Protein 2Z02 (pdb70)

Solvent-accessible surface area: 22318 Å² total; per-residue (Å²): 242,104,36,157,34,113,91,16,38,152,90,161,37,92,148,69,23,119,22,23,4,41,19,62,43,58,122,39,78,8,0,5,29,2,50,18,25,0,15,6,52,128,34,98,64,101,58,92,51,146,14,4,0,58,5,0,0,17,0,0,3,70,0,0,75,15,0,62,151,73,48,10,127,1,4,25,61,79,41,27,112,62,43,27,0,4,0,88,81,26,137,72,13,50,2,34,1,22,0,6,15,10,0,2,9,27,0,22,173,80,2,57,27,132,108,14,114,121,11,99,50,44,0,7,7,22,22,20,63,35,127,150,60,59,55,12,10,2,19,66,4,0,0,34,19,34,61,28,12,77,85,150,33,2,68,96,1,61,109,19,0,64,71,0,4,106,13,0,92,133,29,0,63,104,82,25,0,32,2,0,5,2,41,0,18,2,0,72,24,174,148,41,71,27,5,0,1,25,8,1,0,0,16,19,5,44,0,25,17,102,170,89,111,72,33,3,1,25,14,2,14,90,124,107,91,52,89,4,36,42,56,0,113,50,0,0,103,81,10,60,41,100,241,85,42,160,26,117,91,17,40,152,85,163,39,89,145,64,23,124,21,22,5,41,18,65,39,55,126,35,77,8,0,5,31,2,53,16,27,0,13,7,50,125,36,95,65,98,57,94,49,142,11,4,0,59,3,0,0,17,0,0,4,71,0,0,76,16,0,61,153,73,45,10,126,1,4,24,66,77,41,16,113,61,38,28,0,6,0,87,79,29,138,70,13,48,2,35,0,23,0,7,15,10,0,2,8,28,0,20,172,76,1,58,28,130,107,15,115,128,10,96,50,43,0,8,6,22,21,20,64,36,135,146,60,58,56,10,9,2,20,65,4,0,0,35,19,36,61,28,12,76,84,151,32,2,66,94,1,62,110,21,0,64,72,0,3,100,12,0,87,130,26,0,64,102,78,24,0,34,2,0,5,2,42,1,17,2,0,71,23,174,143,40,74,24,5,0,1,27,9,1,0,0,17,20,4,43,0,25,14,99,165,90,112,72,31,3,1,26,13,3,14,88,124,109,91,53,88,5,36,44,55,0,109,49,0,0,90,88,11,60,43,98

Sequence (484 aa):
MEIKLEEILKKQPLYSGKAKSIYEIDDDKVLIEFRDDITAGNGAKHDVKQGKGYLNALISSKLFEALEENGVKTHYIKYIEPRYMIAKKVEIIPIEVIVRNIAAGSLCRRYPFEEGKELPFPIVQFDYKNDEYGDPMLNEDIAVALGLATREELNKIKEIALKVNEVLKKLFDEKGIILVDFKIEIGKDREGNLLVADEISPDTMRLWDKETRDVLDKDVFRKDLGDVIAKYRIVAERLGLLMEIKLEEILKKQPLYSGKAKSIYEIDDDKVLIEFRDDITAGNGAKHDVKQGKGYLNALISSKLFEALEENGVKTHYIKYIEPRYMIAKKVEIIPIEVIVRNIAAGSLCRRYPFEEGKELPFPIVQFDYKNDEYGDPMLNEDIAVALGLATREELNKIKEIALKVNEVLKKLFDEKGIILVDFKIEIGKDREGNLLVADEISPDTMRLWDKETRDVLDKDVFRKDLGDVIAKYRIVAERLGLL

Secondary structure (DSSP, 8-state):
--S-HHHHTTSPPSEE-SSEEEEE-SSSEEEEEE-SEEEETTTTEEEE-TTHHHHHHHHHHHHHHHHHHTT--BSEEEEETTTEEEEE-EEE-SEEEEEEEE--THHHHHSS--TTPEEEEEEEEEEE--GGGT--B--HHHHHHTTSS-HHHHHHHHHHHHHHHHHHHHHHHHTTEEEEEEEE-EEEETT--EEE-S--STTTEEEEETTT--B-STHHHHTT-S-HHHHHHHHHHHTT--/--S-HHHHTTSPPSEE-SSEEEEEEETTEEEEEE-SEEEETTTTEEEE-TTHHHHHHHHHHHHHHHHHHTT--BSEEEEETTTEEEEE--EE-SEEEEEEEE--THHHHHSS--TTPEEEEEEEEEEE--GGGT--B--HHHHHHHTSS-HHHHHHHHHHHHHHHHHHHHHHHHTTEEEEEEEE-EEE-TT--EEE-S--STTTEEEEETTT--B-STHHHHTT-S-HHHHHHHHHHHTT--

Foldseek 3Di:
DPFDVVVQVVDAFPDDDQFWTWTDGDDWKIKIFGAQWADDPRNPDIDGDPCPLQLFQLVFLLLVVLCVVVVAFAQFDDGDPRRMTMGTDFAWQQKKKKWFQFDDDVNVVPDVHDGRHGDPDIDIWIWGNDVVVPRHTDDLVRCVVVVSDHSVVVVVVVVSQVSSCVRVQVLVVVLQKGFGMFIWIWGQGPVGDTHTYDGTALSTTFIAGNPPRHTLHCVCVVVVVDDNSVSSVVSCVSSVND/DPQPVVVQVVDDFPDDDQAWTWTDRDDWKIKIFGAQWADDPRNPDIDGDPCPLQLFQLVQLLLQVLCVVVVAFAQFDDGDPRRMTMGTDFAWQQKKKKKFQFDDDVNVVPDVHDHRHGDPDIDIWIWGNDVVVPRHTDDLVRCVVVVSDHSVVVVVVVVSLVSSCVRVQVLVVVLQKGFGMFIWIWGQGPVGDTHTYDGTALSTTFIAGNPPRHTLGCVCVVVVVDDNSVSSVVSCVSNVND

CATH classification: 3.30.200.20 (+1 more: 3.30.470.20)

Organism: Methanocaldococcus jannaschii (strain ATCC 43067 / DSM 2661 / JAL-1 / JCM 10045 / NBRC 100440) (NCBI:txid243232)

Radius of gyration: 27.1 Å; Cα contacts (8 Å, |Δi|>4): 986; chains: 2; bounding box: 44×44×94 Å

B-factor: mean 26.93, std 9.39, range [10.11, 66.98]

InterPro domains:
  IPR001636 Phosphoribosylaminoimidazole-succinocarboxamide synthase [TIGR00081] (1-240)
  IPR018236 SAICAR synthetase, conserved site [PS01057] (92-106)
  IPR018236 SAICAR synthetase, conserved site [PS01058] (179-187)
  IPR028923 SAICAR synthetase/ADE2, N-terminal [MF_00137] (11-241)
  IPR028923 SAICAR synthetase/ADE2, N-terminal [PF01259] (14-238)
  IPR033934 Bacterial and archaeal 5-aminoimidazole-4-(N-succinylcarboxamide) ribonucleotide synthase [cd01415] (14-241)

Nearest PDB structures (foldseek):
  2z02-assembly1_B  TM=1.003E+00  e=3.958E-50  Methanocaldococcus jannaschii
  2yzl-assembly1_A  TM=1.000E+00  e=3.163E-48  Methanocaldococcus jannaschii
  2ywv-assembly1_A  TM=9.825E-01  e=2.600E-32  Geobacillus kaustophilus
  3kre-assembly1_A  TM=9.754E-01  e=1.545E-30  Ehrlichia chaffeensis str. Arkansas
  1kut-assembly1_B  TM=9.431E-01  e=9.866E-27  Thermotoga maritima

Structure (mmCIF, N/CA/C/O backbone):
data_2Z02
#
_entry.id   2Z02
#
_cell.length_a   82.099
_cell.length_b   82.099
_cell.length_c   85.152
_cell.angle_alpha   90.00
_cell.angle_beta   90.00
_cell.angle_gamma   90.00
#
_symmetry.space_group_name_H-M   'P 21 21 21'
#
loop_
_entity.id
_entity.type
_entity.pdbx_description
1 polymer 'Phosphoribosylaminoimidazole-succinocarboxamide synthase'
2 non-polymer 'SULFATE ION'
3 non-polymer "ADENOSINE-5'-TRIPHOSPHATE"
4 non-polymer 'CITRIC ACID'
5 water water
#
loop_
_atom_site.group_PDB
_atom_site.id
_atom_site.type_symbol
_atom_site.label_atom_id
_atom_site.label_alt_id
_atom_site.label_comp_id
_atom_site.label_asym_id
_atom_site.label_entity_id
_atom_site.label_seq_id
_atom_site.pdbx_PDB_ins_code
_atom_site.Cartn_x
_atom_site.Cartn_y
_atom_site.Cartn_z
_atom_site.occupancy
_atom_site.B_iso_or_equiv
_atom_site.auth_seq_id
_atom_site.auth_comp_id
_atom_site.auth_asym_id
_atom_site.auth_atom_id
_atom_site.pdbx_PDB_model_num
ATOM 1 N N . MET A 1 1 ? -4.515 18.491 -57.728 1.00 64.63 1 MET A N 1
ATOM 2 C CA . MET A 1 1 ? -5.799 17.749 -57.574 1.00 64.34 1 MET A CA 1
ATOM 3 C C . MET A 1 1 ? -5.687 16.681 -56.485 1.00 63.67 1 MET A C 1
ATOM 4 O O . MET A 1 1 ? -4.970 15.692 -56.647 1.00 63.94 1 MET A O 1
ATOM 9 N N . GLU A 1 2 ? -6.289 16.882 -55.441 1.00 62.46 2 GLU A N 1
ATOM 10 C CA . GLU A 1 2 ? -6.355 15.970 -54.299 1.00 60.27 2 GLU A CA 1
ATOM 11 C C . GLU A 1 2 ? -7.717 16.011 -53.597 1.00 57.89 2 GLU A C 1
ATOM 12 O O . GLU A 1 2 ? -8.250 14.972 -53.203 1.00 58.03 2 GLU A O 1
ATOM 18 N N . ILE A 1 3 ? -8.262 17.182 -53.252 1.00 53.86 3 ILE A N 1
ATOM 19 C CA . ILE A 1 3 ? -9.531 17.320 -52.546 1.00 49.77 3 ILE A CA 1
ATOM 20 C C . ILE A 1 3 ? -10.431 18.254 -53.351 1.00 47.00 3 ILE A C 1
ATOM 21 O O . ILE A 1 3 ? -9.948 19.175 -54.010 1.00 45.93 3 ILE A O 1
ATOM 26 N N . LYS A 1 4 ? -11.737 18.018 -53.292 1.00 43.17 4 LYS A N 1
ATOM 27 C CA . LYS A 1 4 ? -12.694 18.827 -54.038 1.00 39.72 4 LYS A CA 1
ATOM 28 C C . LYS A 1 4 ? -13.229 19.979 -53.195 1.00 37.61 4 LYS A C 1
ATOM 29 O O . LYS A 1 4 ? -14.414 20.026 -52.862 1.00 35.23 4 LYS A O 1
ATOM 35 N N . LEU A 1 5 ? -12.332 20.909 -52.875 1.00 36.02 5 LEU A N 1
ATOM 36 C CA . LEU A 1 5 ? -12.628 22.079 -52.053 1.00 35.21 5 LEU A CA 1
ATOM 37 C C . LEU A 1 5 ? -14.015 22.681 -52.242 1.00 35.38 5 LEU A C 1
ATOM 38 O O . LEU A 1 5 ? -14.851 22.639 -51.338 1.00 34.13 5 LEU A O 1
ATOM 43 N N . GLU A 1 6 ? -14.242 23.246 -53.423 1.00 34.17 6 GLU A N 1
ATOM 44 C CA . GLU A 1 6 ? -15.504 23.890 -53.757 1.00 34.53 6 GLU A CA 1
ATOM 45 C C . GLU A 1 6 ? -16.739 23.029 -53.490 1.00 33.83 6 GLU A C 1
ATOM 46 O O . GLU A 1 6 ? -17.803 23.546 -53.151 1.00 33.62 6 GLU A O 1
ATOM 52 N N . GLU A 1 7 ? -16.602 21.718 -53.639 1.00 32.44 7 GLU A N 1
ATOM 53 C CA . GLU A 1 7 ? -17.731 20.828 -53.409 1.00 32.79 7 GLU A CA 1
ATOM 54 C C . GLU A 1 7 ? -17.921 20.553 -51.922 1.00 33.49 7 GLU A C 1
ATOM 55 O O . GLU A 1 7 ? -19.048 20.414 -51.449 1.00 33.63 7 GLU A O 1
ATOM 61 N N . ILE A 1 8 ? -16.817 20.485 -51.187 1.00 33.25 8 ILE A N 1
ATOM 62 C CA . ILE A 1 8 ? -16.874 20.226 -49.756 1.00 33.27 8 ILE A CA 1
ATOM 63 C C . ILE A 1 8 ? -17.479 21.402 -48.990 1.00 33.81 8 ILE A C 1
ATOM 64 O O . ILE A 1 8 ? -18.193 21.209 -48.003 1.00 33.32 8 ILE A O 1
ATOM 69 N N . LEU A 1 9 ? -17.192 22.616 -49.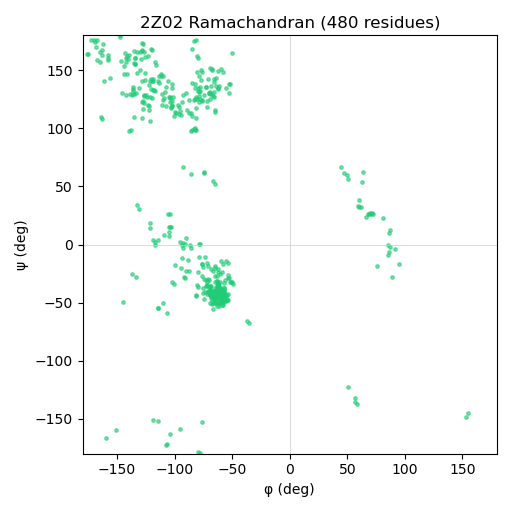449 1.00 33.87 9 LEU A N 1
ATOM 70 C CA . LEU A 1 9 ? -17.701 23.821 -48.804 1.00 34.46 9 LEU A CA 1
ATOM 71 C C . LEU A 1 9 ? -19.220 23.944 -48.922 1.00 36.50 9 LEU A C 1
ATOM 72 O O . LEU A 1 9 ? -19.858 24.621 -48.116 1.00 36.40 9 LEU A O 1
ATOM 77 N N . LYS A 1 10 ? -19.797 23.282 -49.922 1.00 38.14 10 LYS A N 1
ATOM 78 C CA . LYS A 1 10 ? -21.239 23.316 -50.132 1.00 40.00 10 LYS A CA 1
ATOM 79 C C . LYS A 1 10 ? -21.970 22.481 -49.081 1.00 40.82 10 LYS A C 1
ATOM 80 O O . LYS A 1 10 ? -23.192 22.543 -48.966 1.00 41.49 10 LYS A O 1
ATOM 86 N N . LYS A 1 11 ? -21.213 21.702 -48.317 1.00 42.27 11 LYS A N 1
ATOM 87 C CA . LYS A 1 11 ? -21.784 20.848 -47.283 1.00 43.95 11 LYS A CA 1
ATOM 88 C C . LYS A 1 11 ? -21.993 21.604 -45.975 1.00 44.79 11 LYS A C 1
ATOM 89 O O . LYS A 1 11 ? -21.513 22.727 -45.809 1.00 44.87 11 LYS A O 1
ATOM 95 N N . GLN A 1 12 ? -22.722 20.984 -45.052 1.00 45.49 12 GLN A N 1
ATOM 96 C CA . GLN A 1 12 ? -22.969 21.587 -43.750 1.00 45.91 12 GLN A CA 1
ATOM 97 C C . GLN A 1 12 ? -21.834 21.211 -42.814 1.00 44.86 12 GLN A C 1
ATOM 98 O O . GLN A 1 12 ? -21.534 20.033 -42.622 1.00 44.68 12 GLN A O 1
ATOM 104 N N . PRO A 1 13 ? -21.182 22.217 -42.219 1.00 44.46 13 PRO A N 1
ATOM 105 C CA . PRO A 1 13 ? -20.067 21.994 -41.297 1.00 44.31 13 PRO A CA 1
ATOM 106 C C . PRO A 1 13 ? -20.411 21.003 -40.196 1.00 44.19 13 PRO A C 1
ATOM 107 O O . PRO A 1 13 ? -21.508 21.044 -39.644 1.00 45.68 13 PRO A O 1
ATOM 111 N N . LEU A 1 14 ? -19.479 20.107 -39.888 1.00 43.02 14 LEU A N 1
ATOM 112 C CA . LEU A 1 14 ? -19.690 19.142 -38.818 1.00 42.14 14 LEU A CA 1
ATOM 113 C C . LEU A 1 14 ? -19.815 19.971 -37.550 1.00 42.86 14 LEU A C 1
ATOM 114 O O . LEU A 1 14 ? -20.524 19.611 -36.613 1.00 42.39 14 LEU A O 1
ATOM 119 N N . TYR A 1 15 ? -19.105 21.093 -37.537 1.00 42.30 15 TYR A N 1
ATOM 120 C CA . TYR A 1 15 ? -19.113 22.004 -36.405 1.00 41.43 15 TYR A CA 1
ATOM 121 C C . TYR A 1 15 ? -18.738 23.395 -36.885 1.00 40.24 15 TYR A C 1
ATOM 122 O O . TYR A 1 15 ? -17.893 23.552 -37.767 1.00 40.51 15 TYR A O 1
ATOM 131 N N . SER A 1 16 ? -19.369 24.403 -36.298 1.00 38.51 16 SER A N 1
ATOM 132 C CA . SER A 1 16 ? -19.102 25.783 -36.664 1.00 37.07 16 SER A CA 1
ATOM 133 C C . SER A 1 16 ? -18.973 26.599 -35.386 1.00 35.93 16 SER A C 1
ATOM 134 O O . SER A 1 16 ? -19.960 26.816 -34.683 1.00 35.64 16 SER A O 1
ATOM 137 N N . GLY A 1 17 ? -17.754 27.042 -35.087 1.00 33.61 17 GLY A N 1
ATOM 138 C CA . GLY A 1 17 ? -17.523 27.817 -33.880 1.00 31.51 17 GLY A CA 1
ATOM 139 C C . GLY A 1 17 ? -17.541 29.317 -34.095 1.00 29.69 17 GLY A C 1
ATOM 140 O O . GLY A 1 17 ? -18.097 29.808 -35.075 1.00 28.35 17 GLY A O 1
ATOM 141 N N . LYS A 1 18 ? -16.916 30.048 -33.178 1.00 27.45 18 LYS A N 1
ATOM 142 C CA . LYS A 1 18 ? -16.867 31.502 -33.260 1.00 27.36 18 LYS A CA 1
ATOM 143 C C . LYS A 1 18 ? -15.883 32.035 -34.301 1.00 27.05 18 LYS A C 1
ATOM 144 O O . LYS A 1 18 ? -15.963 33.197 -34.690 1.00 26.03 18 LYS A O 1
ATOM 150 N N . ALA A 1 19 ? -14.965 31.193 -34.762 1.00 26.52 19 ALA A N 1
ATOM 151 C CA . ALA A 1 19 ? -13.965 31.650 -35.721 1.00 25.55 19 ALA A CA 1
ATOM 152 C C . ALA A 1 19 ? -13.734 30.742 -36.920 1.00 25.30 19 ALA A C 1
ATOM 153 O O . ALA A 1 19 ? -13.340 31.207 -37.994 1.00 25.63 19 ALA A O 1
ATOM 155 N N . LYS A 1 20 ? -13.966 29.449 -36.740 1.00 24.45 20 LYS A N 1
ATOM 156 C CA . LYS A 1 20 ? -13.733 28.507 -37.818 1.00 24.20 20 LYS A CA 1
ATOM 157 C C . LYS A 1 20 ? -14.849 27.482 -37.999 1.00 25.71 20 LYS A C 1
ATOM 158 O O . LYS A 1 20 ? -15.602 27.188 -37.069 1.00 25.82 20 LYS A O 1
ATOM 164 N N . SER A 1 21 ? -14.939 26.946 -39.214 1.00 25.38 21 SER A N 1
ATOM 165 C CA . SER A 1 21 ? -15.933 25.936 -39.551 1.00 25.69 21 SER A CA 1
ATOM 166 C C . SER A 1 21 ? -15.216 24.647 -39.926 1.00 26.08 21 SER A C 1
ATOM 167 O O . SER A 1 21 ? -14.271 24.657 -40.716 1.00 24.88 21 SER A O 1
ATOM 170 N N . ILE A 1 22 ? -15.669 23.539 -39.352 1.00 26.45 22 ILE A N 1
ATOM 171 C CA . ILE A 1 22 ? -15.069 22.240 -39.615 1.00 27.22 22 ILE A CA 1
ATOM 172 C C . ILE A 1 22 ? -15.954 21.449 -40.577 1.00 28.80 22 ILE A C 1
ATOM 173 O O . ILE A 1 22 ? -17.108 21.151 -40.263 1.00 28.82 22 ILE A O 1
ATOM 178 N N . TYR A 1 23 ? -15.411 21.122 -41.748 1.00 28.77 23 TYR A N 1
ATOM 179 C CA . TYR A 1 23 ? -16.137 20.358 -42.762 1.00 29.58 23 TYR A CA 1
ATOM 180 C C . TYR A 1 23 ? -15.519 18.975 -42.863 1.00 31.16 23 TYR A C 1
ATOM 181 O O . TYR A 1 23 ? -14.303 18.819 -42.714 1.00 31.22 23 TYR A O 1
ATOM 190 N N . GLU A 1 24 ? -16.349 17.969 -43.122 1.00 32.56 24 GLU A N 1
ATOM 191 C CA . GLU A 1 24 ? -15.837 16.614 -43.248 1.00 35.11 24 GLU A CA 1
ATOM 192 C C . GLU A 1 24 ? -15.328 16.323 -44.656 1.00 35.25 24 GLU A C 1
ATOM 193 O O . GLU A 1 24 ? -15.928 16.737 -45.649 1.00 34.25 24 GLU A O 1
ATOM 199 N N . ILE A 1 25 ? -14.198 15.630 -44.728 1.00 35.76 25 ILE A N 1
ATOM 200 C CA . ILE A 1 25 ? -13.617 15.240 -46.004 1.00 37.38 25 ILE A CA 1
ATOM 201 C C . ILE A 1 25 ? -13.875 13.744 -46.106 1.00 38.85 25 ILE A C 1
ATOM 202 O O . ILE A 1 25 ? -14.535 13.279 -47.032 1.00 39.87 25 ILE A O 1
ATOM 207 N N . ASP A 1 26 ? -13.362 12.996 -45.135 1.00 39.60 26 ASP A N 1
ATOM 208 C CA . ASP A 1 26 ? -13.566 11.555 -45.088 1.00 41.47 26 ASP A CA 1
ATOM 209 C C . ASP A 1 26 ? -13.540 11.093 -43.633 1.00 42.56 26 ASP A C 1
ATOM 210 O O . ASP A 1 26 ? -13.735 11.897 -42.720 1.00 42.99 26 ASP A O 1
ATOM 215 N N . ASP A 1 27 ? -13.297 9.805 -43.421 1.00 43.26 27 ASP A N 1
ATOM 216 C CA . ASP A 1 27 ? -13.264 9.234 -42.078 1.00 43.88 27 ASP A CA 1
ATOM 217 C C . ASP A 1 27 ? -12.192 9.782 -41.139 1.00 43.39 27 ASP A C 1
ATOM 218 O O . ASP A 1 27 ? -12.429 9.915 -39.936 1.00 43.57 27 ASP A O 1
ATOM 223 N N . ASP A 1 28 ? -11.020 10.102 -41.675 1.00 41.58 28 ASP A N 1
ATOM 224 C CA . ASP A 1 28 ? -9.936 10.594 -40.837 1.00 40.20 28 ASP A CA 1
ATOM 225 C C . ASP A 1 28 ? -9.380 11.978 -41.164 1.00 37.18 28 ASP A C 1
ATOM 226 O O . ASP A 1 28 ? -8.311 12.339 -40.673 1.00 35.08 28 ASP A O 1
ATOM 231 N N . LYS A 1 29 ? -10.086 12.754 -41.980 1.00 34.64 29 LYS A N 1
ATOM 232 C CA . LYS A 1 29 ? -9.601 14.085 -42.326 1.00 32.48 29 LYS A CA 1
ATOM 233 C C . LYS A 1 29 ? -10.714 15.114 -42.414 1.00 30.15 29 LYS A C 1
ATOM 234 O O . LYS A 1 29 ? -11.846 14.804 -42.797 1.00 27.89 29 LYS A O 1
ATOM 240 N N . VAL A 1 30 ? -10.384 16.346 -42.041 1.00 27.25 30 VAL A N 1
ATOM 241 C CA . VAL A 1 30 ? -11.358 17.422 -42.086 1.00 24.20 30 VAL A CA 1
ATOM 242 C C . VAL A 1 30 ? -10.822 18.642 -42.819 1.00 23.77 30 VAL A C 1
ATOM 243 O O . VAL A 1 30 ? -9.609 18.817 -42.989 1.00 23.29 30 VAL A O 1
ATOM 247 N N . LEU A 1 31 ? -11.746 19.475 -43.270 1.00 22.88 31 LEU A N 1
ATOM 248 C CA . LEU A 1 31 ? -11.392 20.709 -43.933 1.00 23.65 31 LEU A CA 1
ATOM 249 C C . LEU A 1 31 ? -11.669 21.766 -42.880 1.00 23.97 31 LEU A C 1
ATOM 250 O O . LEU A 1 31 ? -12.759 21.803 -42.312 1.00 23.71 31 LEU A O 1
ATOM 255 N N . ILE A 1 32 ? -10.681 22.605 -42.595 1.00 23.58 32 ILE A N 1
ATOM 256 C CA . ILE A 1 32 ? -10.864 23.650 -41.602 1.00 22.83 32 ILE A CA 1
ATOM 257 C C . ILE A 1 32 ? -10.887 25.002 -42.288 1.00 22.63 32 ILE A C 1
ATOM 258 O O . ILE A 1 32 ? -9.931 25.387 -42.960 1.00 21.54 32 ILE A O 1
ATOM 263 N N . GLU A 1 33 ? -11.995 25.713 -42.123 1.00 22.70 33 GLU A N 1
ATOM 264 C CA . GLU A 1 33 ? -12.162 27.023 -42.726 1.00 21.94 33 GLU A CA 1
ATOM 265 C C . GLU A 1 33 ? -11.975 28.136 -41.702 1.00 21.92 33 GLU A C 1
ATOM 266 O O . GLU A 1 33 ? -12.727 28.232 -40.738 1.00 21.94 33 GLU A O 1
ATOM 272 N N . PHE A 1 34 ? -10.962 28.965 -41.914 1.00 19.33 34 PHE A N 1
ATOM 273 C CA . PHE A 1 34 ? -10.713 30.094 -41.029 1.00 20.21 34 PHE A CA 1
ATOM 274 C C . PHE A 1 34 ? -11.602 31.222 -41.545 1.00 20.82 34 PHE A C 1
ATOM 275 O O . PHE A 1 34 ? -11.361 31.750 -42.629 1.00 21.64 34 PHE A O 1
ATOM 283 N N . ARG A 1 35 ? -12.638 31.581 -40.794 1.00 21.39 35 ARG A N 1
ATOM 284 C CA . ARG A 1 35 ? -13.528 32.652 -41.232 1.00 22.53 35 ARG A CA 1
ATOM 285 C C . ARG A 1 35 ? -12.944 34.014 -40.864 1.00 22.50 35 ARG A C 1
ATOM 286 O O . ARG A 1 35 ? -11.901 34.094 -40.211 1.00 19.65 35 ARG A O 1
ATOM 294 N N . ASP A 1 36 ? -13.616 35.081 -41.292 1.00 23.24 36 ASP A N 1
ATOM 295 C CA . ASP A 1 36 ? -13.162 36.435 -41.001 1.00 23.94 36 ASP A CA 1
ATOM 296 C C . ASP A 1 36 ? -13.741 36.976 -39.699 1.00 24.00 36 ASP A C 1
ATOM 297 O O . ASP A 1 36 ? -13.547 38.147 -39.353 1.00 22.46 36 ASP A O 1
ATOM 302 N N . ASP A 1 37 ? -14.451 36.115 -38.979 1.00 23.31 37 ASP A N 1
ATOM 303 C CA . ASP A 1 37 ? -15.022 36.493 -37.694 1.00 24.14 37 ASP A CA 1
ATOM 304 C C . ASP A 1 37 ? -13.896 36.637 -36.679 1.00 23.93 37 ASP A C 1
ATOM 305 O O . ASP A 1 37 ? -12.926 35.873 -36.700 1.00 22.80 37 ASP A O 1
ATOM 310 N N . ILE A 1 38 ? -14.022 37.618 -35.797 1.00 22.07 38 ILE A N 1
ATOM 311 C CA . ILE A 1 38 ? -13.030 37.825 -34.755 1.00 22.33 38 ILE A CA 1
ATOM 312 C C . ILE A 1 38 ? -13.817 38.155 -33.492 1.00 23.93 38 ILE A C 1
ATOM 313 O O . ILE A 1 38 ? -14.713 39.009 -33.503 1.00 23.70 38 ILE A O 1
ATOM 318 N N . THR A 1 39 ? -13.497 37.457 -32.410 1.00 24.59 39 THR A N 1
ATOM 319 C CA . THR A 1 39 ? -14.206 37.649 -31.157 1.00 26.09 39 THR A CA 1
ATOM 320 C C . THR A 1 39 ? -13.284 37.937 -29.980 1.00 27.00 39 THR A C 1
ATOM 321 O O . THR A 1 39 ? -12.070 37.737 -30.058 1.00 25.46 39 THR A O 1
ATOM 325 N N . ALA A 1 40 ? -13.878 38.412 -28.891 1.00 27.45 40 ALA A N 1
ATOM 326 C CA . ALA A 1 40 ? -13.149 38.725 -27.668 1.00 29.07 40 ALA A CA 1
ATOM 327 C C . ALA A 1 40 ? -14.129 38.695 -26.498 1.00 30.87 40 ALA A C 1
ATOM 328 O O . ALA A 1 40 ? -15.343 38.815 -26.692 1.00 30.15 40 ALA A O 1
ATOM 330 N N . GLY A 1 41 ? -13.601 38.530 -25.289 1.00 33.78 41 GLY A N 1
ATOM 331 C CA . GLY A 1 41 ? -14.451 38.486 -24.111 1.00 36.90 41 GLY A CA 1
ATOM 332 C C . GLY A 1 41 ? -15.477 37.369 -24.165 1.00 40.44 41 GLY A C 1
ATOM 333 O O . GLY A 1 41 ? -16.589 37.517 -23.666 1.00 41.23 41 GLY A O 1
ATOM 334 N N . ASN A 1 42 ? -15.125 36.252 -24.792 1.00 42.90 42 ASN A N 1
ATOM 335 C CA . ASN A 1 42 ? -15.990 35.084 -24.899 1.00 45.31 42 ASN A CA 1
ATOM 336 C C . ASN A 1 42 ? -17.256 35.412 -25.681 1.00 45.61 42 ASN A C 1
ATOM 337 O O . ASN A 1 42 ? -18.380 35.137 -25.206 1.00 46.74 42 ASN A O 1
ATOM 342 N N . GLY A 1 43 ? -17.118 35.945 -26.887 1.00 43.79 43 GLY A N 1
ATOM 343 C CA . GLY A 1 43 ? -18.274 36.255 -27.711 1.00 41.75 43 GLY A CA 1
ATOM 344 C C . GLY A 1 43 ? -18.851 37.644 -27.507 1.00 40.16 43 GLY A C 1
ATOM 345 O O . GLY A 1 43 ? -19.442 38.214 -28.426 1.00 40.13 43 GLY A O 1
ATOM 346 N N . ALA A 1 44 ? -18.677 38.193 -26.307 1.00 38.28 44 ALA A N 1
ATOM 347 C CA . ALA A 1 44 ? -19.186 39.521 -25.975 1.00 35.57 44 ALA A CA 1
ATOM 348 C C . ALA A 1 44 ? -18.824 40.599 -27.003 1.00 34.59 44 ALA A C 1
ATOM 349 O O . ALA A 1 44 ? -19.597 41.534 -27.221 1.00 34.49 44 ALA A O 1
ATOM 351 N N . LYS A 1 45 ? -17.649 40.479 -27.619 1.00 32.03 45 LYS A N 1
ATOM 352 C CA . LYS A 1 45 ? -17.200 41.449 -28.618 1.00 30.60 45 LYS A CA 1
ATOM 353 C C . LYS A 1 45 ? -16.948 40.734 -29.939 1.00 29.37 45 LYS A C 1
ATOM 354 O O . LYS A 1 45 ? -16.208 39.754 -29.987 1.00 29.66 45 LYS A O 1
ATOM 360 N N . HIS A 1 46 ? -17.557 41.224 -31.014 1.00 28.37 46 HIS A N 1
ATOM 361 C CA . HIS A 1 46 ? -17.402 40.582 -3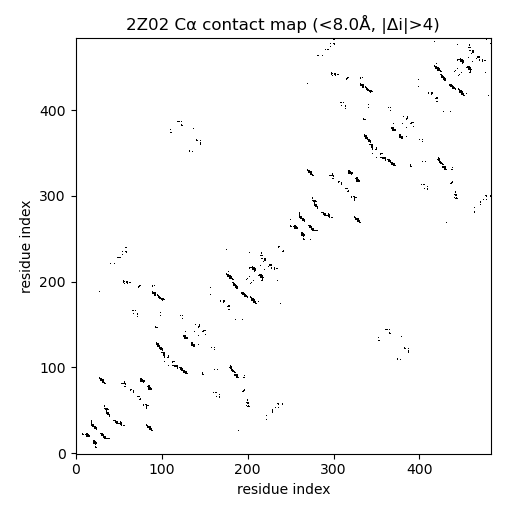2.317 1.00 27.05 46 HIS A CA 1
ATOM 362 C C . HIS A 1 46 ? -17.411 41.538 -33.500 1.00 26.93 46 HIS A C 1
ATOM 363 O O . HIS A 1 46 ? -17.929 42.651 -33.419 1.00 26.69 46 HIS A O 1
ATOM 370 N N . ASP A 1 47 ? -16.827 41.080 -34.601 1.00 26.08 47 ASP A N 1
ATOM 371 C CA . ASP A 1 47 ? -16.757 41.844 -35.838 1.00 25.84 47 ASP A CA 1
ATOM 372 C C . ASP A 1 47 ? -16.288 40.895 -36.939 1.00 25.23 47 ASP A C 1
ATOM 373 O O . ASP A 1 47 ? -15.900 39.760 -36.665 1.00 24.59 47 ASP A O 1
ATOM 378 N N . VAL A 1 48 ? -16.363 41.348 -38.185 1.00 24.81 48 VAL A N 1
ATOM 379 C CA . VAL A 1 48 ? -15.913 40.560 -39.322 1.00 24.62 48 VAL A CA 1
ATOM 380 C C . VAL A 1 48 ? -14.879 41.449 -39.996 1.00 25.59 48 VAL A C 1
ATOM 381 O O . VAL A 1 48 ? -15.196 42.562 -40.404 1.00 26.30 48 VAL A O 1
ATOM 385 N N . LYS A 1 49 ? -13.645 40.966 -40.101 1.00 25.63 49 LYS A N 1
ATOM 386 C CA . LYS A 1 49 ? -12.572 41.754 -40.696 1.00 26.13 49 LYS A CA 1
ATOM 387 C C . LYS A 1 49 ? -11.915 41.074 -41.894 1.00 26.98 49 LYS A C 1
ATOM 388 O O . LYS A 1 49 ? -11.337 39.992 -41.778 1.00 27.25 49 LYS A O 1
ATOM 394 N N . GLN A 1 50 ? -11.996 41.731 -43.045 1.00 27.71 50 GLN A N 1
ATOM 395 C CA . GLN A 1 50 ? -11.426 41.200 -44.272 1.00 28.89 50 GLN A CA 1
ATOM 396 C C . GLN A 1 50 ? -9.959 40.813 -44.149 1.00 27.22 50 GLN A C 1
ATOM 397 O O . GLN A 1 50 ? -9.137 41.595 -43.675 1.00 27.87 50 GLN A O 1
ATOM 403 N N . GLY A 1 51 ? -9.643 39.599 -44.586 1.00 26.39 51 GLY A N 1
ATOM 404 C CA . GLY A 1 51 ? -8.273 39.124 -44.535 1.00 24.16 51 GLY A CA 1
ATOM 405 C C . GLY A 1 51 ? -7.853 38.465 -43.231 1.00 23.76 51 GLY A C 1
ATOM 406 O O . GLY A 1 51 ? -6.723 37.998 -43.126 1.00 23.02 51 GLY A O 1
ATOM 407 N N . LYS A 1 52 ? -8.739 38.411 -42.237 1.00 23.64 52 LYS A N 1
ATOM 408 C CA . LYS A 1 52 ? -8.359 37.793 -40.967 1.00 23.74 52 LYS A CA 1
ATOM 409 C C . LYS A 1 52 ? -8.137 36.290 -41.094 1.00 22.58 52 LYS A C 1
ATOM 410 O O . LYS A 1 52 ? -7.126 35.767 -40.619 1.00 24.03 52 LYS A O 1
ATOM 416 N N . GLY A 1 53 ? -9.083 35.603 -41.730 1.00 21.77 53 GLY A N 1
ATOM 417 C CA . GLY A 1 53 ? -8.967 34.163 -41.904 1.00 21.51 53 GLY A CA 1
ATOM 418 C C . GLY A 1 53 ? -7.791 33.798 -42.792 1.00 20.20 53 GLY A C 1
ATOM 419 O O . GLY A 1 53 ? -7.097 32.800 -42.567 1.00 18.29 53 GLY A O 1
ATOM 420 N N . TYR A 1 54 ? -7.570 34.612 -43.816 1.00 18.52 54 TYR A N 1
ATOM 421 C CA . TYR A 1 54 ? -6.467 34.388 -44.729 1.00 19.11 54 TYR A CA 1
ATOM 422 C C . TYR A 1 54 ? -5.157 34.457 -43.957 1.00 19.66 54 TYR A C 1
ATOM 423 O O . TYR A 1 54 ? -4.345 33.537 -44.016 1.00 19.36 54 TYR A O 1
ATOM 432 N N . LEU A 1 55 ? -4.956 35.541 -43.218 1.00 19.42 55 LEU A N 1
ATOM 433 C CA . LEU A 1 55 ? -3.723 35.691 -42.455 1.00 21.01 55 LEU A CA 1
ATOM 434 C C . LEU A 1 55 ? -3.536 34.613 -41.382 1.00 19.89 55 LEU A C 1
ATOM 435 O O . LEU A 1 55 ? -2.437 34.085 -41.234 1.00 19.74 55 LEU A O 1
ATOM 440 N N . ASN A 1 56 ? -4.597 34.277 -40.651 1.00 19.52 56 ASN A N 1
ATOM 441 C CA . ASN A 1 56 ? -4.488 33.266 -39.597 1.00 20.66 56 ASN A CA 1
ATOM 442 C C . ASN A 1 56 ? -4.255 31.847 -40.115 1.00 21.36 56 ASN A C 1
ATOM 443 O O . ASN A 1 56 ? -3.532 31.069 -39.497 1.00 21.94 56 ASN A O 1
ATOM 448 N N . ALA A 1 57 ? -4.867 31.506 -41.244 1.00 20.40 57 ALA A N 1
ATOM 449 C CA . ALA A 1 57 ? -4.675 30.183 -41.824 1.00 20.33 57 ALA A CA 1
ATOM 450 C C . ALA A 1 57 ? -3.241 30.100 -42.347 1.00 20.53 57 ALA A C 1
ATOM 451 O O . ALA A 1 57 ? -2.577 29.078 -42.221 1.00 19.60 57 ALA A O 1
ATOM 453 N N . LEU A 1 58 ? -2.775 31.197 -42.934 1.00 20.93 58 LEU A N 1
ATOM 454 C CA . LEU A 1 58 ? -1.432 31.268 -43.495 1.00 21.39 58 LEU A CA 1
ATOM 455 C C . LEU A 1 58 ? -0.379 31.103 -42.406 1.00 20.94 58 LEU A C 1
ATOM 456 O O . LEU A 1 58 ? 0.508 30.253 -42.503 1.00 21.05 58 LEU A O 1
ATOM 461 N N . ILE A 1 59 ? -0.485 31.914 -41.363 1.00 19.81 59 ILE A N 1
ATOM 462 C CA . ILE A 1 59 ? 0.463 31.843 -40.266 1.00 18.64 59 ILE A CA 1
ATOM 463 C C . ILE A 1 59 ? 0.400 30.483 -39.565 1.00 18.42 59 ILE A C 1
ATOM 464 O O . ILE A 1 59 ? 1.436 29.881 -39.262 1.00 16.88 59 ILE A O 1
ATOM 469 N N . SER A 1 60 ? -0.813 29.993 -39.332 1.00 17.30 60 SER A N 1
ATOM 470 C CA . SER A 1 60 ? -0.989 28.718 -38.646 1.00 20.85 60 SER A CA 1
ATOM 471 C C . SER A 1 60 ? -0.373 27.539 -39.401 1.00 21.49 60 SER A C 1
ATOM 472 O O . SER A 1 60 ? 0.195 26.633 -38.789 1.00 21.00 60 SER A O 1
ATOM 475 N N . SER A 1 61 ? -0.479 27.552 -40.727 1.00 21.55 61 SER A N 1
ATOM 476 C CA . SER A 1 61 ? 0.088 26.477 -41.538 1.00 20.96 61 SER A CA 1
ATOM 477 C C . SER A 1 61 ? 1.607 26.491 -41.403 1.00 21.72 61 SER A C 1
ATOM 478 O O . SER A 1 61 ? 2.246 25.442 -41.300 1.00 23.07 61 SER A O 1
ATOM 481 N N . LYS A 1 62 ? 2.176 27.691 -41.399 1.00 20.49 62 LYS A N 1
ATOM 482 C CA . LYS A 1 62 ? 3.611 27.855 -41.269 1.00 20.48 62 LYS A CA 1
ATOM 483 C C . LYS A 1 62 ? 4.145 27.375 -39.914 1.00 19.71 62 LYS A C 1
ATOM 484 O O . LYS A 1 62 ? 5.187 26.718 -39.846 1.00 18.47 62 LYS A O 1
ATOM 490 N N . LEU A 1 63 ? 3.442 27.714 -38.836 1.00 18.95 63 LEU A N 1
ATOM 491 C CA . LEU A 1 63 ? 3.891 27.313 -37.506 1.00 19.10 63 LEU A CA 1
ATOM 492 C C . LEU A 1 63 ? 3.757 25.809 -37.335 1.00 18.90 63 LEU A C 1
ATOM 493 O O . LEU A 1 63 ? 4.616 25.177 -36.725 1.00 17.72 63 LEU A O 1
ATOM 498 N N . PHE A 1 64 ? 2.690 25.228 -37.883 1.00 20.67 64 PHE A N 1
ATOM 499 C CA . PHE A 1 64 ? 2.519 23.783 -37.785 1.00 22.32 64 PHE A CA 1
ATOM 500 C C . PHE A 1 64 ? 3.666 23.100 -38.529 1.00 22.70 64 PHE A C 1
ATOM 501 O O . PHE A 1 64 ? 4.262 22.148 -38.019 1.00 22.95 64 PHE A O 1
ATOM 509 N N . GLU A 1 65 ? 3.978 23.595 -39.726 1.00 24.34 65 GLU A N 1
ATOM 510 C CA . GLU A 1 65 ? 5.066 23.034 -40.519 1.00 26.30 65 GLU A CA 1
ATOM 511 C C . GLU A 1 65 ? 6.372 23.146 -39.738 1.00 25.52 65 GLU A C 1
ATOM 512 O O . GLU A 1 65 ? 7.207 22.245 -39.781 1.00 28.04 65 GLU A O 1
ATOM 518 N N . ALA A 1 66 ? 6.542 24.249 -39.017 1.00 25.21 66 ALA A N 1
ATOM 519 C CA . ALA A 1 66 ? 7.746 24.446 -38.214 1.00 24.72 66 ALA A CA 1
ATOM 520 C C . ALA A 1 66 ? 7.781 23.413 -37.092 1.00 24.66 66 ALA A C 1
ATOM 521 O O . ALA A 1 66 ? 8.833 22.850 -36.786 1.00 23.32 66 ALA A O 1
ATOM 523 N N . LEU A 1 67 ? 6.628 23.170 -36.475 1.00 22.51 67 LEU A N 1
ATOM 524 C CA . LEU A 1 67 ? 6.541 22.191 -35.398 1.00 23.96 67 LEU A CA 1
ATOM 525 C C . LEU A 1 67 ? 6.835 20.786 -35.919 1.00 24.47 67 LEU A C 1
ATOM 526 O O . LEU A 1 67 ? 7.618 20.051 -35.320 1.00 25.63 67 LEU A O 1
ATOM 531 N N . GLU A 1 68 ? 6.204 20.412 -37.027 1.00 24.57 68 GLU A N 1
ATOM 532 C CA . GLU A 1 68 ? 6.425 19.091 -37.606 1.00 26.33 68 GLU A CA 1
ATOM 533 C C . GLU A 1 68 ? 7.916 18.885 -37.904 1.00 27.72 68 GLU A C 1
ATOM 534 O O . GLU A 1 68 ? 8.453 17.797 -37.702 1.00 27.28 68 GLU A O 1
ATOM 540 N N . GLU A 1 69 ? 8.580 19.933 -38.382 1.00 28.80 69 GLU A N 1
ATOM 541 C CA . GLU A 1 69 ? 10.001 19.842 -38.688 1.00 30.89 69 GLU A CA 1
ATOM 542 C C . GLU A 1 69 ? 10.829 19.598 -37.426 1.00 30.51 69 GLU A C 1
ATOM 543 O O . GLU A 1 69 ? 11.963 19.123 -37.504 1.00 29.70 69 GLU A O 1
ATOM 549 N N . ASN A 1 70 ? 10.256 19.922 -36.268 1.00 28.58 70 ASN A N 1
ATOM 550 C CA . ASN A 1 70 ? 10.944 19.719 -35.003 1.00 27.08 70 ASN A CA 1
ATOM 551 C C . ASN A 1 70 ? 10.445 18.490 -34.244 1.00 26.05 70 ASN A C 1
ATOM 552 O O . ASN A 1 70 ? 10.719 18.331 -33.057 1.00 25.87 70 ASN A O 1
ATOM 557 N N . GLY A 1 71 ? 9.710 17.623 -34.928 1.00 25.03 71 GLY A N 1
ATOM 558 C CA . GLY A 1 71 ? 9.229 16.413 -34.285 1.00 24.72 71 GLY A CA 1
ATOM 559 C C . GLY A 1 71 ? 7.935 16.529 -33.505 1.00 25.22 71 GLY A C 1
ATOM 560 O O . GLY A 1 71 ? 7.477 15.541 -32.932 1.00 24.42 71 GLY A O 1
ATOM 561 N N . VAL A 1 72 ? 7.344 17.720 -33.460 1.00 23.90 72 VAL A N 1
ATOM 562 C CA . VAL A 1 72 ? 6.085 17.887 -32.745 1.00 22.87 72 VAL A CA 1
ATOM 563 C C . VAL A 1 72 ? 4.962 17.413 -33.666 1.00 22.49 72 VAL A C 1
ATOM 564 O O . VAL A 1 72 ? 4.756 17.976 -34.745 1.00 23.42 72 VAL A O 1
ATOM 568 N N . LYS A 1 73 ? 4.243 16.374 -33.242 1.00 21.94 73 LYS A N 1
ATOM 569 C CA . LYS A 1 73 ? 3.148 15.816 -34.037 1.00 22.74 73 LYS A CA 1
ATOM 570 C C . LYS A 1 73 ? 1.897 16.689 -33.975 1.00 23.53 73 LYS A C 1
ATOM 571 O O . LYS A 1 73 ? 1.389 16.983 -32.887 1.00 23.80 73 LYS A O 1
ATOM 577 N N . THR A 1 74 ? 1.402 17.093 -35.146 1.00 22.75 74 THR A N 1
ATOM 578 C CA . THR A 1 74 ? 0.218 17.946 -35.244 1.00 21.78 74 THR A CA 1
ATOM 579 C C . THR A 1 74 ? -0.826 17.362 -36.194 1.00 22.11 74 THR A C 1
ATOM 580 O O . THR A 1 74 ? -0.576 16.366 -36.879 1.00 21.93 74 THR A O 1
ATOM 584 N N . HIS A 1 75 ? -1.990 18.005 -36.244 1.00 21.12 75 HIS A N 1
ATOM 585 C CA . HIS A 1 75 ? -3.072 17.558 -37.112 1.00 21.64 75 HIS A CA 1
ATOM 586 C C . HIS A 1 75 ? -2.955 18.140 -38.521 1.00 22.51 75 HIS A C 1
ATOM 587 O O . HIS A 1 75 ? -3.778 17.851 -39.385 1.00 23.76 75 HIS A O 1
ATOM 594 N N . TYR A 1 76 ? -1.922 18.944 -38.751 1.00 22.69 76 TYR A N 1
ATOM 595 C CA . TYR A 1 76 ? -1.717 19.591 -40.048 1.00 22.96 76 TYR A CA 1
ATOM 596 C C . TYR A 1 76 ? -1.336 18.686 -41.220 1.00 23.70 76 TYR A C 1
ATOM 597 O O . TYR A 1 76 ? -0.395 17.897 -41.136 1.00 22.41 76 TYR A O 1
ATOM 606 N N . ILE A 1 77 ? -2.064 18.830 -42.321 1.00 24.56 77 ILE A N 1
ATOM 607 C CA . ILE A 1 77 ? -1.795 18.062 -43.529 1.00 26.73 77 ILE A CA 1
ATOM 608 C C . ILE A 1 77 ? -1.335 19.013 -44.639 1.00 26.96 77 ILE A C 1
ATOM 609 O O . ILE A 1 77 ? -0.270 18.824 -45.217 1.00 29.24 77 ILE A O 1
ATOM 614 N N . LYS A 1 78 ? -2.128 20.037 -44.937 1.00 27.42 78 LYS A N 1
ATOM 615 C CA . LYS A 1 78 ? -1.731 21.008 -45.954 1.00 28.48 78 LYS A CA 1
ATOM 616 C C . LYS A 1 78 ? -2.592 22.266 -45.953 1.00 26.79 78 LYS A C 1
ATOM 617 O O . LYS A 1 78 ? -3.725 22.272 -45.456 1.00 24.41 78 LYS A O 1
ATOM 623 N N . TYR A 1 79 ? -2.029 23.331 -46.515 1.00 26.25 79 TYR A N 1
ATOM 624 C CA . TYR A 1 79 ? -2.702 24.615 -46.601 1.00 25.60 79 TYR A CA 1
ATOM 625 C C . TYR A 1 79 ? -3.244 24.852 -48.006 1.00 26.19 79 TYR A C 1
ATOM 626 O O . TYR A 1 79 ? -2.587 24.539 -49.003 1.00 25.69 79 TYR A O 1
ATOM 635 N N . ILE A 1 80 ? -4.455 25.390 -48.074 1.00 26.26 80 ILE A N 1
ATOM 636 C CA . ILE A 1 80 ? -5.096 25.700 -49.347 1.00 28.65 80 ILE A CA 1
ATOM 637 C C . ILE A 1 80 ? -5.560 27.146 -49.276 1.00 29.91 80 ILE A C 1
ATOM 638 O O . ILE A 1 80 ? -6.502 27.468 -48.546 1.00 28.92 80 ILE A O 1
ATOM 643 N N . GLU A 1 81 ? -4.887 28.019 -50.021 1.00 30.05 81 GLU A N 1
ATOM 644 C CA . GLU A 1 81 ? -5.231 29.434 -50.002 1.00 31.67 81 GLU A CA 1
ATOM 645 C C . GLU A 1 81 ? -6.661 29.708 -50.442 1.00 30.23 81 GLU A C 1
ATOM 646 O O . GLU A 1 81 ? -7.232 28.972 -51.239 1.00 31.32 81 GLU A O 1
ATOM 652 N N . PRO A 1 82 ? -7.255 30.788 -49.917 1.00 29.31 82 PRO A N 1
ATOM 653 C CA . PRO A 1 82 ? -6.588 31.683 -48.968 1.00 27.47 82 PRO A CA 1
ATOM 654 C C . PRO A 1 82 ? -6.744 31.362 -47.479 1.00 27.40 82 PRO A C 1
ATOM 655 O O . PRO A 1 82 ? -5.860 31.688 -46.679 1.00 25.91 82 PRO A O 1
ATOM 659 N N . ARG A 1 83 ? -7.852 30.730 -47.098 1.00 26.67 83 ARG A N 1
ATOM 660 C CA . ARG A 1 83 ? -8.085 30.480 -45.676 1.00 26.50 83 ARG A CA 1
ATOM 661 C C . ARG A 1 83 ? -8.513 29.072 -45.256 1.00 25.54 83 ARG A C 1
ATOM 662 O O . ARG A 1 83 ? -9.247 28.903 -44.283 1.00 23.67 83 ARG A O 1
ATOM 670 N N . TYR A 1 84 ? -8.023 28.058 -45.953 1.00 25.29 84 TYR A N 1
ATOM 671 C CA . TYR A 1 84 ? -8.407 26.692 -45.633 1.00 25.68 84 TYR A CA 1
ATOM 672 C C . TYR A 1 84 ? -7.220 25.857 -45.183 1.00 25.48 84 TYR A C 1
ATOM 673 O O . TYR A 1 84 ? -6.072 26.172 -45.486 1.00 26.61 84 TYR A O 1
ATOM 682 N N . MET A 1 85 ? -7.510 24.794 -44.444 1.00 25.92 85 MET A N 1
ATOM 683 C CA . MET A 1 85 ? -6.478 23.892 -43.952 1.00 25.04 85 MET A CA 1
ATOM 684 C C . MET A 1 85 ? -7.009 22.464 -43.918 1.00 24.43 85 MET A C 1
ATOM 685 O O . MET A 1 85 ? -8.101 22.213 -43.408 1.00 23.91 85 MET A O 1
ATOM 690 N N . ILE A 1 86 ? -6.241 21.535 -44.478 1.00 24.68 86 ILE A N 1
ATOM 691 C CA . ILE A 1 86 ? -6.625 20.131 -44.464 1.00 24.19 86 ILE A CA 1
ATOM 692 C C . ILE A 1 86 ? -5.949 19.585 -43.217 1.00 23.55 86 ILE A C 1
ATOM 693 O O . ILE A 1 86 ? -4.750 19.787 -43.019 1.00 21.86 86 ILE A O 1
ATOM 698 N N . ALA A 1 87 ? -6.707 18.906 -42.367 1.00 22.92 87 ALA A N 1
ATOM 699 C CA . ALA A 1 87 ? -6.129 18.373 -41.144 1.00 23.66 87 ALA A CA 1
ATOM 700 C C . ALA A 1 87 ? -6.646 16.993 -40.783 1.00 24.03 87 ALA A C 1
ATOM 701 O O . ALA A 1 87 ? -7.705 16.566 -41.246 1.00 23.75 87 ALA A O 1
ATOM 703 N N . LYS A 1 88 ? -5.877 16.295 -39.957 1.00 24.22 88 LYS A N 1
ATOM 704 C CA . LYS A 1 88 ? -6.273 14.981 -39.495 1.00 25.73 88 LYS A CA 1
ATOM 705 C C . LYS A 1 88 ? -7.396 15.244 -38.505 1.00 25.94 88 LYS A C 1
ATOM 706 O O . LYS A 1 88 ? -7.299 16.156 -37.680 1.00 25.45 88 LYS A O 1
ATOM 712 N N . LYS A 1 89 ? -8.462 14.461 -38.598 1.00 24.98 89 LYS A N 1
ATOM 713 C CA . LYS A 1 89 ? -9.592 14.610 -37.691 1.00 25.26 89 LYS A CA 1
ATOM 714 C C . LYS A 1 89 ? -9.211 14.059 -36.319 1.00 25.26 89 LYS A C 1
ATOM 715 O O . LYS A 1 89 ? -8.716 12.940 -36.212 1.00 26.17 89 LYS A O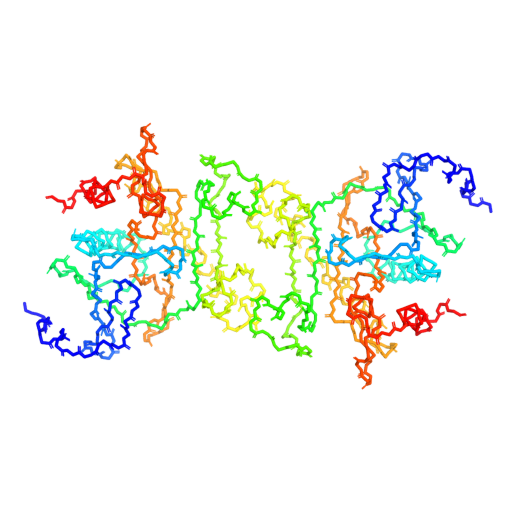 1
ATOM 721 N N . VAL A 1 90 ? -9.422 14.846 -35.272 1.00 24.32 90 VAL A N 1
ATOM 722 C CA . VAL A 1 90 ? -9.112 14.382 -33.922 1.00 22.98 90 VAL A CA 1
ATOM 723 C C . VAL A 1 90 ? -10.292 14.624 -33.005 1.00 23.88 90 VAL A C 1
ATOM 724 O O . VAL A 1 90 ? -11.224 15.356 -33.342 1.00 24.09 90 VAL A O 1
ATOM 728 N N . GLU A 1 91 ? -10.243 13.987 -31.846 1.00 23.45 91 GLU A N 1
ATOM 729 C CA . GLU A 1 91 ? -11.265 14.157 -30.830 1.00 24.47 91 GLU A CA 1
ATOM 730 C C . GLU A 1 91 ? -10.580 15.129 -29.870 1.00 22.55 91 GLU A C 1
ATOM 731 O O . GLU A 1 91 ? -9.590 14.781 -29.219 1.00 19.50 91 GLU A O 1
ATOM 737 N N . ILE A 1 92 ? -11.082 16.361 -29.821 1.00 22.16 92 ILE A N 1
ATOM 738 C CA . ILE A 1 92 ? -10.502 17.394 -28.971 1.00 22.81 92 ILE A CA 1
ATOM 739 C C . ILE A 1 92 ? -10.693 17.171 -27.470 1.00 21.74 92 ILE A C 1
ATOM 740 O O . ILE A 1 92 ? -11.795 16.899 -27.005 1.00 21.43 92 ILE A O 1
ATOM 745 N N . ILE A 1 93 ? -9.602 17.297 -26.724 1.00 21.81 93 ILE A N 1
ATOM 746 C CA . ILE A 1 93 ? -9.624 17.175 -25.272 1.00 20.88 93 ILE A CA 1
ATOM 747 C C . ILE A 1 93 ? -10.070 18.560 -24.791 1.00 20.97 93 ILE A C 1
ATOM 748 O O . ILE A 1 93 ? -9.466 19.563 -25.152 1.00 20.93 93 ILE A O 1
ATOM 753 N N . PRO A 1 94 ? -11.144 18.632 -23.985 1.00 21.99 94 PRO A N 1
ATOM 754 C CA . PRO A 1 94 ? -11.657 19.915 -23.484 1.00 22.03 94 PRO A CA 1
ATOM 755 C C . PRO A 1 94 ? -10.755 20.686 -22.516 1.00 21.84 94 PRO A C 1
ATOM 756 O O . PRO A 1 94 ? -11.179 21.063 -21.422 1.00 22.69 94 PRO A O 1
ATOM 760 N N . ILE A 1 95 ? -9.521 20.942 -22.937 1.00 19.94 95 ILE A N 1
ATOM 761 C CA . ILE A 1 95 ? -8.568 21.663 -22.109 1.00 21.04 95 ILE A CA 1
ATOM 762 C C . ILE A 1 95 ? -7.798 22.697 -22.922 1.00 21.43 95 ILE A C 1
ATOM 763 O O . ILE A 1 95 ? -7.241 22.395 -23.977 1.00 21.63 95 ILE A O 1
ATOM 768 N N . GLU A 1 96 ? -7.785 23.924 -22.421 1.00 19.63 96 GLU A N 1
ATOM 769 C CA . GLU A 1 96 ? -7.072 25.009 -23.070 1.00 20.92 96 GLU A CA 1
ATOM 770 C C . GLU A 1 96 ? -5.659 24.945 -22.474 1.00 20.48 96 GLU A C 1
ATOM 771 O O . GLU A 1 96 ? -5.486 25.134 -21.272 1.00 18.41 96 GLU A O 1
ATOM 777 N N . VAL A 1 97 ? -4.653 24.663 -23.296 1.00 19.13 97 VAL A N 1
ATOM 778 C CA . VAL A 1 97 ? -3.288 24.577 -22.780 1.00 19.13 97 VAL A CA 1
ATOM 779 C C . VAL A 1 97 ? -2.568 25.899 -22.996 1.00 18.37 97 VAL A C 1
ATOM 780 O O . VAL A 1 97 ? -2.284 26.283 -24.126 1.00 17.89 97 VAL A O 1
ATOM 784 N N . ILE A 1 98 ? -2.268 26.588 -21.901 1.00 17.94 98 ILE A N 1
ATOM 785 C CA . ILE A 1 98 ? -1.621 27.890 -21.979 1.00 18.36 98 ILE A CA 1
ATOM 786 C C . ILE A 1 98 ? -0.179 27.898 -21.479 1.00 19.12 98 ILE A C 1
ATOM 787 O O . ILE A 1 98 ? 0.113 27.417 -20.388 1.00 20.75 98 ILE A O 1
ATOM 792 N N . VAL A 1 99 ? 0.721 28.449 -22.283 1.00 18.28 99 VAL A N 1
ATOM 793 C CA . VAL A 1 99 ? 2.126 28.546 -21.889 1.00 15.78 99 VAL A CA 1
ATOM 794 C C . VAL A 1 99 ? 2.483 30.030 -21.840 1.00 15.73 99 VAL A C 1
ATOM 795 O O . VAL A 1 99 ? 2.176 30.773 -22.762 1.00 14.77 99 VAL A O 1
ATOM 799 N N . ARG A 1 100 ? 3.133 30.453 -20.763 1.00 16.36 100 ARG A N 1
ATOM 800 C CA . ARG A 1 100 ? 3.482 31.858 -20.606 1.00 16.51 100 ARG A CA 1
ATOM 801 C C . ARG A 1 100 ? 4.969 32.109 -20.379 1.00 16.85 100 ARG A C 1
ATOM 802 O O . ARG A 1 100 ? 5.582 31.538 -19.475 1.00 16.83 100 ARG A O 1
ATOM 810 N N . ASN A 1 101 ? 5.537 32.981 -21.206 1.00 16.79 101 ASN A N 1
ATOM 811 C CA . ASN A 1 101 ? 6.944 33.352 -21.099 1.00 16.75 101 ASN A CA 1
ATOM 812 C C . ASN A 1 101 ? 7.036 34.703 -20.398 1.00 16.86 101 ASN A C 1
ATOM 813 O O . ASN A 1 101 ? 7.970 34.955 -19.638 1.00 14.87 101 ASN A O 1
ATOM 818 N N . ILE A 1 102 ? 6.047 35.562 -20.651 1.00 18.26 102 ILE A N 1
ATOM 819 C CA . ILE A 1 102 ? 5.972 36.882 -20.025 1.00 17.34 102 ILE A CA 1
ATOM 820 C C . ILE A 1 102 ? 4.605 37.032 -19.355 1.00 16.16 102 ILE A C 1
ATOM 821 O O . ILE A 1 102 ? 3.594 36.578 -19.895 1.00 17.15 102 ILE A O 1
ATOM 826 N N . ALA A 1 103 ? 4.572 37.660 -18.180 1.00 15.46 103 ALA A N 1
ATOM 827 C CA . ALA A 1 103 ? 3.317 37.854 -17.459 1.00 15.63 103 ALA A CA 1
ATOM 828 C C . ALA A 1 103 ? 2.387 38.785 -18.234 1.00 16.45 103 ALA A C 1
ATOM 829 O O . ALA A 1 103 ? 2.772 39.890 -18.602 1.00 16.18 103 ALA A O 1
ATOM 831 N N . ALA A 1 104 ? 1.162 38.330 -18.478 1.00 16.14 104 ALA A N 1
ATOM 832 C CA . ALA A 1 104 ? 0.187 39.126 -19.207 1.00 17.25 104 ALA A CA 1
ATOM 833 C C . ALA A 1 104 ? -1.198 38.507 -19.084 1.00 19.14 104 ALA A C 1
ATOM 834 O O . ALA A 1 104 ? -1.357 37.430 -18.507 1.00 19.89 104 ALA A O 1
ATOM 836 N N . GLY A 1 105 ? -2.193 39.193 -19.639 1.00 19.55 105 GLY A N 1
ATOM 837 C CA . GLY A 1 105 ? -3.553 38.699 -19.599 1.00 19.41 105 GLY A CA 1
ATOM 838 C C . GLY A 1 105 ? -4.079 38.435 -18.202 1.00 20.20 105 GLY A C 1
ATOM 839 O O . GLY A 1 105 ? -3.894 39.238 -17.290 1.00 20.62 105 GLY A O 1
ATOM 840 N N . SER A 1 106 ? -4.737 37.294 -18.041 1.00 20.25 106 SER A N 1
ATOM 841 C CA . SER A 1 106 ? -5.320 36.907 -16.766 1.00 21.25 106 SER A CA 1
ATOM 842 C C . SER A 1 106 ? -4.293 36.656 -15.658 1.00 21.16 106 SER A C 1
ATOM 843 O O . SER A 1 106 ? -4.612 36.802 -14.484 1.00 19.84 106 SER A O 1
ATOM 846 N N . LEU A 1 107 ? -3.072 36.269 -16.019 1.00 21.04 107 LEU A N 1
ATOM 847 C CA . LEU A 1 107 ? -2.058 36.010 -14.995 1.00 21.73 107 LEU A CA 1
ATOM 848 C C . LEU A 1 107 ? -1.862 37.257 -14.133 1.00 22.27 107 LEU A C 1
ATOM 849 O O . LEU A 1 107 ? -1.855 37.177 -12.904 1.00 24.50 107 LEU A O 1
ATOM 854 N N . CYS A 1 108 ? -1.716 38.409 -14.783 1.00 23.55 108 CYS A N 1
ATOM 855 C CA . CYS A 1 108 ? -1.528 39.675 -14.075 1.00 23.96 108 CYS A CA 1
ATOM 856 C C . CYS A 1 108 ? -2.796 40.142 -13.363 1.00 23.92 108 CYS A C 1
ATOM 857 O O . CYS A 1 108 ? -2.719 40.828 -12.348 1.00 25.83 108 CYS A O 1
ATOM 860 N N . ARG A 1 109 ? -3.959 39.782 -13.895 1.00 24.29 109 ARG A N 1
ATOM 861 C CA . ARG A 1 109 ? -5.222 40.163 -13.268 1.00 25.38 109 ARG A CA 1
ATOM 862 C C . ARG A 1 109 ? -5.511 39.313 -12.030 1.00 25.48 109 ARG A C 1
ATOM 863 O O . ARG A 1 109 ? -6.037 39.804 -11.036 1.00 25.06 109 ARG A O 1
ATOM 871 N N . ARG A 1 110 ? -5.158 38.037 -12.093 1.00 24.37 110 ARG A N 1
ATOM 872 C CA . ARG A 1 110 ? -5.422 37.122 -10.992 1.00 24.17 110 ARG A CA 1
ATOM 873 C C . ARG A 1 110 ? -4.330 37.002 -9.924 1.00 22.59 110 ARG A C 1
ATOM 874 O O . ARG A 1 110 ? -4.610 36.619 -8.789 1.00 23.58 110 ARG A O 1
ATOM 882 N N . TYR A 1 111 ? -3.093 37.329 -10.276 1.00 20.92 111 TYR A N 1
ATOM 883 C CA . TYR A 1 111 ? -1.987 37.224 -9.324 1.00 20.76 111 TYR A CA 1
ATOM 884 C C . TYR A 1 111 ? -1.104 38.465 -9.367 1.00 21.18 111 TYR A C 1
ATOM 885 O O . TYR A 1 111 ? -1.118 39.221 -10.338 1.00 19.25 111 TYR A O 1
ATOM 894 N N . PRO A 1 112 ? -0.316 38.687 -8.307 1.00 21.62 112 PRO A N 1
ATOM 895 C CA . PRO A 1 112 ? 0.569 39.854 -8.268 1.00 20.98 112 PRO A CA 1
ATOM 896 C C . PRO A 1 112 ? 1.806 39.737 -9.172 1.00 22.50 112 PRO A C 1
ATOM 897 O O . PRO A 1 112 ? 2.941 39.734 -8.694 1.00 22.14 112 PRO A O 1
ATOM 901 N N . PHE A 1 113 ? 1.571 39.625 -10.477 1.00 21.44 113 PHE A N 1
ATOM 902 C CA . PHE A 1 113 ? 2.647 39.554 -11.462 1.00 21.87 113 PHE A CA 1
ATOM 903 C C . PHE A 1 113 ? 2.656 40.897 -12.184 1.00 22.73 113 PHE A C 1
ATOM 904 O O . PHE A 1 113 ? 1.598 41.415 -12.551 1.00 22.06 113 PHE A O 1
ATOM 912 N N . GLU A 1 114 ? 3.840 41.458 -12.389 1.00 23.49 114 GLU A N 1
ATOM 913 C CA . GLU A 1 114 ? 3.962 42.731 -13.087 1.00 25.67 114 GLU A CA 1
ATOM 914 C C . GLU A 1 114 ? 3.826 42.444 -14.578 1.00 25.69 114 GLU A C 1
ATOM 915 O O . GLU A 1 114 ? 4.531 41.585 -15.114 1.00 24.22 114 GLU A O 1
ATOM 921 N N . GLU A 1 115 ? 2.930 43.162 -15.248 1.00 25.77 115 GLU A N 1
ATOM 922 C CA . GLU A 1 115 ? 2.718 42.946 -16.674 1.00 27.49 115 GLU A CA 1
ATOM 923 C C . GLU A 1 115 ? 3.971 43.251 -17.484 1.00 26.11 115 GLU A C 1
ATOM 924 O O . GLU A 1 115 ? 4.636 44.259 -17.258 1.00 24.65 115 GLU A O 1
ATOM 930 N N . GLY A 1 116 ? 4.293 42.366 -18.422 1.00 24.19 116 GLY A N 1
ATOM 931 C CA . GLY A 1 116 ? 5.465 42.562 -19.256 1.00 23.37 116 GLY A CA 1
ATOM 932 C C . GLY A 1 116 ? 6.744 42.022 -18.646 1.00 24.35 116 GLY A C 1
ATOM 933 O O . GLY A 1 116 ? 7.789 42.008 -19.293 1.00 23.36 116 GLY A O 1
ATOM 934 N N . LYS A 1 117 ? 6.664 41.571 -17.400 1.00 24.11 117 LYS A N 1
ATOM 935 C CA . LYS A 1 117 ? 7.829 41.029 -16.710 1.00 25.68 117 LYS A CA 1
ATOM 936 C C . LYS A 1 117 ? 8.118 39.603 -17.175 1.00 25.52 117 LYS A C 1
ATOM 937 O O . LYS A 1 117 ? 7.211 38.787 -17.313 1.00 23.88 117 LYS A O 1
ATOM 943 N N . GLU A 1 118 ? 9.392 39.316 -17.420 1.00 25.81 118 GLU A N 1
ATOM 944 C CA . GLU A 1 118 ? 9.815 37.994 -17.861 1.00 25.37 118 GLU A CA 1
ATOM 945 C C . GLU A 1 118 ? 9.653 37.007 -16.707 1.00 24.34 118 GLU A C 1
ATOM 946 O O . GLU A 1 118 ? 10.099 37.268 -15.593 1.00 24.54 118 GLU A O 1
ATOM 952 N N . LEU A 1 119 ? 9.009 35.878 -16.976 1.00 21.25 119 LEU A N 1
ATOM 953 C CA . LEU A 1 119 ? 8.804 34.858 -15.958 1.00 19.98 119 LEU A CA 1
ATOM 954 C C . LEU A 1 119 ? 10.073 34.024 -15.798 1.00 20.65 119 LEU A C 1
ATOM 955 O O . LEU A 1 119 ? 10.823 33.836 -16.754 1.00 19.91 119 LEU A O 1
ATOM 960 N N . PRO A 1 120 ? 10.329 33.519 -14.578 1.00 20.34 120 PRO A N 1
ATOM 961 C CA . PRO A 1 120 ? 11.520 32.705 -14.303 1.00 21.11 120 PRO A CA 1
ATOM 962 C C . PRO A 1 120 ? 11.629 31.476 -15.201 1.00 21.53 120 PRO A C 1
ATOM 963 O O . PRO A 1 120 ? 12.728 31.019 -15.524 1.00 21.21 120 PRO A O 1
ATOM 967 N N . PHE A 1 121 ? 10.477 30.953 -15.606 1.00 20.51 121 PHE A N 1
ATOM 968 C CA . PHE A 1 121 ? 10.414 29.785 -16.476 1.00 20.46 121 PHE A CA 1
ATOM 969 C C . PHE A 1 121 ? 9.051 29.809 -17.168 1.00 19.14 121 PHE A C 1
ATOM 970 O O . PHE A 1 121 ? 8.149 30.517 -16.736 1.00 19.57 121 PHE A O 1
ATOM 978 N N . PRO A 1 122 ? 8.889 29.043 -18.252 1.00 17.90 122 PRO A N 1
ATOM 979 C CA . PRO A 1 122 ? 7.592 29.043 -18.941 1.00 18.20 122 PRO A CA 1
ATOM 980 C C . PRO A 1 122 ? 6.494 28.466 -18.046 1.00 18.28 122 PRO A C 1
ATOM 981 O O . PRO A 1 122 ? 6.553 27.297 -17.674 1.00 15.99 122 PRO A O 1
ATOM 985 N N . ILE A 1 123 ? 5.503 29.280 -17.685 1.00 16.87 123 ILE A N 1
ATOM 986 C CA . ILE A 1 123 ? 4.421 28.763 -16.855 1.00 15.14 123 ILE A CA 1
ATOM 987 C C . ILE A 1 123 ? 3.423 28.048 -17.755 1.00 16.81 123 ILE A C 1
ATOM 988 O O . ILE A 1 123 ? 3.073 28.554 -18.825 1.00 17.06 123 ILE A O 1
ATOM 993 N N . VAL A 1 124 ? 2.998 26.861 -17.331 1.00 16.80 124 VAL A N 1
ATOM 994 C CA . VAL A 1 124 ? 2.014 26.079 -18.078 1.00 15.42 124 VAL A CA 1
ATOM 995 C C . VAL A 1 124 ? 0.706 26.100 -17.293 1.00 15.50 124 VAL A C 1
ATOM 996 O O . VAL A 1 124 ? 0.677 25.752 -16.112 1.00 14.67 124 VAL A O 1
ATOM 1000 N N . GLN A 1 125 ? -0.370 26.507 -17.957 1.00 15.15 125 GLN A N 1
ATOM 1001 C CA . GLN A 1 125 ? -1.676 26.598 -17.319 1.00 16.80 125 GLN A CA 1
ATOM 1002 C C . GLN A 1 125 ? -2.749 25.833 -18.094 1.00 18.02 125 GLN A C 1
ATOM 1003 O O . GLN A 1 125 ? -2.904 26.031 -19.300 1.00 18.73 125 GLN A O 1
ATOM 1009 N N . PHE A 1 126 ? -3.481 24.960 -17.403 1.00 16.79 126 PHE A N 1
ATOM 1010 C CA . PHE A 1 126 ? -4.557 24.200 -18.044 1.00 17.57 126 PHE A CA 1
ATOM 1011 C C . PHE A 1 126 ? -5.905 24.798 -17.636 1.00 17.59 126 PHE A C 1
ATOM 1012 O O . PHE A 1 126 ? -6.190 24.947 -16.444 1.00 16.18 126 PHE A O 1
ATOM 1020 N N . ASP A 1 127 ? -6.725 25.142 -18.624 1.00 17.33 127 ASP A N 1
ATOM 1021 C CA . ASP A 1 127 ? -8.053 25.692 -18.360 1.00 18.09 127 ASP A CA 1
ATOM 1022 C C . ASP A 1 127 ? -9.091 24.702 -18.875 1.00 18.51 127 ASP A C 1
ATOM 1023 O O . ASP A 1 127 ? -8.902 24.085 -19.921 1.00 18.56 127 ASP A O 1
ATOM 1028 N N . TYR A 1 128 ? -10.179 24.540 -18.133 1.00 20.04 128 TYR A N 1
ATOM 1029 C CA . TYR A 1 128 ? -11.246 23.633 -18.538 1.00 21.07 128 TYR A CA 1
ATOM 1030 C C . TYR A 1 128 ? -12.059 24.337 -19.624 1.00 22.02 128 TYR A C 1
ATOM 1031 O O . TYR A 1 128 ? -12.513 25.462 -19.437 1.00 20.98 128 TYR A O 1
ATOM 1040 N N . LYS A 1 129 ? -12.208 23.691 -20.773 1.00 22.51 129 LYS A N 1
ATOM 1041 C CA . LYS A 1 129 ? -12.977 24.288 -21.862 1.00 25.08 129 LYS A CA 1
ATOM 1042 C C . LYS A 1 129 ? -14.437 23.946 -21.628 1.00 25.24 129 LYS A C 1
ATOM 1043 O O . LYS A 1 129 ? -14.882 22.846 -21.951 1.00 24.90 129 LYS A O 1
ATOM 1049 N N . ASN A 1 130 ? -15.173 24.893 -21.055 1.00 24.42 130 ASN A N 1
ATOM 1050 C CA . ASN A 1 130 ? -16.578 24.687 -20.743 1.00 26.08 130 ASN A CA 1
ATOM 1051 C C . ASN A 1 130 ? -17.252 26.036 -20.499 1.00 27.67 130 ASN A C 1
ATOM 1052 O O . ASN A 1 130 ? -17.025 26.677 -19.473 1.00 26.31 130 ASN A O 1
ATOM 1057 N N . ASP A 1 131 ? -18.082 26.463 -21.445 1.00 29.74 131 ASP A N 1
ATOM 1058 C CA . ASP A 1 131 ? -18.772 27.745 -21.332 1.00 32.55 131 ASP A CA 1
ATOM 1059 C C . ASP A 1 131 ? -19.651 27.886 -20.101 1.00 31.81 131 ASP A C 1
ATOM 1060 O O . ASP A 1 131 ? -19.617 28.908 -19.423 1.00 31.79 131 ASP A O 1
ATOM 1065 N N . GLU A 1 132 ? -20.445 26.862 -19.818 1.00 31.88 132 GLU A N 1
ATOM 1066 C CA . GLU A 1 132 ? -21.334 26.905 -18.670 1.00 31.93 132 GLU A CA 1
ATOM 1067 C C . GLU A 1 132 ? -20.595 27.276 -17.389 1.00 30.70 132 GLU A C 1
ATOM 1068 O O . GLU A 1 132 ? -21.160 27.921 -16.509 1.00 30.68 132 GLU A O 1
ATOM 1074 N N . TYR A 1 133 ? -19.330 26.880 -17.287 1.00 28.36 133 TYR A N 1
ATOM 1075 C CA . TYR A 1 133 ? -18.547 27.161 -16.089 1.00 26.36 133 TYR A CA 1
ATOM 1076 C C . TYR A 1 133 ? -17.514 28.273 -16.227 1.00 25.50 133 TYR A C 1
ATOM 1077 O O . TYR A 1 133 ? -16.712 28.495 -15.319 1.00 25.99 133 TYR A O 1
ATOM 1086 N N . GLY A 1 134 ? -17.528 28.967 -17.360 1.00 26.33 134 GLY A N 1
ATOM 1087 C CA . GLY A 1 134 ? -16.590 30.059 -17.560 1.00 26.25 134 GLY A CA 1
ATOM 1088 C C . GLY A 1 134 ? -15.132 29.668 -17.750 1.00 26.83 134 GLY A C 1
ATOM 1089 O O . GLY A 1 134 ? -14.234 30.462 -17.457 1.00 26.29 134 GLY A O 1
ATOM 1090 N N . ASP A 1 135 ? -14.890 28.458 -18.246 1.00 25.06 135 ASP A N 1
ATOM 1091 C CA . ASP A 1 135 ? -13.528 27.985 -18.486 1.00 24.80 135 ASP A CA 1
ATOM 1092 C C . ASP A 1 135 ? -12.608 28.196 -17.277 1.00 22.32 135 ASP A C 1
ATOM 1093 O O . ASP A 1 135 ? -11.596 28.894 -17.370 1.00 22.26 135 ASP A O 1
ATOM 1098 N N . PRO A 1 136 ? -12.946 27.597 -16.129 1.00 21.07 136 PRO A N 1
ATOM 1099 C CA . PRO A 1 136 ? -12.119 27.751 -14.926 1.00 21.04 136 PRO A CA 1
ATOM 1100 C C . PRO A 1 136 ? -10.746 27.089 -15.052 1.00 21.61 136 PRO A C 1
ATOM 1101 O O . PRO A 1 136 ? -10.590 26.088 -15.765 1.00 20.23 136 PRO A O 1
ATOM 1105 N N . MET A 1 137 ? -9.757 27.644 -14.356 1.00 20.62 137 MET A N 1
ATOM 1106 C CA . MET A 1 137 ? -8.420 27.064 -14.379 1.00 20.59 137 MET A CA 1
ATOM 1107 C C . MET A 1 137 ? -8.498 25.718 -13.672 1.00 19.52 137 MET A C 1
ATOM 1108 O O . MET A 1 137 ? -9.327 25.515 -12.784 1.00 20.05 137 MET A O 1
ATOM 1113 N N . LEU A 1 138 ? -7.629 24.804 -14.072 1.00 18.36 138 LEU A N 1
ATOM 1114 C CA . LEU A 1 138 ? -7.592 23.469 -13.490 1.00 16.53 138 LEU A CA 1
ATOM 1115 C C . LEU A 1 138 ? -6.236 23.210 -12.850 1.00 16.92 138 LEU A C 1
ATOM 1116 O O . LEU A 1 138 ? -5.291 23.979 -13.029 1.00 18.14 138 LEU A O 1
ATOM 1121 N N . ASN A 1 139 ? -6.164 22.147 -12.060 1.00 15.92 139 ASN A N 1
ATOM 1122 C CA . ASN A 1 139 ? -4.885 21.704 -11.533 1.00 15.26 139 ASN A CA 1
ATOM 1123 C C . ASN A 1 139 ? -4.943 20.239 -11.940 1.00 15.54 139 ASN A C 1
ATOM 1124 O O . ASN A 1 139 ? -6.003 19.763 -12.363 1.00 14.90 139 ASN A O 1
ATOM 1129 N N . GLU A 1 140 ? -3.831 19.528 -11.881 1.00 14.80 140 GLU A N 1
ATOM 1130 C CA . GLU A 1 140 ? -3.838 18.147 -12.325 1.00 16.34 140 GLU A CA 1
ATOM 1131 C C . GLU A 1 140 ? -4.895 17.262 -11.671 1.00 14.71 140 GLU A C 1
ATOM 1132 O O . GLU A 1 140 ? -5.607 16.542 -12.371 1.00 12.53 140 GLU A O 1
ATOM 1138 N N . ASP A 1 141 ? -5.004 17.312 -10.343 1.00 13.20 141 ASP A N 1
ATOM 1139 C CA . ASP A 1 141 ? -5.987 16.480 -9.639 1.00 14.53 141 ASP A CA 1
ATOM 1140 C C . ASP A 1 141 ? -7.416 16.653 -10.136 1.00 14.61 141 ASP A C 1
ATOM 1141 O O . ASP A 1 141 ? -8.154 15.673 -10.298 1.00 12.86 141 ASP A O 1
ATOM 1146 N N . ILE A 1 142 ? -7.809 17.902 -10.365 1.00 13.69 142 ILE A N 1
ATOM 1147 C CA . ILE A 1 142 ? -9.166 18.192 -10.814 1.00 14.57 142 ILE A CA 1
ATOM 1148 C C . ILE A 1 142 ? -9.441 17.675 -12.218 1.00 13.81 142 ILE A C 1
ATOM 1149 O O . ILE A 1 142 ? -10.489 17.079 -12.459 1.00 13.38 142 ILE A O 1
ATOM 1154 N N . ALA A 1 143 ? -8.500 17.885 -13.139 1.00 14.05 143 ALA A N 1
ATOM 1155 C CA . ALA A 1 143 ? -8.680 17.415 -14.507 1.00 14.59 143 ALA A CA 1
ATOM 1156 C C . ALA A 1 143 ? -8.890 15.902 -14.519 1.00 15.03 143 ALA A C 1
ATOM 1157 O O 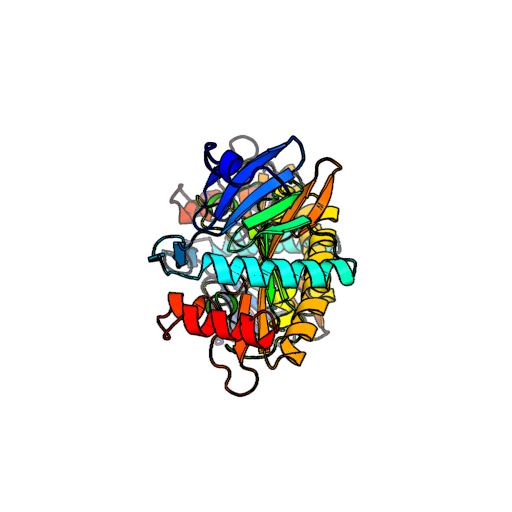. ALA A 1 143 ? -9.768 15.396 -15.230 1.00 14.83 143 ALA A O 1
ATOM 1159 N N . VAL A 1 144 ? -8.095 15.185 -13.724 1.00 14.11 144 VAL A N 1
ATOM 1160 C CA . VAL A 1 144 ? -8.211 13.731 -13.661 1.00 16.01 144 VAL A CA 1
ATOM 1161 C C . VAL A 1 144 ? -9.519 13.290 -12.996 1.00 14.67 144 VAL A C 1
ATOM 1162 O O . VAL A 1 144 ? -10.170 12.375 -13.469 1.00 16.02 144 VAL A O 1
ATOM 1166 N N . ALA A 1 145 ? -9.898 13.937 -11.898 1.00 15.93 145 ALA A N 1
ATOM 1167 C CA . ALA A 1 145 ? -11.139 13.591 -11.207 1.00 15.79 145 ALA A CA 1
ATOM 1168 C C . ALA A 1 145 ? -12.343 13.860 -12.120 1.00 17.16 145 ALA A C 1
ATOM 1169 O O . ALA A 1 145 ? -13.351 13.167 -12.040 1.00 16.36 145 ALA A O 1
ATOM 1171 N N . LEU A 1 146 ? -12.222 14.865 -12.988 1.00 16.02 146 LEU A N 1
ATOM 1172 C CA . LEU A 1 146 ? -13.277 15.226 -13.933 1.00 18.31 146 LEU A CA 1
ATOM 1173 C C . LEU A 1 146 ? -13.283 14.265 -15.120 1.00 20.03 146 LEU A C 1
ATOM 1174 O O . LEU A 1 146 ? -14.204 14.278 -15.937 1.00 19.44 146 LEU A O 1
ATOM 1179 N N . GLY A 1 147 ? -12.243 13.442 -15.212 1.00 19.10 147 GLY A N 1
ATOM 1180 C CA . GLY A 1 147 ? -12.141 12.488 -16.299 1.00 20.48 147 GLY A CA 1
ATOM 1181 C C . GLY A 1 147 ? -11.831 13.122 -17.644 1.00 21.39 147 GLY A C 1
ATOM 1182 O O . GLY A 1 147 ? -12.179 12.564 -18.681 1.00 22.08 147 GLY A O 1
ATOM 1183 N N . LEU A 1 148 ? -11.172 14.279 -17.640 1.00 19.85 148 LEU A N 1
ATOM 1184 C CA . LEU A 1 148 ? -10.848 14.955 -18.890 1.00 19.59 148 LEU A CA 1
ATOM 1185 C C . LEU A 1 148 ? -9.703 14.257 -19.625 1.00 20.42 148 LEU A C 1
ATOM 1186 O O . LEU A 1 148 ? -9.625 14.296 -20.855 1.00 19.94 148 LEU A O 1
ATOM 1191 N N . ALA A 1 149 ? -8.819 13.623 -18.861 1.00 19.91 149 ALA A N 1
ATOM 1192 C CA . ALA A 1 149 ? -7.669 12.905 -19.410 1.00 20.08 149 ALA A CA 1
ATOM 1193 C C . ALA A 1 149 ? -6.940 12.239 -18.249 1.00 20.79 149 ALA A C 1
ATOM 1194 O O . ALA A 1 149 ? -7.176 12.586 -17.092 1.00 19.45 149 ALA A O 1
ATOM 1196 N N . THR A 1 150 ? -6.064 11.284 -18.546 1.00 20.31 150 THR A N 1
ATOM 1197 C CA . THR A 1 150 ? -5.319 10.598 -17.489 1.00 20.06 150 THR A CA 1
ATOM 1198 C C . THR A 1 150 ? -4.135 11.447 -17.047 1.00 18.95 150 THR A C 1
ATOM 1199 O O . THR A 1 150 ? -3.725 12.363 -17.758 1.00 18.38 150 THR A O 1
ATOM 1203 N N . ARG A 1 151 ? -3.589 11.147 -15.874 1.00 18.38 151 ARG A N 1
ATOM 1204 C CA . ARG A 1 151 ? -2.452 11.907 -15.373 1.00 20.24 151 ARG A CA 1
ATOM 1205 C C . ARG A 1 151 ? -1.294 11.856 -16.348 1.00 20.16 151 ARG A C 1
ATOM 1206 O O . ARG A 1 151 ? -0.656 12.875 -16.608 1.00 18.80 151 ARG A O 1
ATOM 1214 N N . GLU A 1 152 ? -1.017 10.668 -16.879 1.00 19.68 152 GLU A N 1
ATOM 1215 C CA . GLU A 1 152 ? 0.076 10.512 -17.829 1.00 21.51 152 GLU A CA 1
ATOM 1216 C C . GLU A 1 152 ? -0.149 11.383 -19.056 1.00 19.65 152 GLU A C 1
ATOM 1217 O O . GLU A 1 152 ? 0.784 11.997 -19.562 1.00 19.76 152 GLU A O 1
ATOM 1223 N N . GLU A 1 153 ? -1.387 11.434 -19.536 1.00 18.99 153 GLU A N 1
ATOM 1224 C CA . GLU A 1 153 ? -1.705 12.253 -20.702 1.00 19.89 153 GLU A CA 1
ATOM 1225 C C . GLU A 1 153 ? -1.507 13.733 -20.391 1.00 19.87 153 GLU A C 1
ATOM 1226 O O . GLU A 1 153 ? -0.894 14.459 -21.175 1.00 18.73 153 GLU A O 1
ATOM 1232 N N . LEU A 1 154 ? -2.012 14.173 -19.241 1.00 20.75 154 LEU A N 1
ATOM 1233 C CA . LEU A 1 154 ? -1.878 15.570 -18.844 1.00 22.60 154 LEU A CA 1
ATOM 1234 C C . LEU A 1 154 ? -0.406 15.960 -18.814 1.00 23.69 154 LEU A C 1
ATOM 1235 O O . LEU A 1 154 ? -0.032 17.054 -19.236 1.00 22.62 154 LEU A O 1
ATOM 1240 N N . ASN A 1 155 ? 0.436 15.063 -18.320 1.00 24.65 155 ASN A N 1
ATOM 1241 C CA . ASN A 1 155 ? 1.853 15.367 -18.264 1.00 26.20 155 ASN A CA 1
ATOM 1242 C C . ASN A 1 155 ? 2.481 15.330 -19.654 1.00 25.17 155 ASN A C 1
ATOM 1243 O O . ASN A 1 155 ? 3.368 16.126 -19.956 1.00 25.45 155 ASN A O 1
ATOM 1248 N N . LYS A 1 156 ? 2.013 14.425 -20.508 1.00 23.63 156 LYS A N 1
ATOM 1249 C CA . LYS A 1 156 ? 2.540 14.360 -21.869 1.00 24.34 156 LYS A CA 1
ATOM 1250 C C . LYS A 1 156 ? 2.158 15.656 -22.586 1.00 22.79 156 LYS A C 1
ATOM 1251 O O . LYS A 1 156 ? 2.952 16.221 -23.341 1.00 23.14 156 LYS A O 1
ATOM 1257 N N . ILE A 1 157 ? 0.932 16.118 -22.341 1.00 21.80 157 ILE A N 1
ATOM 1258 C CA . ILE A 1 157 ? 0.445 17.347 -22.948 1.00 21.17 157 ILE A CA 1
ATOM 1259 C C . ILE A 1 157 ? 1.298 18.518 -22.484 1.00 19.63 157 ILE A C 1
ATOM 1260 O O . ILE A 1 157 ? 1.613 19.403 -23.264 1.00 19.86 157 ILE A O 1
ATOM 1265 N N . LYS A 1 158 ? 1.688 18.526 -21.217 1.00 18.89 158 LYS A N 1
ATOM 1266 C CA . LYS A 1 158 ? 2.525 19.617 -20.746 1.00 20.77 158 LYS A CA 1
ATOM 1267 C C . LYS A 1 158 ? 3.871 19.597 -21.490 1.00 20.94 158 LYS A C 1
ATOM 1268 O O . LYS A 1 158 ? 4.370 20.639 -21.911 1.00 19.90 158 LYS A O 1
ATOM 1274 N N . GLU A 1 159 ? 4.446 18.411 -21.666 1.00 21.51 159 GLU A N 1
ATOM 1275 C CA . GLU A 1 159 ? 5.725 18.283 -22.370 1.00 22.97 159 GLU A CA 1
ATOM 1276 C C . GLU A 1 159 ? 5.600 18.756 -23.810 1.00 21.95 159 GLU A C 1
ATOM 1277 O O . GLU A 1 159 ? 6.515 19.385 -24.341 1.00 21.40 159 GLU A O 1
ATOM 1283 N N . ILE A 1 160 ? 4.474 18.442 -24.448 1.00 20.64 160 ILE A N 1
ATOM 1284 C CA . ILE A 1 160 ? 4.259 18.881 -25.823 1.00 20.48 160 ILE A CA 1
ATOM 1285 C C . ILE A 1 160 ? 4.173 20.414 -25.828 1.00 20.16 160 ILE A C 1
ATOM 1286 O O . ILE A 1 160 ? 4.754 21.073 -26.689 1.00 21.17 160 ILE A O 1
ATOM 1291 N N . ALA A 1 161 ? 3.461 20.970 -24.849 1.00 19.28 161 ALA A N 1
ATOM 1292 C CA . ALA A 1 161 ? 3.304 22.419 -24.736 1.00 18.80 161 ALA A CA 1
ATOM 1293 C C . ALA A 1 161 ? 4.666 23.103 -24.641 1.00 18.45 161 ALA A C 1
ATOM 1294 O O . ALA A 1 161 ? 4.942 24.059 -25.364 1.00 18.56 161 ALA A O 1
ATOM 1296 N N . LEU A 1 162 ? 5.518 22.614 -23.747 1.00 19.05 162 LEU A N 1
ATOM 1297 C CA . LEU A 1 162 ? 6.837 23.205 -23.580 1.00 19.45 162 LEU A CA 1
ATOM 1298 C C . LEU A 1 162 ? 7.717 23.043 -24.820 1.00 19.85 162 LEU A C 1
ATOM 1299 O O . LEU A 1 162 ? 8.551 23.901 -25.102 1.00 19.57 162 LEU A O 1
ATOM 1304 N N . LYS A 1 163 ? 7.540 21.951 -25.558 1.00 19.87 163 LYS A N 1
ATOM 1305 C CA . LYS A 1 163 ? 8.324 21.733 -26.771 1.00 21.00 163 LYS A CA 1
ATOM 1306 C C . LYS A 1 163 ? 7.847 22.721 -27.833 1.00 20.76 163 LYS A C 1
ATOM 1307 O O . LYS A 1 163 ? 8.643 23.287 -28.581 1.00 20.82 163 LYS A O 1
ATOM 1313 N N . VAL A 1 164 ? 6.537 22.915 -27.894 1.00 18.12 164 VAL A N 1
ATOM 1314 C CA . VAL A 1 164 ? 5.954 23.859 -28.831 1.00 18.02 164 VAL A CA 1
ATOM 1315 C C . VAL A 1 164 ? 6.517 25.253 -28.525 1.00 18.75 164 VAL A C 1
ATOM 1316 O O . VAL A 1 164 ? 6.889 26.002 -29.436 1.00 18.32 164 VAL A O 1
ATOM 1320 N N . ASN A 1 165 ? 6.590 25.581 -27.237 1.00 17.54 165 ASN A N 1
ATOM 1321 C CA . ASN A 1 165 ? 7.092 26.878 -26.791 1.00 18.31 165 ASN A CA 1
ATOM 1322 C C . ASN A 1 165 ? 8.543 27.089 -27.214 1.00 19.76 165 ASN A C 1
ATOM 1323 O O . ASN A 1 165 ? 8.928 28.173 -27.664 1.00 16.77 165 ASN A O 1
ATOM 1328 N N . GLU A 1 166 ? 9.340 26.039 -27.062 1.00 20.05 166 GLU A N 1
ATOM 1329 C CA . GLU A 1 166 ? 10.747 26.083 -27.421 1.00 22.92 166 GLU A CA 1
ATOM 1330 C C . GLU A 1 166 ? 10.899 26.411 -28.905 1.00 20.66 166 GLU A C 1
ATOM 1331 O O . GLU A 1 166 ? 11.651 27.306 -29.284 1.00 20.84 166 GLU A O 1
ATOM 1337 N N . VAL A 1 167 ? 10.167 25.692 -29.743 1.00 19.71 167 VAL A N 1
ATOM 1338 C CA . VAL A 1 167 ? 10.236 25.902 -31.179 1.00 18.91 167 VAL A CA 1
ATOM 1339 C C . VAL A 1 167 ? 9.752 27.286 -31.590 1.00 19.73 167 VAL A C 1
ATOM 1340 O O . VAL A 1 167 ? 10.437 27.999 -32.323 1.00 18.39 167 VAL A O 1
ATOM 1344 N N . LEU A 1 168 ? 8.574 27.666 -31.109 1.00 18.93 168 LEU A N 1
ATOM 1345 C CA . LEU A 1 168 ? 7.984 28.947 -31.471 1.00 19.49 168 LEU A CA 1
ATOM 1346 C C . LEU A 1 168 ? 8.688 30.175 -30.930 1.00 20.49 168 LEU A C 1
ATOM 1347 O O . LEU A 1 168 ? 8.886 31.151 -31.662 1.00 20.49 168 LEU A O 1
ATOM 1352 N N . LYS A 1 169 ? 9.062 30.143 -29.656 1.00 22.92 169 LYS A N 1
ATOM 1353 C CA . LYS A 1 169 ? 9.725 31.293 -29.065 1.00 24.17 169 LYS A CA 1
ATOM 1354 C C . LYS A 1 169 ? 10.988 31.644 -29.850 1.00 24.52 169 LYS A C 1
ATOM 1355 O O . LYS A 1 169 ? 11.254 32.821 -30.108 1.00 24.29 169 LYS A O 1
ATOM 1361 N N . LYS A 1 170 ? 11.748 30.621 -30.237 1.00 24.70 170 LYS A N 1
ATOM 1362 C CA . LYS A 1 170 ? 12.984 30.818 -30.997 1.00 25.10 170 LYS A CA 1
ATOM 1363 C C . LYS A 1 170 ? 12.670 31.330 -32.398 1.00 24.57 170 LYS A C 1
ATOM 1364 O O . LYS A 1 170 ? 13.298 32.272 -32.881 1.00 24.82 170 LYS A O 1
ATOM 1370 N N . LEU A 1 171 ? 11.696 30.708 -33.050 1.00 23.67 171 LEU A N 1
ATOM 1371 C CA . LEU A 1 171 ? 11.314 31.118 -34.392 1.00 23.52 171 LEU A CA 1
ATOM 1372 C C . LEU A 1 171 ? 10.899 32.587 -34.446 1.00 22.87 171 LEU A C 1
ATOM 1373 O O . LEU A 1 171 ? 11.345 33.329 -35.320 1.00 22.77 171 LEU A O 1
ATOM 1378 N N . PHE A 1 172 ? 10.053 33.016 -33.513 1.00 21.20 172 PHE A N 1
ATOM 1379 C CA . PHE A 1 172 ? 9.602 34.403 -33.508 1.00 19.83 172 PHE A CA 1
ATOM 1380 C C . PHE A 1 172 ? 10.688 35.390 -33.081 1.00 21.30 172 PHE A C 1
ATOM 1381 O O . PHE A 1 172 ? 10.747 36.511 -33.596 1.00 18.52 172 PHE A O 1
ATOM 1389 N N . ASP A 1 173 ? 11.541 34.982 -32.142 1.00 21.63 173 ASP A N 1
ATOM 1390 C CA . ASP A 1 173 ? 12.609 35.860 -31.682 1.00 24.52 173 ASP A CA 1
ATOM 1391 C C . ASP A 1 173 ? 13.556 36.192 -32.828 1.00 26.34 173 ASP A C 1
ATOM 1392 O O . ASP A 1 173 ? 14.067 37.309 -32.909 1.00 27.91 173 ASP A O 1
ATOM 1397 N N . GLU A 1 174 ? 13.792 35.220 -33.707 1.00 26.62 174 GLU A N 1
ATOM 1398 C CA . GLU A 1 174 ? 14.672 35.429 -34.855 1.00 27.40 174 GLU A CA 1
ATOM 1399 C C . GLU A 1 174 ? 14.026 36.416 -35.833 1.00 26.89 174 GLU A C 1
ATOM 1400 O O . GLU A 1 174 ? 14.706 37.029 -36.656 1.00 25.53 174 GLU A O 1
ATOM 1406 N N . LYS A 1 175 ? 12.708 36.558 -35.736 1.00 26.25 175 LYS A N 1
ATOM 1407 C CA . LYS A 1 175 ? 11.970 37.465 -36.603 1.00 26.21 175 LYS A CA 1
ATOM 1408 C C . LYS A 1 175 ? 11.567 38.744 -35.865 1.00 24.83 175 LYS A C 1
ATOM 1409 O O . LYS A 1 175 ? 10.580 39.387 -36.215 1.00 25.80 175 LYS A O 1
ATOM 1415 N N . GLY A 1 176 ? 12.330 39.097 -34.837 1.00 24.45 176 GLY A N 1
ATOM 1416 C CA . GLY A 1 176 ? 12.049 40.303 -34.078 1.00 23.91 176 GLY A CA 1
ATOM 1417 C C . GLY A 1 176 ? 10.706 40.332 -33.373 1.00 24.02 176 GLY A C 1
ATOM 1418 O O . GLY A 1 176 ? 10.099 41.395 -33.225 1.00 22.97 176 GLY A O 1
ATOM 1419 N N . ILE A 1 177 ? 10.234 39.171 -32.936 1.00 22.23 177 ILE A N 1
ATOM 1420 C CA . ILE A 1 177 ? 8.960 39.101 -32.238 1.00 20.21 177 ILE A CA 1
ATOM 1421 C C . ILE A 1 177 ? 9.076 38.309 -30.944 1.00 19.99 177 ILE A C 1
ATOM 1422 O O . ILE A 1 177 ? 9.678 37.232 -30.90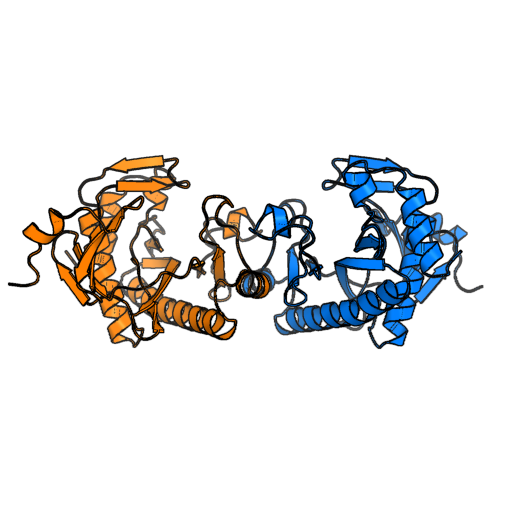5 1.00 19.82 177 ILE A O 1
ATOM 1427 N N . ILE A 1 178 ? 8.495 38.859 -29.884 1.00 18.86 178 ILE A N 1
ATOM 1428 C CA . ILE A 1 178 ? 8.506 38.230 -28.574 1.00 17.48 178 ILE A CA 1
ATOM 1429 C C . ILE A 1 178 ? 7.239 37.403 -28.387 1.00 17.49 178 ILE A C 1
ATOM 1430 O O . ILE A 1 178 ? 6.131 37.920 -28.492 1.00 16.03 178 ILE A O 1
ATOM 1435 N N . LEU A 1 179 ? 7.404 36.116 -28.113 1.00 15.99 179 LEU A N 1
ATOM 1436 C CA . LEU A 1 179 ? 6.260 35.247 -27.883 1.00 16.02 179 LEU A CA 1
ATOM 1437 C C . LEU A 1 179 ? 5.914 35.378 -26.400 1.00 15.40 179 LEU A C 1
ATOM 1438 O O . LEU A 1 179 ? 6.545 34.751 -25.554 1.00 15.92 179 LEU A O 1
ATOM 1443 N N . VAL A 1 180 ? 4.925 36.214 -26.097 1.00 16.67 180 VAL A N 1
ATOM 1444 C CA . VAL A 1 180 ? 4.499 36.455 -24.718 1.00 15.81 180 VAL A CA 1
ATOM 1445 C C . VAL A 1 180 ? 3.873 35.222 -24.093 1.00 16.12 180 VAL A C 1
ATOM 1446 O O . VAL A 1 180 ? 4.249 34.828 -22.993 1.00 16.46 180 VAL A O 1
ATOM 1450 N N . ASP A 1 181 ? 2.912 34.630 -24.797 1.00 16.25 181 ASP A N 1
ATOM 1451 C CA . ASP A 1 181 ? 2.232 33.416 -24.353 1.00 16.52 181 ASP A CA 1
ATOM 1452 C C . ASP A 1 181 ? 1.389 32.895 -25.509 1.00 17.61 181 ASP A C 1
ATOM 1453 O O . ASP A 1 181 ? 1.314 33.526 -26.566 1.00 16.92 181 ASP A O 1
ATOM 1458 N N . PHE A 1 182 ? 0.760 31.741 -25.310 1.00 17.85 182 PHE A N 1
ATOM 1459 C CA . PHE A 1 182 ? -0.078 31.164 -26.346 1.00 18.77 182 PHE A CA 1
ATOM 1460 C C . PHE A 1 182 ? -0.952 30.075 -25.760 1.00 18.41 182 PHE A C 1
ATOM 1461 O O . PHE A 1 182 ? -0.727 29.607 -24.646 1.00 18.50 182 PHE A O 1
ATOM 1469 N N . LYS A 1 183 ? -1.951 29.677 -26.528 1.00 19.13 183 LYS A N 1
ATOM 1470 C CA . LYS A 1 183 ? -2.876 28.649 -26.102 1.00 20.40 183 LYS A CA 1
ATOM 1471 C C . LYS A 1 183 ? -3.071 27.641 -27.226 1.00 20.03 183 LYS A C 1
ATOM 1472 O O . LYS A 1 183 ? -3.319 28.016 -28.373 1.00 20.26 183 LYS A O 1
ATOM 1478 N N . ILE A 1 184 ? -2.940 26.363 -26.895 1.00 17.85 184 ILE A N 1
ATOM 1479 C CA . ILE A 1 184 ? -3.126 25.311 -27.880 1.00 17.77 184 ILE A CA 1
ATOM 1480 C C . ILE A 1 184 ? -4.152 24.297 -27.407 1.00 19.08 184 ILE A C 1
ATOM 1481 O O . ILE A 1 184 ? -4.475 24.215 -26.217 1.00 17.34 184 ILE A O 1
ATOM 1486 N N . GLU A 1 185 ? -4.663 23.532 -28.362 1.00 19.51 185 GLU A N 1
ATOM 1487 C CA . GLU A 1 185 ? -5.627 22.491 -28.078 1.00 19.96 185 GLU A CA 1
ATOM 1488 C C . GLU A 1 185 ? -5.035 21.189 -28.583 1.00 20.35 185 GLU A C 1
ATOM 1489 O O . GLU A 1 185 ? -4.435 21.144 -29.663 1.00 19.22 185 GLU A O 1
ATOM 1495 N N . ILE A 1 186 ? -5.175 20.140 -27.780 1.00 20.01 186 ILE A N 1
ATOM 1496 C CA . ILE A 1 186 ? -4.682 18.824 -28.148 1.00 20.99 186 ILE A CA 1
ATOM 1497 C C . ILE A 1 186 ? -5.881 17.909 -28.384 1.00 22.45 186 ILE A C 1
ATOM 1498 O O . ILE A 1 186 ? -6.919 18.035 -27.721 1.00 20.64 186 ILE A O 1
ATOM 1503 N N . GLY A 1 187 ? -5.738 17.004 -29.347 1.00 22.56 187 GLY A N 1
ATOM 1504 C CA . GLY A 1 187 ? -6.797 16.064 -29.647 1.00 23.42 187 GLY A CA 1
ATOM 1505 C C . GLY A 1 187 ? -6.203 14.710 -29.987 1.00 23.80 187 GLY A C 1
ATOM 1506 O O . GLY A 1 187 ? -5.019 14.612 -30.310 1.00 22.14 187 GLY A O 1
ATOM 1507 N N . LYS A 1 188 ? -7.018 13.663 -29.901 1.00 24.89 188 LYS A N 1
ATOM 1508 C CA . LYS A 1 188 ? -6.569 12.308 -30.219 1.00 26.93 188 LYS A CA 1
ATOM 1509 C C . LYS A 1 188 ? -7.054 11.921 -31.604 1.00 25.53 188 LYS A C 1
ATOM 1510 O O . LYS A 1 188 ? -8.244 12.020 -31.886 1.00 25.43 188 LYS A O 1
ATOM 1516 N N . ASP A 1 189 ? -6.147 11.482 -32.469 1.00 28.41 189 ASP A N 1
ATOM 1517 C CA . ASP A 1 189 ? -6.559 11.066 -33.803 1.00 30.64 189 ASP A CA 1
ATOM 1518 C C . ASP A 1 189 ? -7.179 9.676 -33.700 1.00 32.26 189 ASP A C 1
ATOM 1519 O O . ASP A 1 189 ? -7.274 9.112 -32.612 1.00 31.81 189 ASP A O 1
ATOM 1524 N N . ARG A 1 190 ? -7.594 9.133 -34.837 1.00 34.94 190 ARG A N 1
ATOM 1525 C CA . ARG A 1 190 ? -8.220 7.816 -34.896 1.00 38.70 190 ARG A CA 1
ATOM 1526 C C . ARG A 1 190 ? -7.379 6.722 -34.231 1.00 37.85 190 ARG A C 1
ATOM 1527 O O . ARG A 1 190 ? -7.915 5.721 -33.763 1.00 38.03 190 ARG A O 1
ATOM 1535 N N . GLU A 1 191 ? -6.066 6.923 -34.185 1.00 36.81 191 GLU A N 1
ATOM 1536 C CA . GLU A 1 191 ? -5.152 5.954 -33.585 1.00 37.92 191 GLU A CA 1
ATOM 1537 C C . GLU A 1 191 ? -4.858 6.224 -32.114 1.00 37.21 191 GLU A C 1
ATOM 1538 O O . GLU A 1 191 ? -4.125 5.467 -31.472 1.00 37.00 191 GLU A O 1
ATOM 1544 N N . GLY A 1 192 ? -5.407 7.313 -31.587 1.00 34.82 192 GLY A N 1
ATOM 1545 C CA . GLY A 1 192 ? -5.181 7.636 -30.192 1.00 32.14 192 GLY A CA 1
ATOM 1546 C C . GLY A 1 192 ? -3.926 8.441 -29.923 1.00 30.88 192 GLY A C 1
ATOM 1547 O O . GLY A 1 192 ? -3.522 8.569 -28.770 1.00 29.15 192 GLY A O 1
ATOM 1548 N N . ASN A 1 193 ? -3.300 8.979 -30.968 1.00 30.14 193 ASN A N 1
ATOM 1549 C CA . ASN A 1 193 ? -2.101 9.789 -30.783 1.00 29.94 193 ASN A CA 1
ATOM 1550 C C . ASN A 1 193 ? -2.509 11.186 -30.319 1.00 27.58 193 ASN A C 1
ATOM 1551 O O . ASN A 1 193 ? -3.553 11.700 -30.725 1.00 26.74 193 ASN A O 1
ATOM 1556 N N . LEU A 1 194 ? -1.686 11.789 -29.468 1.00 25.75 194 LEU A N 1
ATOM 1557 C CA . LEU A 1 194 ? -1.955 13.134 -28.968 1.00 25.38 194 LEU A CA 1
ATOM 1558 C C . LEU A 1 194 ? -1.358 14.137 -29.942 1.00 23.82 194 LEU A C 1
ATOM 1559 O O . LEU A 1 194 ? -0.136 14.221 -30.086 1.00 21.86 194 LEU A O 1
ATOM 1564 N N . LEU A 1 195 ? -2.226 14.894 -30.607 1.00 22.17 195 LEU A N 1
ATOM 1565 C CA . LEU A 1 195 ? -1.787 15.876 -31.590 1.00 21.02 195 LEU A CA 1
ATOM 1566 C C . LEU A 1 195 ? -2.185 17.311 -31.271 1.00 20.81 195 LEU A C 1
ATOM 1567 O O . LEU A 1 195 ? -3.290 17.573 -30.782 1.00 20.07 195 LEU A O 1
ATOM 1572 N N . VAL A 1 196 ? -1.269 18.234 -31.549 1.00 19.82 196 VAL A N 1
ATOM 1573 C CA . VAL A 1 196 ? -1.540 19.648 -31.378 1.00 19.25 196 VAL A CA 1
ATOM 1574 C C . VAL A 1 196 ? -2.504 19.918 -32.531 1.00 19.19 196 VAL A C 1
ATOM 1575 O O . VAL A 1 196 ? -2.150 19.720 -33.690 1.00 19.00 196 VAL A O 1
ATOM 1579 N N . ALA A 1 197 ? -3.724 20.336 -32.217 1.00 18.69 197 ALA A N 1
ATOM 1580 C CA . ALA A 1 197 ? -4.712 20.602 -33.249 1.00 18.85 197 ALA A CA 1
ATOM 1581 C C . ALA A 1 197 ? -5.103 22.074 -33.326 1.00 18.84 197 ALA A C 1
ATOM 1582 O O . ALA A 1 197 ? -4.310 22.964 -33.007 1.00 18.84 197 ALA A O 1
ATOM 1584 N N . ASP A 1 198 ? -6.334 22.314 -33.768 1.00 19.29 198 ASP A N 1
ATOM 1585 C CA . ASP A 1 198 ? -6.840 23.678 -33.841 1.00 19.16 198 ASP A CA 1
ATOM 1586 C C . ASP A 1 198 ? -5.953 24.577 -34.694 1.00 20.50 198 ASP A C 1
ATOM 1587 O O . ASP A 1 198 ? -5.619 24.235 -35.825 1.00 21.99 198 ASP A O 1
ATOM 1592 N N . GLU A 1 199 ? -5.651 25.745 -34.139 1.00 19.68 199 GLU A N 1
ATOM 1593 C CA . GLU A 1 199 ? -4.794 26.712 -34.818 1.00 19.87 199 GLU A CA 1
ATOM 1594 C C . GLU A 1 199 ? -3.745 27.326 -33.895 1.00 20.06 199 GLU A C 1
ATOM 1595 O O . GLU A 1 199 ? -3.814 27.197 -32.676 1.00 22.36 199 GLU A O 1
ATOM 1601 N N . ILE A 1 200 ? -2.772 27.991 -34.505 1.00 18.70 200 ILE A N 1
ATOM 1602 C CA . ILE A 1 200 ? -1.721 28.690 -33.780 1.00 18.55 200 ILE A CA 1
ATOM 1603 C C . ILE A 1 200 ? -1.575 29.963 -34.596 1.00 18.39 200 ILE A C 1
ATOM 1604 O O . ILE A 1 200 ? -0.899 29.976 -35.622 1.00 17.40 200 ILE A O 1
ATOM 1609 N N . SER A 1 201 ? -2.222 31.031 -34.134 1.00 17.88 201 SER A N 1
ATOM 1610 C CA . SER A 1 201 ? -2.219 32.301 -34.858 1.00 17.40 201 SER A CA 1
ATOM 1611 C C . SER A 1 201 ? -2.274 33.503 -33.926 1.00 17.17 201 SER A C 1
ATOM 1612 O O . SER A 1 201 ? -2.320 33.353 -32.707 1.00 18.40 201 SER A O 1
ATOM 1615 N N . PRO A 1 202 ? -2.275 34.721 -34.501 1.00 18.37 202 PRO A N 1
ATOM 1616 C CA . PRO A 1 202 ? -2.338 35.933 -33.678 1.00 17.15 202 PRO A CA 1
ATOM 1617 C C . PRO A 1 202 ? -3.615 35.943 -32.828 1.00 17.27 202 PRO A C 1
ATOM 1618 O O . PRO A 1 202 ? -3.742 36.733 -31.897 1.00 17.60 202 PRO A O 1
ATOM 1622 N N . ASP A 1 203 ? -4.560 35.063 -33.159 1.00 18.50 203 ASP A N 1
ATOM 1623 C CA . ASP A 1 203 ? -5.811 34.955 -32.400 1.00 18.74 203 ASP A CA 1
ATOM 1624 C C . ASP A 1 203 ? -5.579 34.153 -31.124 1.00 19.28 203 ASP A C 1
ATOM 1625 O O . ASP A 1 203 ? -6.329 34.282 -30.155 1.00 19.98 203 ASP A O 1
ATOM 1630 N N . THR A 1 204 ? -4.541 33.320 -31.140 1.00 18.56 204 THR A N 1
ATOM 1631 C CA . THR A 1 204 ? -4.227 32.439 -30.020 1.00 19.70 204 THR A CA 1
ATOM 1632 C C . THR A 1 204 ? -2.860 32.665 -29.369 1.00 19.85 204 THR A C 1
ATOM 1633 O O . THR A 1 204 ? -2.465 31.922 -28.472 1.00 20.35 204 THR A O 1
ATOM 1637 N N . MET A 1 205 ? -2.134 33.674 -29.828 1.00 19.98 205 MET A N 1
ATOM 1638 C CA . MET A 1 205 ? -0.824 33.968 -29.265 1.00 19.43 205 MET A CA 1
ATOM 1639 C C . MET A 1 205 ? -0.738 35.445 -28.918 1.00 18.89 205 MET A C 1
ATOM 1640 O O . MET A 1 205 ? -1.387 36.270 -29.546 1.00 20.90 205 MET A O 1
ATOM 1645 N N . ARG A 1 206 ? 0.048 35.771 -27.903 1.00 17.12 206 ARG A N 1
ATOM 1646 C CA . ARG A 1 206 ? 0.280 37.161 -27.580 1.00 16.93 206 ARG A CA 1
ATOM 1647 C C . ARG A 1 206 ? 1.674 37.370 -28.167 1.00 16.16 206 ARG A C 1
ATOM 1648 O O . ARG A 1 206 ? 2.628 36.662 -27.808 1.00 16.60 206 ARG A O 1
ATOM 1656 N N . LEU A 1 207 ? 1.762 38.307 -29.109 1.00 15.71 207 LEU A N 1
ATOM 1657 C CA . LEU A 1 207 ? 3.002 38.617 -29.816 1.00 16.44 207 LEU A CA 1
ATOM 1658 C C . LEU A 1 207 ? 3.310 40.108 -29.776 1.00 17.48 207 LEU A C 1
ATOM 1659 O O . LEU A 1 207 ? 2.501 40.927 -30.219 1.00 16.88 207 LEU A O 1
ATOM 1664 N N . TRP A 1 208 ? 4.483 40.455 -29.260 1.00 17.72 208 TRP A N 1
ATOM 1665 C CA . TRP A 1 208 ? 4.897 41.855 -29.180 1.00 18.62 208 TRP A CA 1
ATOM 1666 C C . TRP A 1 208 ? 6.162 42.072 -30.002 1.00 18.71 208 TRP A C 1
ATOM 1667 O O . TRP A 1 208 ? 7.045 41.211 -30.031 1.00 18.64 208 TRP A O 1
ATOM 1678 N N . ASP A 1 209 ? 6.253 43.221 -30.667 1.00 19.86 209 ASP A N 1
ATOM 1679 C CA . ASP A 1 209 ? 7.442 43.529 -31.442 1.00 21.19 209 ASP A CA 1
ATOM 1680 C C . ASP A 1 209 ? 8.577 43.620 -30.424 1.00 21.96 209 ASP A C 1
ATOM 1681 O O . ASP A 1 209 ? 8.413 44.211 -29.362 1.00 19.21 209 ASP A O 1
ATOM 1686 N N . LYS A 1 210 ? 9.721 43.031 -30.742 1.00 22.57 210 LYS A N 1
ATOM 1687 C CA . LYS A 1 210 ? 10.855 43.032 -29.819 1.00 24.84 210 LYS A CA 1
ATOM 1688 C C . LYS A 1 210 ? 11.352 44.430 -29.429 1.00 25.30 210 LYS A C 1
ATOM 1689 O O . LYS A 1 210 ? 11.527 44.726 -28.248 1.00 24.50 210 LYS A O 1
ATOM 1695 N N . GLU A 1 211 ? 11.568 45.290 -30.417 1.00 26.14 211 GLU A N 1
ATOM 1696 C CA . GLU A 1 211 ? 12.057 46.641 -30.150 1.00 27.43 211 GLU A CA 1
ATOM 1697 C C . GLU A 1 211 ? 11.103 47.571 -29.405 1.00 24.95 211 GLU A C 1
ATOM 1698 O O . GLU A 1 211 ? 11.444 48.109 -28.354 1.00 25.50 211 GLU A O 1
ATOM 1704 N N . THR A 1 212 ? 9.907 47.745 -29.953 1.00 23.73 212 THR A N 1
ATOM 1705 C CA . THR A 1 212 ? 8.913 48.652 -29.387 1.00 22.37 212 THR A CA 1
ATOM 1706 C C . THR A 1 212 ? 7.893 48.025 -28.441 1.00 22.15 212 THR A C 1
ATOM 1707 O O . THR A 1 212 ? 7.256 48.727 -27.652 1.00 20.42 212 THR A O 1
ATOM 1711 N N . ARG A 1 213 ? 7.731 46.711 -28.544 1.00 20.61 213 ARG A N 1
ATOM 1712 C CA . ARG A 1 213 ? 6.758 45.970 -27.751 1.00 21.03 213 ARG A CA 1
ATOM 1713 C C . ARG A 1 213 ? 5.335 46.331 -28.163 1.00 20.37 213 ARG A C 1
ATOM 1714 O O . ARG A 1 213 ? 4.398 46.242 -27.368 1.00 21.13 213 ARG A O 1
ATOM 1722 N N . ASP A 1 214 ? 5.189 46.753 -29.416 1.00 20.84 214 ASP A N 1
ATOM 1723 C CA . ASP A 1 214 ? 3.878 47.072 -29.968 1.00 19.79 214 ASP A CA 1
ATOM 1724 C C . ASP A 1 214 ? 3.124 45.742 -29.993 1.00 20.03 214 ASP A C 1
ATOM 1725 O O . ASP A 1 214 ? 3.713 44.701 -30.271 1.00 19.22 214 ASP A O 1
ATOM 1730 N N . VAL A 1 215 ? 1.828 45.775 -29.707 1.00 20.20 215 VAL A N 1
ATOM 1731 C CA . VAL A 1 215 ? 1.026 44.557 -29.698 1.00 20.78 215 VAL A CA 1
ATOM 1732 C C . VAL A 1 215 ? 0.655 44.143 -31.123 1.00 22.54 215 VAL A C 1
ATOM 1733 O O . VAL A 1 215 ? 0.175 44.960 -31.916 1.00 21.72 215 VAL A O 1
ATOM 1737 N N . LEU A 1 216 ? 0.873 42.869 -31.439 1.00 21.81 216 LEU A N 1
ATOM 1738 C CA . LEU A 1 216 ? 0.585 42.354 -32.774 1.00 21.35 216 LEU A CA 1
ATOM 1739 C C . LEU A 1 216 ? -0.491 41.274 -32.801 1.00 21.70 216 LEU A C 1
ATOM 1740 O O . LEU A 1 216 ? -0.792 40.726 -33.860 1.00 24.64 216 LEU A O 1
ATOM 1745 N N . ASP A 1 217 ? -1.068 40.961 -31.647 1.00 20.48 217 ASP A N 1
ATOM 1746 C CA . ASP A 1 217 ? -2.090 39.919 -31.592 1.00 18.82 217 ASP A CA 1
ATOM 1747 C C . ASP A 1 217 ? -3.502 40.445 -31.370 1.00 18.04 217 ASP A C 1
ATOM 1748 O O . ASP A 1 217 ? -3.745 41.650 -31.377 1.00 17.12 217 ASP A O 1
ATOM 1753 N N . LYS A 1 218 ? -4.429 39.521 -31.155 1.00 18.37 218 LYS A N 1
ATOM 1754 C CA . LYS A 1 218 ? -5.829 39.866 -30.954 1.00 18.69 218 LYS A CA 1
ATOM 1755 C C . LYS A 1 218 ? -6.093 40.887 -29.846 1.00 18.48 218 LYS A C 1
ATOM 1756 O O . LYS A 1 218 ? -7.180 41.4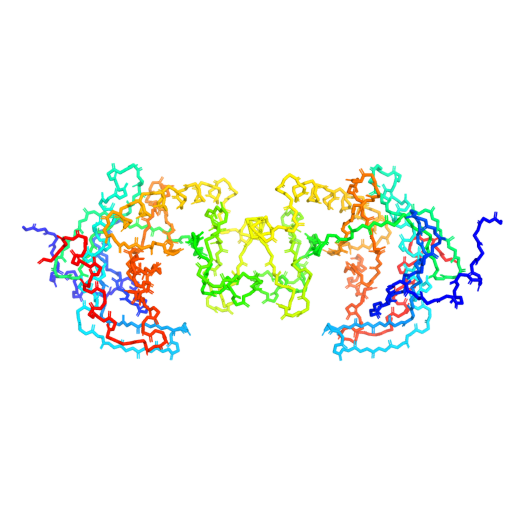63 -29.789 1.00 19.84 218 LYS A O 1
ATOM 1762 N N . ASP A 1 219 ? -5.119 41.114 -28.966 1.00 17.60 219 ASP A N 1
ATOM 1763 C CA . ASP A 1 219 ? -5.316 42.104 -27.909 1.00 16.29 219 ASP A CA 1
ATOM 1764 C C . ASP A 1 219 ? -5.571 43.468 -28.547 1.00 17.48 219 ASP A C 1
ATOM 1765 O O . ASP A 1 219 ? -6.199 44.338 -27.947 1.00 16.96 219 ASP A O 1
ATOM 1770 N N . VAL A 1 220 ? -5.074 43.647 -29.765 1.00 19.14 220 VAL A N 1
ATOM 1771 C CA . VAL A 1 220 ? -5.262 44.895 -30.493 1.00 19.94 220 VAL A CA 1
ATOM 1772 C C . VAL A 1 220 ? -6.760 45.076 -30.717 1.00 20.45 220 VAL A C 1
ATOM 1773 O O . VAL A 1 220 ? -7.269 46.193 -30.690 1.00 18.53 220 VAL A O 1
ATOM 1777 N N . PHE A 1 221 ? -7.460 43.964 -30.930 1.00 20.72 221 PHE A N 1
ATOM 1778 C CA . PHE A 1 221 ? -8.908 43.995 -31.139 1.00 22.36 221 PHE A CA 1
ATOM 1779 C C . PHE A 1 221 ? -9.644 44.073 -29.793 1.00 23.11 221 PHE A C 1
ATOM 1780 O O . PHE A 1 221 ? -10.596 44.846 -29.638 1.00 23.13 221 PHE A O 1
ATOM 1788 N N . ARG A 1 222 ? -9.198 43.277 -28.821 1.00 23.16 222 ARG A N 1
ATOM 1789 C CA . ARG A 1 222 ? -9.824 43.277 -27.499 1.00 25.78 222 ARG A CA 1
ATOM 1790 C C . ARG A 1 222 ? -9.796 44.668 -26.873 1.00 25.67 222 ARG A C 1
ATOM 1791 O O . ARG A 1 222 ? -10.799 45.144 -26.338 1.00 24.47 222 ARG A O 1
ATOM 1799 N N . LYS A 1 223 ? -8.637 45.312 -26.947 1.00 24.81 223 LYS A N 1
ATOM 1800 C CA . LYS A 1 223 ? -8.457 46.626 -26.346 1.00 26.43 223 LYS A CA 1
ATOM 1801 C C . LYS A 1 223 ? -8.430 47.798 -27.322 1.00 27.40 223 LYS A C 1
ATOM 1802 O O . LYS A 1 223 ? -8.039 48.903 -26.954 1.00 27.23 223 LYS A O 1
ATOM 1808 N N . ASP A 1 224 ? -8.869 47.558 -28.555 1.00 27.37 224 ASP A N 1
ATOM 1809 C CA . ASP A 1 224 ? -8.894 48.588 -29.585 1.00 29.44 224 ASP A CA 1
ATOM 1810 C C . ASP A 1 224 ? -7.587 49.373 -29.580 1.00 29.90 224 ASP A C 1
ATOM 1811 O O . ASP A 1 224 ? -7.565 50.563 -29.258 1.00 31.57 224 ASP A O 1
ATOM 1816 N N . LEU A 1 225 ? -6.496 48.706 -29.939 1.00 28.66 225 LEU A N 1
ATOM 1817 C CA . LEU A 1 225 ? -5.190 49.351 -29.956 1.00 27.45 225 LEU A CA 1
ATOM 1818 C C . LEU A 1 225 ? -4.833 49.915 -31.322 1.00 27.89 225 LEU A C 1
ATOM 1819 O O . LEU A 1 225 ? -3.871 50.670 -31.454 1.00 29.42 225 LEU A O 1
ATOM 1824 N N . GLY A 1 226 ? -5.606 49.549 -32.338 1.00 26.97 226 GLY A N 1
ATOM 1825 C CA . GLY A 1 226 ? -5.328 50.033 -33.678 1.00 27.15 226 GLY A CA 1
ATOM 1826 C C . GLY A 1 226 ? -5.824 49.085 -34.752 1.00 26.38 226 GLY A C 1
ATOM 1827 O O . GLY A 1 226 ? -6.823 48.397 -34.561 1.00 26.20 226 GLY A O 1
ATOM 1828 N N . ASP A 1 227 ? -5.118 49.046 -35.878 1.00 26.94 227 ASP A N 1
ATOM 1829 C CA . ASP A 1 227 ? -5.490 48.190 -37.005 1.00 26.84 227 ASP A CA 1
ATOM 1830 C C . ASP A 1 227 ? -4.999 46.763 -36.760 1.00 25.75 227 ASP A C 1
ATOM 1831 O O . ASP A 1 227 ? -3.828 46.454 -37.001 1.00 24.01 227 ASP A O 1
ATOM 1836 N N . VAL A 1 228 ? -5.900 45.901 -36.292 1.00 25.56 228 VAL A N 1
ATOM 1837 C CA . VAL A 1 228 ? -5.555 44.516 -35.989 1.00 25.88 228 VAL A CA 1
ATOM 1838 C C . VAL A 1 228 ? -5.077 43.748 -37.212 1.00 25.27 228 VAL A C 1
ATOM 1839 O O . VAL A 1 228 ? -4.072 43.043 -37.151 1.00 24.88 228 VAL A O 1
ATOM 1843 N N . ILE A 1 229 ? -5.795 43.892 -38.324 1.00 25.37 229 ILE A N 1
ATOM 1844 C CA . ILE A 1 229 ? -5.432 43.195 -39.549 1.00 24.88 229 ILE A CA 1
ATOM 1845 C C . ILE A 1 229 ? -4.040 43.602 -40.012 1.00 24.28 229 ILE A C 1
ATOM 1846 O O . ILE A 1 229 ? -3.240 42.756 -40.409 1.00 24.20 229 ILE A O 1
ATOM 1851 N N . ALA A 1 230 ? -3.753 44.898 -39.956 1.00 23.11 230 ALA A N 1
ATOM 1852 C CA . ALA A 1 230 ? -2.449 45.401 -40.362 1.00 21.59 230 ALA A CA 1
ATOM 1853 C C . ALA A 1 230 ? -1.347 44.812 -39.468 1.00 21.36 230 ALA A C 1
ATOM 1854 O O . ALA A 1 230 ? -0.230 44.569 -39.929 1.00 22.47 230 ALA A O 1
ATOM 1856 N N . LYS A 1 231 ? -1.660 44.578 -38.195 1.00 21.36 231 LYS A N 1
ATOM 1857 C CA . LYS A 1 231 ? -0.682 44.004 -37.278 1.00 21.58 231 LYS A CA 1
ATOM 1858 C C . LYS A 1 231 ? -0.522 42.513 -37.566 1.00 22.18 231 LYS A C 1
ATOM 1859 O O . LYS A 1 231 ? 0.594 41.982 -37.557 1.00 22.41 231 LYS A O 1
ATOM 1865 N N . TYR A 1 232 ? -1.642 41.839 -37.811 1.00 22.08 232 TYR A N 1
ATOM 1866 C CA . TYR A 1 232 ? -1.598 40.422 -38.144 1.00 22.12 232 TYR A CA 1
ATOM 1867 C C . TYR A 1 232 ? -0.732 40.294 -39.392 1.00 22.26 232 TYR A C 1
ATOM 1868 O O . TYR A 1 232 ? 0.088 39.383 -39.503 1.00 22.76 232 TYR A O 1
ATOM 1877 N N . ARG A 1 233 ? -0.907 41.221 -40.330 1.00 22.73 233 ARG A N 1
ATOM 1878 C CA . ARG A 1 233 ? -0.130 41.173 -41.566 1.00 23.27 233 ARG A CA 1
ATOM 1879 C C . ARG A 1 233 ? 1.368 41.321 -41.293 1.00 22.54 233 ARG A C 1
ATOM 1880 O O . ARG A 1 233 ? 2.191 40.737 -41.997 1.00 23.28 233 ARG A O 1
ATOM 1888 N N . ILE A 1 234 ? 1.725 42.106 -40.281 1.00 20.79 234 ILE A N 1
ATOM 1889 C CA . ILE A 1 234 ? 3.131 42.274 -39.944 1.00 21.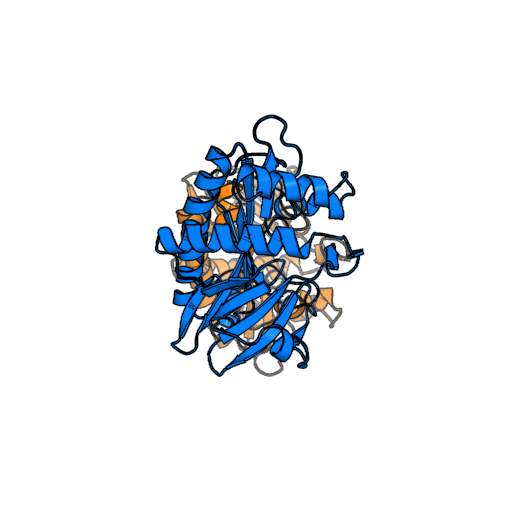70 234 ILE A CA 1
ATOM 1890 C C . ILE A 1 234 ? 3.708 40.930 -39.509 1.00 21.95 234 ILE A C 1
ATOM 1891 O O . ILE A 1 234 ? 4.837 40.588 -39.860 1.00 21.56 234 ILE A O 1
ATOM 1896 N N . VAL A 1 235 ? 2.930 40.166 -38.749 1.00 21.52 235 VAL A N 1
ATOM 1897 C CA . VAL A 1 235 ? 3.392 38.858 -38.297 1.00 20.89 235 VAL A CA 1
ATOM 1898 C C . VAL A 1 235 ? 3.684 37.967 -39.503 1.00 20.99 235 VAL A C 1
ATOM 1899 O O . VAL A 1 235 ? 4.762 37.382 -39.598 1.00 21.94 235 VAL A O 1
ATOM 1903 N N . ALA A 1 236 ? 2.726 37.875 -40.426 1.00 20.76 236 ALA A N 1
ATOM 1904 C CA . ALA A 1 236 ? 2.893 37.046 -41.622 1.00 22.49 236 ALA A CA 1
ATOM 1905 C C . ALA A 1 236 ? 4.118 37.510 -42.395 1.00 23.91 236 ALA A C 1
ATOM 1906 O O . ALA A 1 236 ? 4.927 36.711 -42.872 1.00 22.58 236 ALA A O 1
ATOM 1908 N N . GLU A 1 237 ? 4.233 38.826 -42.501 1.00 25.92 237 GLU A N 1
ATOM 1909 C CA . GLU A 1 237 ? 5.326 39.490 -43.182 1.00 27.98 237 GLU A CA 1
ATOM 1910 C C . GLU A 1 237 ? 6.664 39.089 -42.549 1.00 27.96 237 GLU A C 1
ATOM 1911 O O . GLU A 1 237 ? 7.602 38.718 -43.256 1.00 28.06 237 GLU A O 1
ATOM 1917 N N . ARG A 1 238 ? 6.745 39.155 -41.220 1.00 27.25 238 ARG A N 1
ATOM 1918 C CA . ARG A 1 238 ? 7.969 38.793 -40.502 1.00 26.74 238 ARG A CA 1
ATOM 1919 C C . ARG A 1 238 ? 8.321 37.326 -40.722 1.00 26.06 238 ARG A C 1
ATOM 1920 O O . ARG A 1 238 ? 9.491 36.964 -40.791 1.00 24.68 238 ARG A O 1
ATOM 1928 N N . LEU A 1 239 ? 7.304 36.479 -40.813 1.00 25.63 239 LEU A N 1
ATOM 1929 C CA . LEU A 1 239 ? 7.533 35.057 -41.021 1.00 26.40 239 LEU A CA 1
ATOM 1930 C C . LEU A 1 239 ? 7.872 34.742 -42.479 1.00 27.89 239 LEU A C 1
ATOM 1931 O O . LEU A 1 239 ? 8.094 33.588 -42.832 1.00 29.30 239 LEU A O 1
ATOM 1936 N N . GLY A 1 240 ? 7.908 35.778 -43.314 1.00 28.82 240 GLY A N 1
ATOM 1937 C CA . GLY A 1 240 ? 8.230 35.614 -44.724 1.00 28.55 240 GLY A CA 1
ATOM 1938 C C . GLY A 1 240 ? 7.135 34.957 -45.540 1.00 29.70 240 GLY A C 1
ATOM 1939 O O . GLY A 1 240 ? 7.399 34.349 -46.578 1.00 30.14 240 GLY A O 1
ATOM 1940 N N . LEU A 1 241 ? 5.895 35.101 -45.090 1.00 30.06 241 LEU A N 1
ATOM 1941 C CA . LEU A 1 241 ? 4.764 34.481 -45.766 1.00 29.60 241 LEU A CA 1
ATOM 1942 C C . LEU A 1 241 ? 4.041 35.355 -46.791 1.00 30.01 241 LEU A C 1
ATOM 1943 O O . LEU A 1 241 ? 3.077 34.907 -47.409 1.00 28.30 241 LEU A O 1
ATOM 1948 N N . LEU A 1 242 ? 4.492 36.591 -46.978 1.00 30.47 242 LEU A N 1
ATOM 1949 C CA . LEU A 1 242 ? 3.830 37.480 -47.926 1.00 33.51 242 LEU A CA 1
ATOM 1950 C C . LEU A 1 242 ? 4.722 37.935 -49.077 1.00 35.03 242 LEU A C 1
ATOM 1951 O O . LEU A 1 242 ? 4.164 38.321 -50.128 1.00 36.24 242 LEU A O 1
ATOM 1957 N N . MET B 1 1 ? 0.955 25.197 36.967 1.00 65.12 1 MET B N 1
ATOM 1958 C CA . MET B 1 1 ? 1.588 26.534 36.806 1.00 64.94 1 MET B CA 1
ATOM 1959 C C . MET B 1 1 ? 2.309 26.664 35.468 1.00 64.60 1 MET B C 1
ATOM 1960 O O . MET B 1 1 ? 3.537 26.771 35.418 1.00 64.80 1 MET B O 1
ATOM 1965 N N . GLU B 1 2 ? 1.539 26.651 34.384 1.00 63.76 2 GLU B N 1
ATOM 1966 C CA . GLU B 1 2 ? 2.108 26.779 33.050 1.00 62.33 2 GLU B CA 1
ATOM 1967 C C . GLU B 1 2 ? 2.488 28.235 32.807 1.00 60.16 2 GLU B C 1
ATOM 1968 O O . GLU B 1 2 ? 2.790 28.969 33.747 1.00 61.11 2 GLU B O 1
ATOM 1974 N N . ILE B 1 3 ? 2.475 28.643 31.543 1.00 56.87 3 ILE B N 1
ATOM 1975 C CA . ILE B 1 3 ? 2.800 30.012 31.167 1.00 52.98 3 ILE B CA 1
ATOM 1976 C C . ILE B 1 3 ? 1.999 30.998 32.019 1.00 50.56 3 ILE B C 1
ATOM 1977 O O . ILE B 1 3 ? 1.018 30.623 32.664 1.00 49.82 3 ILE B O 1
ATOM 1982 N N . LYS B 1 4 ? 2.417 32.259 32.012 1.00 46.63 4 LYS B N 1
ATOM 1983 C CA . LYS B 1 4 ? 1.730 33.292 32.776 1.00 43.26 4 LYS B CA 1
ATOM 1984 C C . LYS B 1 4 ? 0.583 33.836 31.931 1.00 41.64 4 LYS B C 1
ATOM 1985 O O . LYS B 1 4 ? 0.531 35.023 31.603 1.00 39.41 4 LYS B O 1
ATOM 1991 N N . LEU B 1 5 ? -0.332 32.931 31.594 1.00 39.44 5 LEU B N 1
ATOM 1992 C CA . LEU B 1 5 ? -1.498 33.215 30.768 1.00 38.12 5 LEU B CA 1
ATOM 1993 C C . LEU B 1 5 ? -2.141 34.580 30.982 1.00 37.88 5 LEU B C 1
ATOM 1994 O O . LEU B 1 5 ? -2.132 35.425 30.088 1.00 37.27 5 LEU B O 1
ATOM 1999 N N . GLU B 1 6 ? -2.704 34.788 32.166 1.00 37.14 6 GLU B N 1
ATOM 2000 C CA . GLU B 1 6 ? -3.367 36.044 32.489 1.00 36.93 6 GLU B CA 1
ATOM 2001 C C . GLU B 1 6 ? -2.508 37.271 32.183 1.00 35.70 6 GLU B C 1
ATOM 2002 O O . GLU B 1 6 ? -3.026 38.327 31.814 1.00 34.00 6 GLU B O 1
ATOM 2008 N N . GLU B 1 7 ? -1.196 37.133 32.328 1.00 34.65 7 GLU B N 1
ATOM 2009 C CA . GLU B 1 7 ? -0.295 38.244 32.055 1.00 34.61 7 GLU B CA 1
ATOM 2010 C C . GLU B 1 7 ? -0.043 38.392 30.553 1.00 34.54 7 GLU B C 1
ATOM 2011 O O . GLU B 1 7 ? 0.063 39.504 30.045 1.00 34.15 7 GLU B O 1
ATOM 2017 N N . ILE B 1 8 ? 0.044 37.268 29.846 1.00 34.17 8 ILE B N 1
ATOM 2018 C CA . ILE B 1 8 ? 0.281 37.288 28.405 1.00 34.13 8 ILE B CA 1
ATOM 2019 C C . ILE B 1 8 ? -0.873 37.979 27.678 1.00 34.12 8 ILE B C 1
ATOM 2020 O O . ILE B 1 8 ? -0.658 38.763 26.749 1.00 33.84 8 ILE B O 1
ATOM 2025 N N . LEU B 1 9 ? -2.093 37.676 28.109 1.00 34.30 9 LEU B N 1
ATOM 2026 C CA . LEU B 1 9 ? -3.295 38.239 27.505 1.00 34.21 9 LEU B CA 1
ATOM 2027 C C . LEU B 1 9 ? -3.396 39.756 27.616 1.00 35.85 9 LEU B C 1
ATOM 2028 O O . LEU B 1 9 ? -4.115 40.388 26.843 1.00 35.26 9 LEU B O 1
ATOM 2033 N N . LYS B 1 10 ? -2.681 40.342 28.572 1.00 36.87 10 LYS B N 1
ATOM 2034 C CA . LYS B 1 10 ? -2.711 41.790 28.747 1.00 38.39 10 LYS B CA 1
ATOM 2035 C C . LYS B 1 10 ? -1.891 42.477 27.658 1.00 39.51 10 LYS B C 1
ATOM 2036 O O . LYS B 1 10 ? -2.060 43.663 27.397 1.00 40.88 10 LYS B O 1
ATOM 2042 N N . LYS B 1 11 ? -1.010 41.717 27.018 1.00 40.91 11 LYS B N 1
ATOM 2043 C CA . LYS B 1 11 ? -0.147 42.243 25.967 1.00 42.45 11 LYS B CA 1
ATOM 2044 C C . LYS B 1 11 ? -0.879 42.436 24.640 1.00 43.14 11 LYS B C 1
ATOM 2045 O O . LYS B 1 11 ? -1.837 41.723 24.334 1.00 43.00 11 LYS B O 1
ATOM 2051 N N . GLN B 1 12 ? -0.428 43.410 23.856 1.00 43.44 12 GLN B N 1
ATOM 2052 C CA . GLN B 1 12 ? -1.031 43.664 22.558 1.00 43.83 12 GLN B CA 1
ATOM 2053 C C . GLN B 1 12 ? -0.688 42.499 21.647 1.00 42.25 12 GLN B C 1
ATOM 2054 O O . GLN B 1 12 ? 0.481 42.158 21.467 1.00 41.80 12 GLN B O 1
ATOM 2060 N N . PRO B 1 13 ? -1.712 41.866 21.061 1.00 41.65 13 PRO B N 1
ATOM 2061 C CA . PRO B 1 13 ? -1.517 40.725 20.165 1.00 41.33 13 PRO B CA 1
ATOM 2062 C C . PRO B 1 13 ? -0.533 41.010 19.045 1.00 41.57 13 PRO B C 1
ATOM 2063 O O . PRO B 1 13 ? -0.553 42.092 18.464 1.00 42.13 13 PRO B O 1
ATOM 2067 N N . LEU B 1 14 ? 0.336 40.045 18.752 1.00 40.91 14 LEU B N 1
ATOM 2068 C CA . LEU B 1 14 ? 1.290 40.205 17.662 1.00 41.05 14 LEU B CA 1
ATOM 2069 C C . LEU B 1 14 ? 0.459 40.341 16.398 1.00 42.17 14 LEU B C 1
ATOM 2070 O O . LEU B 1 14 ? 0.834 41.042 15.459 1.00 41.91 14 LEU B O 1
ATOM 2075 N N . TYR B 1 15 ? -0.681 39.657 16.387 1.00 42.92 15 TYR B N 1
ATOM 2076 C CA . TYR B 1 15 ? -1.581 39.684 15.245 1.00 42.12 15 TYR B CA 1
ATOM 2077 C C . TYR B 1 15 ? -2.974 39.223 15.634 1.00 41.55 15 TYR B C 1
ATOM 2078 O O . TYR B 1 15 ? -3.134 38.284 16.414 1.00 41.48 15 TYR B O 1
ATOM 2087 N N . SER B 1 16 ? -3.979 39.894 15.084 1.00 40.05 16 SER B N 1
ATOM 2088 C CA . SER B 1 16 ? -5.368 39.550 15.339 1.00 38.72 16 SER B CA 1
ATOM 2089 C C . SER B 1 16 ? -6.040 39.371 13.992 1.00 37.45 16 SER B C 1
ATOM 2090 O O . SER B 1 16 ? -6.042 40.287 13.169 1.00 38.06 16 SER B O 1
ATOM 2093 N N . GLY B 1 17 ? -6.591 38.185 13.765 1.00 34.90 17 GLY B N 1
ATOM 2094 C CA . GLY B 1 17 ? -7.272 37.917 12.513 1.00 32.41 17 GLY B CA 1
ATOM 2095 C C . GLY B 1 17 ? -8.768 37.947 12.740 1.00 29.93 17 GLY B C 1
ATOM 2096 O O . GLY B 1 17 ? -9.226 38.459 13.758 1.00 28.48 17 GLY B O 1
ATOM 2097 N N . LYS B 1 18 ? -9.525 37.383 11.806 1.00 28.59 18 LYS B N 1
ATOM 2098 C CA . LYS B 1 18 ? -10.981 37.354 11.906 1.00 28.78 18 LYS B CA 1
ATOM 2099 C C . LYS B 1 18 ? -11.528 36.407 12.973 1.00 27.56 18 LYS B C 1
ATOM 2100 O O . LYS B 1 18 ? -12.690 36.511 13.351 1.00 25.99 18 LYS B O 1
ATOM 2106 N N . ALA B 1 19 ? -10.700 35.493 13.469 1.00 26.18 19 ALA B N 1
ATOM 2107 C CA . ALA B 1 19 ? -11.174 34.532 14.458 1.00 25.82 19 ALA B CA 1
ATOM 2108 C C . ALA B 1 19 ? -10.244 34.269 15.638 1.00 24.77 19 ALA B C 1
ATOM 2109 O O . ALA B 1 19 ? -10.698 33.866 16.712 1.00 24.92 19 ALA B O 1
ATOM 2111 N N . LYS B 1 20 ? -8.951 34.492 15.447 1.00 23.97 20 LYS B N 1
ATOM 2112 C CA . LYS B 1 20 ? -7.989 34.232 16.508 1.00 22.96 20 LYS B CA 1
ATOM 2113 C C . LYS B 1 20 ? -6.964 35.348 16.699 1.00 24.56 20 LYS B C 1
ATOM 2114 O O . LYS B 1 20 ? -6.677 36.102 15.772 1.00 24.73 20 LYS B O 1
ATOM 2120 N N . SER B 1 21 ? -6.413 35.431 17.911 1.00 23.53 21 SER B N 1
ATOM 2121 C CA . SER B 1 21 ? -5.403 36.424 18.250 1.00 24.78 21 SER B CA 1
ATOM 2122 C C . SER B 1 21 ? -4.107 35.721 18.630 1.00 25.88 21 SER B C 1
ATOM 2123 O O . SER B 1 21 ? -4.109 34.774 19.423 1.00 23.95 21 SER B O 1
ATOM 2126 N N . ILE B 1 22 ? -3.003 36.195 18.060 1.00 26.44 22 ILE B N 1
ATOM 2127 C CA . ILE B 1 22 ? -1.689 35.624 18.314 1.00 27.02 22 ILE B CA 1
ATOM 2128 C C . ILE B 1 22 ? -0.914 36.512 19.286 1.00 29.05 22 ILE B C 1
ATOM 2129 O O . ILE B 1 22 ? -0.666 37.684 18.997 1.00 29.33 22 ILE B O 1
ATOM 2134 N N . TYR B 1 23 ? -0.543 35.951 20.436 1.00 29.31 23 TYR B N 1
ATOM 2135 C CA . TYR B 1 23 ? 0.214 36.678 21.455 1.00 30.42 23 TYR B CA 1
ATOM 2136 C C . TYR B 1 23 ? 1.601 36.061 21.572 1.00 32.44 23 TYR B C 1
ATOM 2137 O O . TYR B 1 23 ? 1.761 34.844 21.437 1.00 31.85 23 TYR B O 1
ATOM 2146 N N . GLU B 1 24 ? 2.604 36.893 21.829 1.00 34.60 24 GLU B N 1
ATOM 2147 C CA . GLU B 1 24 ? 3.962 36.391 21.976 1.00 37.28 24 GLU B CA 1
ATOM 2148 C C . GLU B 1 24 ? 4.224 35.840 23.373 1.00 37.19 24 GLU B C 1
ATOM 2149 O O . GLU B 1 24 ? 3.795 36.420 24.371 1.00 37.77 24 GLU B O 1
ATOM 2155 N N . ILE B 1 25 ? 4.919 34.711 23.435 1.00 38.06 25 ILE B N 1
ATOM 2156 C CA . ILE B 1 25 ? 5.278 34.101 24.710 1.00 38.95 25 ILE B CA 1
ATOM 2157 C C . ILE B 1 25 ? 6.787 34.283 24.830 1.00 40.21 25 ILE B C 1
ATOM 2158 O O . ILE B 1 25 ? 7.289 34.768 25.844 1.00 40.44 25 ILE B O 1
ATOM 2163 N N . ASP B 1 26 ? 7.499 33.901 23.775 1.00 41.03 26 ASP B N 1
ATOM 2164 C CA . ASP B 1 26 ? 8.948 34.045 23.713 1.00 42.72 26 ASP B CA 1
ATOM 2165 C C . ASP B 1 26 ? 9.385 34.003 22.248 1.00 43.70 26 ASP B C 1
ATOM 2166 O O . ASP B 1 26 ? 8.554 34.107 21.346 1.00 43.94 26 ASP B O 1
ATOM 2171 N N . ASP B 1 27 ? 10.684 33.850 22.016 1.00 44.45 27 ASP B N 1
ATOM 2172 C CA . ASP B 1 27 ? 11.231 33.816 20.664 1.00 44.97 27 ASP B CA 1
ATOM 2173 C C . ASP B 1 27 ? 10.669 32.742 19.733 1.00 44.50 27 ASP B C 1
ATOM 2174 O O . ASP B 1 27 ? 10.488 32.987 18.538 1.00 44.76 27 ASP B O 1
ATOM 2179 N N . ASP B 1 28 ? 10.386 31.560 20.271 1.00 42.39 28 ASP B N 1
ATOM 2180 C CA . ASP B 1 28 ? 9.884 30.469 19.444 1.00 41.20 28 ASP B CA 1
ATOM 2181 C C . ASP B 1 28 ? 8.527 29.900 19.839 1.00 37.48 28 ASP B C 1
ATOM 2182 O O . ASP B 1 28 ? 8.189 28.791 19.436 1.00 35.55 28 ASP B O 1
ATOM 2187 N N . LYS B 1 29 ? 7.748 30.637 20.621 1.00 35.21 29 LYS B N 1
ATOM 2188 C CA . LYS B 1 29 ? 6.443 30.134 21.031 1.00 32.72 29 LYS B CA 1
ATOM 2189 C C . LYS B 1 29 ? 5.395 31.227 21.114 1.00 30.19 29 LYS B C 1
ATOM 2190 O O . LYS B 1 29 ? 5.696 32.379 21.441 1.00 27.73 29 LYS B O 1
ATOM 2196 N N . VAL B 1 30 ? 4.158 30.859 20.799 1.00 27.22 30 VAL B N 1
ATOM 2197 C CA . VAL B 1 30 ? 3.061 31.815 20.829 1.00 25.09 30 VAL B CA 1
ATOM 2198 C C . VAL B 1 30 ? 1.811 31.274 21.517 1.00 23.94 30 VAL B C 1
ATOM 2199 O O . VAL B 1 30 ? 1.594 30.061 21.606 1.00 23.60 30 VAL B O 1
ATOM 2203 N N . LEU B 1 31 ? 1.003 32.194 22.022 1.00 23.67 31 LEU B N 1
ATOM 2204 C CA . LEU B 1 31 ? -0.247 31.845 22.662 1.00 23.75 31 LEU B CA 1
ATOM 2205 C C . LEU B 1 31 ? -1.302 32.155 21.612 1.00 23.90 31 LEU B C 1
ATOM 2206 O O . LEU B 1 31 ? -1.370 33.274 21.109 1.00 23.61 31 LEU B O 1
ATOM 2211 N N . ILE B 1 32 ? -2.109 31.166 21.259 1.00 22.78 32 ILE B N 1
ATOM 2212 C CA . ILE B 1 32 ? -3.142 31.398 20.265 1.00 22.44 32 ILE B CA 1
ATOM 2213 C C . ILE B 1 32 ? -4.497 31.428 20.948 1.00 23.14 32 ILE B C 1
ATOM 2214 O O . ILE B 1 32 ? -4.907 30.450 21.574 1.00 22.29 32 ILE B O 1
ATOM 2219 N N . GLU B 1 33 ? -5.180 32.563 20.832 1.00 22.73 33 GLU B N 1
ATOM 2220 C CA . GLU B 1 33 ? -6.487 32.739 21.440 1.00 22.58 33 GLU B CA 1
ATOM 2221 C C . GLU B 1 33 ? -7.613 32.554 20.434 1.00 22.59 33 GLU B C 1
ATOM 2222 O O . GLU B 1 33 ? -7.755 33.338 19.501 1.00 21.98 33 GLU B O 1
ATOM 2228 N N . PHE B 1 34 ? -8.407 31.509 20.634 1.00 20.96 34 PHE B N 1
ATOM 2229 C CA . PHE B 1 34 ? -9.550 31.245 19.769 1.00 20.76 34 PHE B CA 1
ATOM 2230 C C . PHE B 1 34 ? -10.683 32.139 20.264 1.00 21.13 34 PHE B C 1
ATOM 2231 O O . PHE B 1 34 ? -11.225 31.902 21.338 1.00 21.33 34 PHE B O 1
ATOM 2239 N N . ARG B 1 35 ? -11.032 33.172 19.505 1.00 21.23 35 ARG B N 1
ATOM 2240 C CA . ARG B 1 35 ? -12.110 34.062 19.928 1.00 22.22 35 ARG B CA 1
ATOM 2241 C C . ARG B 1 35 ? -13.472 33.460 19.576 1.00 22.25 35 ARG B C 1
ATOM 2242 O O . ARG B 1 35 ? -13.547 32.399 18.957 1.00 19.85 35 ARG B O 1
ATOM 2250 N N . ASP B 1 36 ? -14.545 34.131 19.988 1.00 23.47 36 ASP B N 1
ATOM 2251 C CA . ASP B 1 36 ? -15.893 33.650 19.709 1.00 24.13 36 ASP B CA 1
ATOM 2252 C C . ASP B 1 36 ? -16.441 34.207 18.400 1.00 24.50 36 ASP B C 1
ATOM 2253 O O . ASP B 1 36 ? -17.573 33.909 18.014 1.00 24.22 36 ASP B O 1
ATOM 2258 N N . ASP B 1 37 ? -15.631 35.013 17.720 1.00 24.07 37 ASP B N 1
ATOM 2259 C CA . ASP B 1 37 ? -16.016 35.580 16.431 1.00 24.51 37 ASP B CA 1
ATOM 2260 C C . ASP B 1 37 ? -16.140 34.455 15.408 1.00 24.57 37 ASP B C 1
ATOM 2261 O O . ASP B 1 37 ? -15.331 33.526 15.400 1.00 23.95 37 ASP B O 1
ATOM 2266 N N . ILE B 1 38 ? -17.152 34.537 14.552 1.00 24.01 38 ILE B N 1
ATOM 2267 C CA . ILE B 1 38 ? -17.345 33.548 13.498 1.00 23.14 38 ILE B CA 1
ATOM 2268 C C . ILE B 1 38 ? -17.678 34.343 12.237 1.00 24.66 38 ILE B C 1
ATOM 2269 O O . ILE B 1 38 ? -18.491 35.272 12.276 1.00 23.62 38 ILE B O 1
ATOM 2274 N N . THR B 1 39 ? -17.039 33.994 11.126 1.00 24.90 39 THR B N 1
ATOM 2275 C CA . THR B 1 39 ? -17.251 34.718 9.880 1.00 26.28 39 THR B CA 1
ATOM 2276 C C . THR B 1 39 ? -17.485 33.825 8.670 1.00 27.20 39 THR B C 1
ATOM 2277 O O . THR B 1 39 ? -17.227 32.622 8.711 1.00 25.92 39 THR B O 1
ATOM 2281 N N . ALA B 1 40 ? -17.969 34.432 7.591 1.00 28.18 40 ALA B N 1
ATOM 2282 C CA . ALA B 1 40 ? -18.233 33.716 6.346 1.00 30.40 40 ALA B CA 1
ATOM 2283 C C . ALA B 1 40 ? -18.248 34.687 5.168 1.00 32.61 40 ALA B C 1
ATOM 2284 O O . ALA B 1 40 ? -18.421 35.897 5.346 1.00 32.39 40 ALA B O 1
ATOM 2286 N N . GLY B 1 41 ? -18.071 34.150 3.965 1.00 35.75 41 GLY B N 1
ATOM 2287 C CA . GLY B 1 41 ? -18.071 34.984 2.777 1.00 38.12 41 GLY B CA 1
ATOM 2288 C C . GLY B 1 41 ? -16.974 36.027 2.821 1.00 40.83 41 GLY B C 1
ATOM 2289 O O . GLY B 1 41 ? -17.133 37.134 2.314 1.00 41.50 41 GLY B O 1
ATOM 2290 N N . ASN B 1 42 ? -15.859 35.682 3.447 1.00 42.61 42 ASN B N 1
ATOM 2291 C CA . ASN B 1 42 ? -14.708 36.569 3.556 1.00 45.40 42 ASN B CA 1
ATOM 2292 C C . ASN B 1 42 ? -15.058 37.822 4.353 1.00 45.29 42 ASN B C 1
ATOM 2293 O O . ASN B 1 42 ? -14.974 38.957 3.847 1.00 46.66 42 ASN B O 1
ATOM 2298 N N . GLY B 1 43 ? -15.416 37.641 5.625 1.00 42.56 43 GLY B N 1
ATOM 2299 C CA . GLY B 1 43 ? -15.727 38.764 6.492 1.00 41.34 43 GLY B CA 1
ATOM 2300 C C . GLY B 1 43 ? -17.075 39.422 6.272 1.00 39.91 43 GLY B C 1
ATOM 2301 O O . GLY B 1 43 ? -17.564 40.129 7.150 1.00 39.52 43 GLY B O 1
ATOM 2302 N N . ALA B 1 44 ? -17.675 39.189 5.106 1.00 38.96 44 ALA B N 1
ATOM 2303 C CA . ALA B 1 44 ? -18.973 39.764 4.766 1.00 36.60 44 ALA B CA 1
ATOM 2304 C C . ALA B 1 44 ? -20.061 39.407 5.781 1.00 35.96 44 ALA B C 1
ATOM 2305 O O . ALA B 1 44 ? -20.970 40.199 6.020 1.00 37.23 44 ALA B O 1
ATOM 2307 N N . LYS B 1 45 ? -19.978 38.214 6.365 1.00 33.25 45 LYS B N 1
ATOM 2308 C CA . LYS B 1 45 ? -20.959 37.779 7.357 1.00 31.24 45 LYS B CA 1
ATOM 2309 C C . LYS B 1 45 ? -20.233 37.508 8.667 1.00 29.41 45 LYS B C 1
ATOM 2310 O O . LYS B 1 45 ? -19.279 36.739 8.701 1.00 28.81 45 LYS B O 1
ATOM 2316 N N . HIS B 1 46 ? -20.686 38.139 9.744 1.00 27.95 46 HIS B N 1
ATOM 2317 C CA . HIS B 1 46 ? -20.037 37.973 11.039 1.00 27.13 46 HIS B CA 1
ATOM 2318 C C . HIS B 1 46 ? -20.988 37.966 12.226 1.00 26.52 46 HIS B C 1
ATOM 2319 O O . HIS B 1 46 ? -22.071 38.541 12.179 1.00 26.37 46 HIS B O 1
ATOM 2326 N N . ASP B 1 47 ? -20.559 37.305 13.295 1.00 27.42 47 ASP B N 1
ATOM 2327 C CA . ASP B 1 47 ? -21.335 37.224 14.527 1.00 26.16 47 ASP B CA 1
ATOM 2328 C C . ASP B 1 47 ? -20.393 36.795 15.642 1.00 26.34 47 ASP B C 1
ATOM 2329 O O . ASP B 1 47 ? -19.227 36.476 15.394 1.00 24.79 47 ASP B O 1
ATOM 2334 N N . VAL B 1 48 ? -20.893 36.825 16.873 1.00 26.17 48 VAL B N 1
ATOM 2335 C CA . VAL B 1 48 ? -20.121 36.414 18.038 1.00 26.84 48 VAL B CA 1
ATOM 2336 C C . VAL B 1 48 ? -20.995 35.386 18.746 1.00 27.09 48 VAL B C 1
ATOM 2337 O O . VAL B 1 48 ? -22.088 35.709 19.202 1.00 26.84 48 VAL B O 1
ATOM 2341 N N . LYS B 1 49 ? -20.519 34.150 18.827 1.00 26.85 49 LYS B N 1
ATOM 2342 C CA . LYS B 1 49 ? -21.292 33.087 19.450 1.00 27.63 49 LYS B CA 1
ATOM 2343 C C . LYS B 1 49 ? -20.541 32.453 20.609 1.00 28.54 49 LYS B C 1
ATOM 2344 O O . LYS B 1 49 ? -19.488 31.840 20.428 1.00 28.44 49 LYS B O 1
ATOM 2350 N N . GLN B 1 50 ? -21.099 32.599 21.804 1.00 28.74 50 GLN B N 1
ATOM 2351 C CA . GLN B 1 50 ? -20.477 32.069 23.003 1.00 29.64 50 GLN B CA 1
ATOM 2352 C C . GLN B 1 50 ? -20.213 30.582 22.870 1.00 28.07 50 GLN B C 1
ATOM 2353 O O . GLN B 1 50 ? -21.065 29.825 22.407 1.00 27.01 50 GLN B O 1
ATOM 2359 N N . GLY B 1 51 ? -19.015 30.170 23.267 1.00 26.40 51 GLY B N 1
ATOM 2360 C CA . GLY B 1 51 ? -18.663 28.767 23.193 1.00 24.40 51 GLY B CA 1
ATOM 2361 C C . GLY B 1 51 ? -17.915 28.349 21.942 1.00 23.12 51 GLY B C 1
ATOM 2362 O O . GLY B 1 51 ? -17.310 27.276 21.929 1.00 22.63 51 GLY B O 1
ATOM 2363 N N . LYS B 1 52 ? -17.939 29.173 20.894 1.00 23.46 52 LYS B N 1
ATOM 2364 C CA . LYS B 1 52 ? -17.248 28.814 19.650 1.00 23.63 52 LYS B CA 1
ATOM 2365 C C . LYS B 1 52 ? -15.742 28.648 19.832 1.00 22.82 52 LYS B C 1
ATOM 2366 O O . LYS B 1 52 ? -15.172 27.641 19.406 1.00 23.58 52 LYS B O 1
ATOM 2372 N N . GLY B 1 53 ? -15.106 29.639 20.455 1.00 22.24 53 GLY B N 1
ATOM 2373 C CA . GLY B 1 53 ? -13.668 29.579 20.679 1.00 22.53 53 GLY B CA 1
ATOM 2374 C C . GLY B 1 53 ? -13.302 28.368 21.512 1.00 22.47 53 GLY B C 1
ATOM 2375 O O . GLY B 1 53 ? -12.338 27.651 21.226 1.00 21.48 53 GLY B O 1
ATOM 2376 N N . TYR B 1 54 ? -14.085 28.145 22.558 1.00 21.29 54 TYR B N 1
ATOM 2377 C CA . TYR B 1 54 ? -13.880 27.015 23.443 1.00 20.03 54 TYR B CA 1
ATOM 2378 C C . TYR B 1 54 ? -13.952 25.706 22.662 1.00 20.68 54 TYR B C 1
ATOM 2379 O O . TYR B 1 54 ? -13.042 24.878 22.733 1.00 19.49 54 TYR B O 1
ATOM 2388 N N . LEU B 1 55 ? -15.029 25.524 21.905 1.00 19.74 55 LEU B N 1
ATOM 2389 C CA . LEU B 1 55 ? -15.203 24.297 21.136 1.00 21.06 55 LEU B CA 1
ATOM 2390 C C . LEU B 1 55 ? -14.129 24.067 20.065 1.00 19.94 55 LEU B C 1
ATOM 2391 O O . LEU B 1 55 ? -13.635 22.949 19.916 1.00 20.40 55 LEU B O 1
ATOM 2396 N N . ASN B 1 56 ? -13.761 25.112 19.329 1.00 18.33 56 ASN B N 1
ATOM 2397 C CA . ASN B 1 56 ? -12.756 24.965 18.275 1.00 19.52 56 ASN B CA 1
ATOM 2398 C C . ASN B 1 56 ? -11.347 24.704 18.810 1.00 20.96 56 ASN B C 1
ATOM 2399 O O . ASN B 1 56 ? -10.607 23.895 18.244 1.00 22.89 56 ASN B O 1
ATOM 2404 N N . ALA B 1 57 ? -10.974 25.384 19.892 1.00 20.81 57 ALA B N 1
ATOM 2405 C CA . ALA B 1 57 ? -9.663 25.183 20.496 1.00 20.43 57 ALA B CA 1
ATOM 2406 C C . ALA B 1 57 ? -9.587 23.749 21.018 1.00 20.65 57 ALA B C 1
ATOM 2407 O O . ALA B 1 57 ? -8.587 23.061 20.839 1.00 19.77 57 ALA B O 1
ATOM 2409 N N . LEU B 1 58 ? -10.663 23.312 21.664 1.00 21.80 58 LEU B N 1
ATOM 2410 C CA . LEU B 1 58 ? -10.745 21.971 22.231 1.00 21.70 58 LEU B CA 1
ATOM 2411 C C . LEU B 1 58 ? -10.607 20.906 21.147 1.00 21.12 58 LEU B C 1
ATOM 2412 O O . LEU B 1 58 ? -9.854 19.944 21.294 1.00 20.78 58 LEU B O 1
ATOM 2417 N N . ILE B 1 59 ? -11.334 21.083 20.052 1.00 20.28 59 ILE B N 1
ATOM 2418 C CA . ILE B 1 59 ? -11.276 20.126 18.960 1.00 19.39 59 ILE B CA 1
ATOM 2419 C C . ILE B 1 59 ? -9.917 20.178 18.250 1.00 18.70 59 ILE B C 1
ATOM 2420 O O . ILE B 1 59 ? -9.320 19.138 17.961 1.00 16.71 59 ILE B O 1
ATOM 2425 N N . SER B 1 60 ? -9.418 21.383 17.998 1.00 17.44 60 SER B N 1
ATOM 2426 C CA . SER B 1 60 ? -8.142 21.537 17.311 1.00 21.26 60 SER B CA 1
ATOM 2427 C C . SER B 1 60 ? -6.984 20.898 18.076 1.00 21.30 60 SER B C 1
ATOM 2428 O O . SER B 1 60 ? -6.086 20.301 17.475 1.00 20.90 60 SER B O 1
ATOM 2431 N N . SER B 1 61 ? -7.013 21.022 19.401 1.00 21.99 61 SER B N 1
ATOM 2432 C CA . SER B 1 61 ? -5.968 20.451 20.243 1.00 21.65 61 SER B CA 1
ATOM 2433 C C . SER B 1 61 ? -5.980 18.934 20.126 1.00 21.82 61 SER B C 1
ATOM 2434 O O . SER B 1 61 ? -4.930 18.296 20.026 1.00 23.12 61 SER B O 1
ATOM 2437 N N . LYS B 1 62 ? -7.178 18.362 20.129 1.00 20.48 62 LYS B N 1
ATOM 2438 C CA . LYS B 1 62 ? -7.332 16.923 20.020 1.00 19.93 62 LYS B CA 1
ATOM 2439 C C . LYS B 1 62 ? -6.851 16.411 18.663 1.00 19.81 62 LYS B C 1
ATOM 2440 O O . LYS B 1 62 ? -6.163 15.392 18.586 1.00 19.38 62 LYS B O 1
ATOM 2446 N N . LEU B 1 63 ? -7.209 17.112 17.592 1.00 18.47 63 LEU B N 1
ATOM 2447 C CA . LEU B 1 63 ? -6.800 16.679 16.262 1.00 19.35 63 LEU B CA 1
ATOM 2448 C C . LEU B 1 63 ? -5.290 16.785 16.093 1.00 19.22 63 LEU B C 1
ATOM 2449 O O . LEU B 1 63 ? -4.672 15.904 15.503 1.00 17.63 63 LEU B O 1
ATOM 2454 N N . PHE B 1 64 ? -4.697 17.854 16.622 1.00 20.02 64 PHE B N 1
ATOM 2455 C CA . PHE B 1 64 ? -3.249 18.021 16.532 1.00 21.34 64 PHE B CA 1
ATOM 2456 C C . PHE B 1 64 ? -2.564 16.885 17.293 1.00 21.73 64 PHE B C 1
ATOM 2457 O O . PHE B 1 64 ? -1.570 16.328 16.823 1.00 21.19 64 PHE B O 1
ATOM 2465 N N . GLU B 1 65 ? -3.103 16.542 18.462 1.00 23.69 65 GLU B N 1
ATOM 2466 C CA . GLU B 1 65 ? -2.544 15.462 19.267 1.00 25.45 65 GLU B CA 1
ATOM 2467 C C . GLU B 1 65 ? -2.642 14.149 18.502 1.00 24.44 65 GLU B C 1
ATOM 2468 O O . GLU B 1 65 ? -1.762 13.296 18.608 1.00 26.28 65 GLU B O 1
ATOM 2474 N N . ALA B 1 66 ? -3.707 13.990 17.723 1.00 24.84 66 ALA B N 1
ATOM 2475 C CA . ALA B 1 66 ? -3.883 12.777 16.927 1.00 24.31 66 ALA B CA 1
ATOM 2476 C C . ALA B 1 66 ? -2.861 12.756 15.794 1.00 24.66 66 ALA B C 1
ATOM 2477 O O . ALA B 1 66 ? -2.274 11.714 15.497 1.00 24.14 66 ALA B O 1
ATOM 2479 N N . LEU B 1 67 ? -2.653 13.905 15.156 1.00 22.78 67 LEU B N 1
ATOM 2480 C CA . LEU B 1 67 ? -1.685 13.980 14.065 1.00 24.47 67 LEU B CA 1
ATOM 2481 C C . LEU B 1 67 ? -0.280 13.691 14.586 1.00 23.92 67 LEU B C 1
ATOM 2482 O O . LEU B 1 67 ? 0.461 12.910 13.990 1.00 25.95 67 LEU B O 1
ATOM 2487 N N . GLU B 1 68 ? 0.082 14.321 15.698 1.00 24.07 68 GLU B N 1
ATOM 2488 C CA . GLU B 1 68 ? 1.399 14.112 16.292 1.00 26.33 68 GLU B CA 1
ATOM 2489 C C . GLU B 1 68 ? 1.614 12.629 16.593 1.00 27.03 68 GLU B C 1
ATOM 2490 O O . GLU B 1 68 ? 2.696 12.101 16.371 1.00 26.75 68 GLU B O 1
ATOM 2496 N N . GLU B 1 69 ? 0.577 11.961 17.089 1.00 28.24 69 GLU B N 1
ATOM 2497 C CA . GLU B 1 69 ? 0.669 10.539 17.398 1.00 29.74 69 GLU B CA 1
ATOM 2498 C C . GLU B 1 69 ? 0.889 9.691 16.147 1.00 29.06 69 GLU B C 1
ATOM 2499 O O . GLU B 1 69 ? 1.304 8.536 16.242 1.00 27.81 69 GLU B O 1
ATOM 2505 N N . ASN B 1 70 ? 0.597 10.260 14.981 1.00 26.40 70 ASN B N 1
ATOM 2506 C CA . ASN B 1 70 ? 0.774 9.543 13.732 1.00 26.16 70 ASN B CA 1
ATOM 2507 C C . ASN B 1 70 ? 2.005 10.013 12.964 1.00 25.66 70 ASN B C 1
ATOM 2508 O O . ASN B 1 70 ? 2.190 9.664 11.796 1.00 26.26 70 ASN B O 1
ATOM 2513 N N . GLY B 1 71 ? 2.838 10.813 13.623 1.00 25.15 71 GLY B N 1
ATOM 2514 C CA . GLY B 1 71 ? 4.061 11.282 12.996 1.00 25.30 71 GLY B CA 1
ATOM 2515 C C . GLY B 1 71 ? 3.988 12.597 12.245 1.00 26.30 71 GLY B C 1
ATOM 2516 O O . GLY B 1 71 ? 5.006 13.081 11.742 1.00 26.25 71 GLY B O 1
ATOM 2517 N N . VAL B 1 72 ? 2.799 13.180 12.146 1.00 24.68 72 VAL B N 1
ATOM 2518 C CA . VAL B 1 72 ? 2.672 14.452 11.448 1.00 22.46 72 VAL B CA 1
ATOM 2519 C C . VAL B 1 72 ? 3.146 15.545 12.397 1.00 20.37 72 VAL B C 1
ATOM 2520 O O . VAL B 1 72 ? 2.619 15.687 13.502 1.00 20.41 72 VAL B O 1
ATOM 2524 N N . LYS B 1 73 ? 4.141 16.313 11.963 1.00 20.80 73 LYS B N 1
ATOM 2525 C CA . LYS B 1 73 ? 4.692 17.386 12.781 1.00 21.29 73 LYS B CA 1
ATOM 2526 C C . LYS B 1 73 ? 3.819 18.637 12.711 1.00 23.06 73 LYS B C 1
ATOM 2527 O O . LYS B 1 73 ? 3.533 19.146 11.622 1.00 23.49 73 LYS B O 1
ATOM 2533 N N . THR B 1 74 ? 3.404 19.128 13.879 1.00 22.02 74 THR B N 1
ATOM 2534 C CA . THR B 1 74 ? 2.545 20.307 13.977 1.00 21.69 74 THR B CA 1
ATOM 2535 C C . THR B 1 74 ? 3.140 21.342 14.932 1.00 21.84 74 THR B C 1
ATOM 2536 O O . THR B 1 74 ? 4.119 21.067 15.629 1.00 21.99 74 THR B O 1
ATOM 2540 N N . HIS B 1 75 ? 2.522 22.518 14.979 1.00 20.61 75 HIS B N 1
ATOM 2541 C CA . HIS B 1 75 ? 2.980 23.598 15.846 1.00 21.34 75 HIS B CA 1
ATOM 2542 C C . HIS B 1 75 ? 2.409 23.488 17.261 1.00 22.04 75 HIS B C 1
ATOM 2543 O O . HIS B 1 75 ? 2.748 24.282 18.135 1.00 24.49 75 HIS B O 1
ATOM 2550 N N . TYR B 1 76 ? 1.554 22.493 17.481 1.00 22.67 76 TYR B N 1
ATOM 2551 C CA . TYR B 1 76 ? 0.903 22.290 18.774 1.00 22.84 76 TYR B CA 1
ATOM 2552 C C . TYR B 1 76 ? 1.810 21.879 19.932 1.00 23.97 76 TYR B C 1
ATOM 2553 O O . TYR B 1 76 ? 2.586 20.925 19.830 1.00 21.21 76 TYR B O 1
ATOM 2562 N N . ILE B 1 77 ? 1.681 22.595 21.043 1.00 24.40 77 ILE B N 1
ATOM 2563 C CA . ILE B 1 77 ? 2.453 22.304 22.244 1.00 26.27 77 ILE B CA 1
ATOM 2564 C C . ILE B 1 77 ? 1.516 21.854 23.370 1.00 26.88 77 ILE B C 1
ATOM 2565 O O . ILE B 1 77 ? 1.698 20.781 23.942 1.00 28.80 77 ILE B O 1
ATOM 2570 N N . LYS B 1 78 ? 0.513 22.663 23.688 1.00 27.98 78 LYS B N 1
ATOM 2571 C CA . LYS B 1 78 ? -0.444 22.286 24.722 1.00 28.65 78 LYS B CA 1
ATOM 2572 C C . LYS B 1 78 ? -1.708 23.134 24.692 1.00 27.11 78 LYS B C 1
ATOM 2573 O O . LYS B 1 78 ? -1.714 24.256 24.186 1.00 25.58 78 LYS B O 1
ATOM 2579 N N . TYR B 1 79 ? -2.779 22.573 25.239 1.00 25.98 79 TYR B N 1
ATOM 2580 C CA . TYR B 1 79 ? -4.067 23.243 25.299 1.00 26.14 79 TYR B CA 1
ATOM 2581 C C . TYR B 1 79 ? -4.327 23.806 26.695 1.00 25.90 79 TYR B C 1
ATOM 2582 O O . TYR B 1 79 ? -4.094 23.131 27.702 1.00 24.48 79 TYR B O 1
ATOM 2591 N N . ILE B 1 80 ? -4.791 25.050 26.743 1.00 25.93 80 ILE B N 1
ATOM 2592 C CA . ILE B 1 80 ? -5.109 25.715 28.004 1.00 28.37 80 ILE B CA 1
ATOM 2593 C C . ILE B 1 80 ? -6.577 26.115 27.959 1.00 29.39 80 ILE B C 1
ATOM 2594 O O . ILE B 1 80 ? -6.942 27.057 27.255 1.00 28.26 80 ILE B O 1
ATOM 2599 N N . GLU B 1 81 ? -7.418 25.405 28.705 1.00 29.58 81 GLU B N 1
ATOM 2600 C CA . GLU B 1 81 ? -8.846 25.709 28.713 1.00 31.39 81 GLU B CA 1
ATOM 2601 C C . GLU B 1 81 ? -9.128 27.141 29.146 1.00 30.33 81 GLU B C 1
ATOM 2602 O O . GLU B 1 81 ? -8.403 27.709 29.954 1.00 30.77 81 GLU B O 1
ATOM 2608 N N . PRO B 1 82 ? -10.204 27.736 28.612 1.00 29.29 82 PRO B N 1
ATOM 2609 C CA . PRO B 1 82 ? -11.101 27.084 27.656 1.00 27.76 82 PRO B CA 1
ATOM 2610 C C . PRO B 1 82 ? -10.790 27.268 26.168 1.00 26.69 82 PRO B C 1
ATOM 2611 O O . PRO B 1 82 ? -11.121 26.402 25.356 1.00 25.72 82 PRO B O 1
ATOM 2615 N N . ARG B 1 83 ? -10.163 28.380 25.800 1.00 26.17 83 ARG B N 1
ATOM 2616 C CA . ARG B 1 83 ? -9.925 28.628 24.382 1.00 25.75 83 ARG B CA 1
ATOM 2617 C C . ARG B 1 83 ? -8.514 29.037 23.952 1.00 25.05 83 ARG B C 1
ATOM 2618 O O . ARG B 1 83 ? -8.334 29.735 22.956 1.00 23.65 83 ARG B O 1
ATOM 2626 N N . TYR B 1 84 ? -7.505 28.570 24.672 1.00 24.65 84 TYR B N 1
ATOM 2627 C CA . TYR B 1 84 ? -6.138 28.940 24.336 1.00 25.16 84 TYR B CA 1
ATOM 2628 C C . TYR B 1 84 ? -5.298 27.754 23.907 1.00 24.69 84 TYR B C 1
ATOM 2629 O O . TYR B 1 84 ? -5.564 26.614 24.282 1.00 26.08 84 TYR B O 1
ATOM 2638 N N . MET B 1 85 ? -4.273 28.040 23.114 1.00 24.03 85 MET B N 1
ATOM 2639 C CA . MET B 1 85 ? -3.368 27.007 22.635 1.00 23.23 85 MET B CA 1
ATOM 2640 C C . MET B 1 85 ? -1.944 27.541 22.591 1.00 22.67 85 MET B C 1
ATOM 2641 O O . MET B 1 85 ? -1.698 28.614 22.039 1.00 21.98 85 MET B O 1
ATOM 2646 N N . ILE B 1 86 ? -1.014 26.807 23.194 1.00 22.82 86 ILE B N 1
ATOM 2647 C CA . ILE B 1 86 ? 0.385 27.208 23.160 1.00 23.30 86 ILE B CA 1
ATOM 2648 C C . ILE B 1 86 ? 0.925 26.518 21.916 1.00 22.59 86 ILE B C 1
ATOM 2649 O O . ILE B 1 86 ? 0.706 25.320 21.715 1.00 20.92 86 ILE B O 1
ATOM 2654 N N . ALA B 1 87 ? 1.618 27.266 21.069 1.00 21.47 87 ALA B N 1
ATOM 2655 C CA . ALA B 1 87 ? 2.147 26.670 19.852 1.00 23.61 87 ALA B CA 1
ATOM 2656 C C . ALA B 1 87 ? 3.524 27.194 19.488 1.00 23.12 87 ALA B C 1
ATOM 2657 O O . ALA B 1 87 ? 3.918 28.283 19.901 1.00 22.62 87 ALA B O 1
ATOM 2659 N N . LYS B 1 88 ? 4.252 26.397 18.714 1.00 23.53 88 LYS B N 1
ATOM 2660 C CA . LYS B 1 88 ? 5.566 26.794 18.251 1.00 25.32 88 LYS B CA 1
ATOM 2661 C C . LYS B 1 88 ? 5.314 27.930 17.272 1.00 25.76 88 LYS B C 1
ATOM 2662 O O . LYS B 1 88 ? 4.389 27.861 16.457 1.00 25.71 88 LYS B O 1
ATOM 2668 N N . LYS B 1 89 ? 6.117 28.981 17.360 1.00 24.86 89 LYS B N 1
ATOM 2669 C CA . LYS B 1 89 ? 5.963 30.105 16.450 1.00 25.21 89 LYS B CA 1
ATOM 2670 C C . LYS B 1 89 ? 6.464 29.685 15.066 1.00 24.58 89 LYS B C 1
ATOM 2671 O O . LYS B 1 89 ? 7.504 29.041 14.943 1.00 23.77 89 LYS B O 1
ATOM 2677 N N . VAL B 1 90 ? 5.714 30.022 14.026 1.00 23.65 90 VAL B N 1
ATOM 2678 C CA . VAL B 1 90 ? 6.135 29.678 12.673 1.00 23.39 90 VAL B CA 1
ATOM 2679 C C . VAL B 1 90 ? 5.853 30.823 11.728 1.00 25.12 90 VAL B C 1
ATOM 2680 O O . VAL B 1 90 ? 5.083 31.734 12.043 1.00 25.36 90 VAL B O 1
ATOM 2684 N N . GLU B 1 91 ? 6.501 30.774 10.573 1.00 24.88 91 GLU B N 1
ATOM 2685 C CA . GLU B 1 91 ? 6.304 31.772 9.540 1.00 25.79 91 GLU B CA 1
ATOM 2686 C C . GLU B 1 91 ? 5.328 31.084 8.589 1.00 24.35 91 GLU B C 1
ATOM 2687 O O . GLU B 1 91 ? 5.666 30.076 7.961 1.00 21.21 91 GLU B O 1
ATOM 2693 N N . ILE B 1 92 ? 4.109 31.614 8.516 1.00 23.51 92 ILE B N 1
ATOM 2694 C CA . ILE B 1 92 ? 3.063 31.048 7.669 1.00 23.42 92 ILE B CA 1
ATOM 2695 C C . ILE B 1 92 ? 3.301 31.223 6.167 1.00 22.01 92 ILE B C 1
ATOM 2696 O O . ILE B 1 92 ? 3.601 32.318 5.694 1.00 21.18 92 ILE B O 1
ATOM 2701 N N . ILE B 1 93 ? 3.166 30.130 5.429 1.00 21.28 93 ILE B N 1
ATOM 2702 C CA . ILE B 1 93 ? 3.311 30.150 3.981 1.00 20.81 93 ILE B CA 1
ATOM 2703 C C . ILE B 1 93 ? 1.936 30.601 3.480 1.00 21.35 93 ILE B C 1
ATOM 2704 O O . ILE B 1 93 ? 0.930 29.991 3.817 1.00 20.89 93 ILE B O 1
ATOM 2709 N N . PRO B 1 94 ? 1.879 31.686 2.683 1.00 21.67 94 PRO B N 1
ATOM 2710 C CA . PRO B 1 94 ? 0.622 32.226 2.149 1.00 21.29 94 PRO B CA 1
ATOM 2711 C C . PRO B 1 94 ? -0.142 31.320 1.183 1.00 21.44 94 PRO B C 1
ATOM 2712 O O . PRO B 1 94 ? -0.519 31.739 0.089 1.00 21.34 94 PRO B O 1
ATOM 2716 N N . ILE B 1 95 ? -0.380 30.083 1.601 1.00 19.46 95 ILE B N 1
ATOM 2717 C CA . ILE B 1 95 ? -1.100 29.123 0.782 1.00 21.15 95 ILE B CA 1
ATOM 2718 C C . ILE B 1 95 ? -2.120 28.374 1.624 1.00 21.15 95 ILE B C 1
ATOM 2719 O O . ILE B 1 95 ? -1.812 27.892 2.716 1.00 21.56 95 ILE B O 1
ATOM 2724 N N . GLU B 1 96 ? -3.340 28.290 1.112 1.00 20.06 96 GLU B N 1
ATOM 2725 C CA . GLU B 1 96 ? -4.412 27.591 1.799 1.00 21.93 96 GLU B CA 1
ATOM 2726 C C . GLU B 1 96 ? -4.429 26.180 1.194 1.00 21.23 96 GLU B C 1
ATOM 2727 O O . GLU B 1 96 ? -4.701 26.016 0.005 1.00 20.50 96 GLU B O 1
ATOM 2733 N N . VAL B 1 97 ? -4.126 25.166 1.997 1.00 19.33 97 VAL B N 1
ATOM 2734 C CA . VAL B 1 97 ? -4.094 23.796 1.485 1.00 18.64 97 VAL B CA 1
ATOM 2735 C C . VAL B 1 97 ? -5.422 23.077 1.711 1.00 18.03 97 VAL B C 1
ATOM 2736 O O . VAL B 1 97 ? -5.792 22.768 2.841 1.00 16.63 97 VAL B O 1
ATOM 2740 N N . ILE B 1 98 ? -6.128 22.809 0.624 1.00 16.75 98 ILE B N 1
ATOM 2741 C CA . ILE B 1 98 ? -7.429 22.163 0.696 1.00 17.24 98 ILE B CA 1
ATOM 2742 C C . ILE B 1 98 ? -7.398 20.725 0.194 1.00 17.30 98 ILE B C 1
ATOM 2743 O O . ILE B 1 98 ? -6.861 20.442 -0.872 1.00 19.49 98 ILE B O 1
ATOM 2748 N N . VAL B 1 99 ? -7.972 19.821 0.973 1.00 16.15 99 VAL B N 1
ATOM 2749 C CA . VAL B 1 99 ? -8.044 18.412 0.594 1.00 14.60 99 VAL B CA 1
ATOM 2750 C C . VAL B 1 99 ? -9.527 18.073 0.554 1.00 14.96 99 VAL B C 1
ATOM 2751 O O . VAL B 1 99 ? -10.267 18.415 1.465 1.00 15.06 99 VAL B O 1
ATOM 2755 N N . ARG B 1 100 ? -9.957 17.399 -0.502 1.00 15.64 100 ARG B N 1
ATOM 2756 C CA . ARG B 1 100 ? -11.365 17.060 -0.649 1.00 14.96 100 ARG B CA 1
ATOM 2757 C C . ARG B 1 100 ? -11.580 15.578 -0.896 1.00 15.26 100 ARG B C 1
ATOM 2758 O O . ARG B 1 100 ? -10.972 14.995 -1.792 1.00 14.61 100 ARG B O 1
ATOM 2766 N N . ASN B 1 101 ? -12.458 14.982 -0.094 1.00 14.09 101 ASN B N 1
ATOM 2767 C CA . ASN B 1 101 ? -12.799 13.569 -0.222 1.00 14.99 101 ASN B CA 1
ATOM 2768 C C . ASN B 1 101 ? -14.146 13.459 -0.920 1.00 15.53 101 ASN B C 1
ATOM 2769 O O . ASN B 1 101 ? -14.397 12.515 -1.663 1.00 14.54 101 ASN B O 1
ATOM 2774 N N . ILE B 1 102 ? -15.006 14.445 -0.672 1.00 17.56 102 ILE B N 1
ATOM 2775 C CA . ILE B 1 102 ? -16.335 14.505 -1.276 1.00 16.72 102 ILE B CA 1
ATOM 2776 C C . ILE B 1 102 ? -16.488 15.883 -1.910 1.00 16.12 102 ILE B C 1
ATOM 2777 O O . ILE B 1 102 ? -16.044 16.875 -1.336 1.00 16.15 102 ILE B O 1
ATOM 2782 N N . ALA B 1 103 ? -17.114 15.946 -3.084 1.00 15.17 103 ALA B N 1
ATOM 2783 C CA . ALA B 1 103 ? -17.304 17.219 -3.775 1.00 16.08 103 ALA B CA 1
ATOM 2784 C C . ALA B 1 103 ? -18.236 18.150 -2.998 1.00 16.88 103 ALA B C 1
ATOM 2785 O O . ALA B 1 103 ? -19.322 17.747 -2.584 1.00 16.23 103 ALA B O 1
ATOM 2787 N N . ALA B 1 104 ? -17.808 19.396 -2.814 1.00 17.89 104 ALA B N 1
ATOM 2788 C CA . ALA B 1 104 ? -18.598 20.390 -2.094 1.00 18.87 104 ALA B CA 1
ATOM 2789 C C . ALA B 1 104 ? -17.958 21.770 -2.197 1.00 21.13 104 ALA B C 1
ATOM 2790 O O . ALA B 1 104 ? -16.862 21.924 -2.753 1.00 21.36 104 ALA B O 1
ATOM 2792 N N . GLY B 1 105 ? -18.641 22.769 -1.646 1.00 20.48 105 GLY B N 1
ATOM 2793 C CA . GLY B 1 105 ? -18.122 24.123 -1.676 1.00 19.43 105 GLY B CA 1
ATOM 2794 C C . GLY B 1 105 ? -17.860 24.641 -3.078 1.00 20.34 105 GLY B C 1
ATOM 2795 O O . GLY B 1 105 ? -18.661 24.436 -3.990 1.00 20.75 105 GLY B O 1
ATOM 2796 N N . SER B 1 106 ? -16.724 25.309 -3.246 1.00 19.87 106 SER B N 1
ATOM 2797 C CA . SER B 1 106 ? -16.332 25.875 -4.529 1.00 20.43 106 SER B CA 1
ATOM 2798 C C . SER B 1 106 ? -16.104 24.829 -5.622 1.00 19.09 106 SER B C 1
ATOM 2799 O O . SER B 1 106 ? -16.260 25.129 -6.798 1.00 18.45 106 SER B O 1
ATOM 2802 N N . LEU B 1 107 ? -15.728 23.608 -5.247 1.00 18.65 107 LEU B N 1
ATOM 2803 C CA . LEU B 1 107 ? -15.484 22.575 -6.254 1.00 19.15 107 LEU B CA 1
ATOM 2804 C C . LEU B 1 107 ? -16.710 22.353 -7.134 1.00 20.22 107 LEU B C 1
ATOM 2805 O O . LEU B 1 107 ? -16.603 22.312 -8.360 1.00 21.46 107 LEU B O 1
ATOM 2810 N N . CYS B 1 108 ? -17.872 22.217 -6.504 1.00 21.96 108 CYS B N 1
ATOM 2811 C CA . CYS B 1 108 ? -19.122 22.008 -7.229 1.00 23.26 108 CYS B CA 1
ATOM 2812 C C . CYS B 1 108 ? -19.569 23.275 -7.945 1.00 24.00 108 CYS B C 1
ATOM 2813 O O . CYS B 1 108 ? -20.189 23.201 -8.998 1.00 27.12 108 CYS B O 1
ATOM 2816 N N . ARG B 1 109 ? -19.265 24.435 -7.374 1.00 24.15 109 ARG B N 1
ATOM 2817 C CA . ARG B 1 109 ? -19.644 25.697 -8.005 1.00 25.43 109 ARG B CA 1
ATOM 2818 C C . ARG B 1 109 ? -18.811 25.981 -9.255 1.00 25.43 109 ARG B C 1
ATOM 2819 O O . ARG B 1 109 ? -19.329 26.459 -10.261 1.00 23.86 109 ARG B O 1
ATOM 2827 N N . ARG B 1 110 ? -17.522 25.673 -9.188 1.00 23.76 110 ARG B N 1
ATOM 2828 C CA . ARG B 1 110 ? -16.610 25.942 -10.295 1.00 23.37 110 ARG B CA 1
ATOM 2829 C C . ARG B 1 110 ? -16.475 24.861 -11.372 1.00 21.11 110 ARG B C 1
ATOM 2830 O O . ARG B 1 110 ? -16.087 25.153 -12.505 1.00 21.74 110 ARG B O 1
ATOM 2838 N N . TYR B 1 111 ? -16.787 23.620 -11.029 1.00 20.02 111 TYR B N 1
ATOM 2839 C CA . TYR B 1 111 ? -16.671 22.529 -11.993 1.00 19.85 111 TYR B CA 1
ATOM 2840 C C . TYR B 1 111 ? -17.908 21.646 -11.945 1.00 19.60 111 TYR B C 1
ATOM 2841 O O . TYR B 1 111 ? -18.653 21.646 -10.961 1.00 17.83 111 TYR B O 1
ATOM 2850 N N . PRO B 1 112 ? -18.139 20.871 -13.012 1.00 20.61 112 PRO B N 1
ATOM 2851 C CA . PRO B 1 112 ? -19.306 19.985 -13.046 1.00 20.20 112 PRO B CA 1
ATOM 2852 C C . PRO B 1 112 ? -19.195 18.734 -12.168 1.00 20.89 112 PRO B C 1
ATOM 2853 O O . PRO B 1 112 ? -19.221 17.615 -12.676 1.00 21.21 112 PRO B O 1
ATOM 2857 N N . PHE B 1 113 ? -19.060 18.936 -10.857 1.00 19.57 113 PHE B N 1
ATOM 2858 C CA . PHE B 1 113 ? -18.998 17.838 -9.883 1.00 19.14 113 PHE B CA 1
ATOM 2859 C C . PHE B 1 113 ? -20.341 17.824 -9.156 1.00 20.88 113 PHE B C 1
ATOM 2860 O O . PHE B 1 113 ? -20.893 18.880 -8.835 1.00 17.99 113 PHE B O 1
ATOM 2868 N N . GLU B 1 114 ? -20.864 16.636 -8.888 1.00 22.38 114 GLU B N 1
ATOM 2869 C CA . GLU B 1 114 ? -22.132 16.519 -8.182 1.00 24.11 114 GLU B CA 1
ATOM 2870 C C . GLU B 1 114 ? -21.860 16.677 -6.691 1.00 24.43 114 GLU B C 1
ATOM 2871 O O . GLU B 1 114 ? -21.010 15.982 -6.135 1.00 21.77 114 GLU B O 1
ATOM 2877 N N . GLU B 1 115 ? -22.578 17.588 -6.042 1.00 25.21 115 GLU B N 1
ATOM 2878 C CA . GLU B 1 115 ? -22.381 17.813 -4.616 1.00 27.91 115 GLU B CA 1
ATOM 2879 C C . GLU B 1 115 ? -22.697 16.550 -3.819 1.00 27.25 115 GLU B C 1
ATOM 2880 O O . GLU B 1 115 ? -23.685 15.867 -4.090 1.00 25.73 115 GLU B O 1
ATOM 2886 N N . GLY B 1 116 ? -21.840 16.235 -2.850 1.00 25.85 116 GLY B N 1
ATOM 2887 C CA . GLY B 1 116 ? -22.046 15.057 -2.028 1.00 25.96 116 GLY B CA 1
ATOM 2888 C C . GLY B 1 116 ? -21.481 13.785 -2.635 1.00 26.98 116 GLY B C 1
ATOM 2889 O O . GLY B 1 116 ? -21.428 12.747 -1.978 1.00 26.47 116 GLY B O 1
ATOM 2890 N N . LYS B 1 117 ? -21.048 13.868 -3.889 1.00 26.58 117 LYS B N 1
ATOM 2891 C CA . LYS B 1 117 ? -20.494 12.714 -4.588 1.00 28.40 117 LYS B CA 1
ATOM 2892 C C . LYS B 1 117 ? -19.057 12.430 -4.151 1.00 27.74 117 LYS B C 1
ATOM 2893 O O . LYS B 1 117 ? -18.223 13.328 -4.095 1.00 25.95 117 LYS B O 1
ATOM 2899 N N . GLU B 1 118 ? -18.784 11.169 -3.839 1.00 27.42 118 GLU B N 1
ATOM 2900 C CA . GLU B 1 118 ? -17.460 10.742 -3.408 1.00 27.35 118 GLU B CA 1
ATOM 2901 C C . GLU B 1 118 ? -16.470 10.884 -4.561 1.00 26.14 118 GLU B C 1
ATOM 2902 O O . GLU B 1 118 ? -16.710 10.392 -5.663 1.00 26.24 118 GLU B O 1
ATOM 2908 N N . LEU B 1 119 ? -15.360 11.561 -4.300 1.00 22.68 119 LEU B N 1
ATOM 2909 C CA . LEU B 1 119 ? -14.325 11.762 -5.306 1.00 21.20 119 LEU B CA 1
ATOM 2910 C C . LEU B 1 119 ? -13.517 10.476 -5.479 1.00 20.48 119 LEU B C 1
ATOM 2911 O O . LEU B 1 119 ? -13.352 9.708 -4.532 1.00 19.06 119 LEU B O 1
ATOM 2916 N N . PRO B 1 120 ? -13.012 10.222 -6.699 1.00 19.71 120 PRO B N 1
ATOM 2917 C CA . PRO B 1 120 ? -12.227 9.009 -6.962 1.00 19.49 120 PRO B CA 1
ATOM 2918 C C . PRO B 1 120 ? -10.978 8.888 -6.096 1.00 20.90 120 PRO B C 1
ATOM 2919 O O . PRO B 1 120 ? -10.474 7.792 -5.866 1.00 20.21 120 PRO B O 1
ATOM 2923 N N . PHE B 1 121 ? -10.490 10.024 -5.617 1.00 20.07 121 PHE B N 1
ATOM 2924 C CA . PHE B 1 121 ? -9.303 10.078 -4.771 1.00 19.83 121 PHE B CA 1
ATOM 2925 C C . PHE B 1 121 ? -9.305 11.448 -4.096 1.00 19.23 121 PHE B C 1
ATOM 2926 O O . PHE B 1 121 ? -10.000 12.359 -4.538 1.00 19.71 121 PHE B O 1
ATOM 2934 N N . PRO B 1 122 ? -8.528 11.612 -3.021 1.00 18.38 122 PRO B N 1
ATOM 2935 C CA . PRO B 1 122 ? -8.509 12.915 -2.350 1.00 18.53 122 PRO B CA 1
ATOM 2936 C C . PRO B 1 122 ? -7.923 14.012 -3.243 1.00 18.54 122 PRO B C 1
ATOM 2937 O O . PRO B 1 122 ? -6.744 13.970 -3.585 1.00 17.18 122 PRO B O 1
ATOM 2941 N N . ILE B 1 123 ? -8.743 14.986 -3.627 1.00 17.35 123 ILE B N 1
ATOM 2942 C CA . ILE B 1 123 ? -8.250 16.080 -4.452 1.00 15.84 123 ILE B CA 1
ATOM 2943 C C . ILE B 1 123 ? -7.530 17.079 -3.553 1.00 16.60 123 ILE B C 1
ATOM 2944 O O . ILE B 1 123 ? -8.027 17.420 -2.474 1.00 15.78 123 ILE B O 1
ATOM 2949 N N . VAL B 1 124 ? -6.351 17.523 -3.988 1.00 15.72 124 VAL B N 1
ATOM 2950 C CA . VAL B 1 124 ? -5.578 18.504 -3.234 1.00 14.86 124 VAL B CA 1
ATOM 2951 C C . VAL B 1 124 ? -5.582 19.823 -3.998 1.00 14.99 124 VAL B C 1
ATOM 2952 O O . VAL B 1 124 ? -5.189 19.878 -5.165 1.00 14.76 124 VAL B O 1
ATOM 2956 N N . GLN B 1 125 ? -6.021 20.885 -3.336 1.00 14.38 125 GLN B N 1
ATOM 2957 C CA . GLN B 1 125 ? -6.092 22.191 -3.973 1.00 15.58 125 GLN B CA 1
ATOM 2958 C C . GLN B 1 125 ? -5.327 23.265 -3.202 1.00 16.83 125 GLN B C 1
ATOM 2959 O O . GLN B 1 125 ? -5.516 23.414 -1.993 1.00 18.36 125 GLN B O 1
ATOM 2965 N N . PHE B 1 126 ? -4.461 23.998 -3.902 1.00 15.82 126 PHE B N 1
ATOM 2966 C CA . PHE B 1 126 ? -3.685 25.079 -3.289 1.00 16.00 126 PHE B CA 1
ATOM 2967 C C . PHE B 1 126 ? -4.259 26.446 -3.689 1.00 17.05 126 PHE B C 1
ATOM 2968 O O . PHE B 1 126 ? -4.358 26.759 -4.879 1.00 15.35 126 PHE B O 1
ATOM 2976 N N . ASP B 1 127 ? -4.633 27.253 -2.698 1.00 16.32 127 ASP B N 1
ATOM 2977 C CA . ASP B 1 127 ? -5.163 28.590 -2.954 1.00 18.27 127 ASP B CA 1
ATOM 2978 C C . ASP B 1 127 ? -4.180 29.621 -2.425 1.00 19.03 127 ASP B C 1
ATOM 2979 O O . ASP B 1 127 ? -3.604 29.445 -1.356 1.00 20.00 127 ASP B O 1
ATOM 2984 N N . TYR B 1 128 ? -3.980 30.692 -3.183 1.00 20.17 128 TYR B N 1
ATOM 2985 C CA . TYR B 1 128 ? -3.074 31.753 -2.770 1.00 21.80 128 TYR B CA 1
ATOM 2986 C C . TYR B 1 128 ? -3.785 32.577 -1.698 1.00 22.34 128 TYR B C 1
ATOM 2987 O O . TYR B 1 128 ? -4.883 33.071 -1.922 1.00 22.72 128 TYR B O 1
ATOM 2996 N N . LYS B 1 129 ? -3.177 32.695 -0.524 1.00 22.78 129 LYS B N 1
ATOM 2997 C CA . LYS B 1 129 ? -3.782 33.476 0.557 1.00 24.62 129 LYS B CA 1
ATOM 2998 C C . LYS B 1 129 ? -3.428 34.937 0.334 1.00 25.36 129 LYS B C 1
ATOM 2999 O O . LYS B 1 129 ? -2.323 35.373 0.661 1.00 24.15 129 LYS B O 1
ATOM 3005 N N . ASN B 1 130 ? -4.371 35.685 -0.231 1.00 24.19 130 ASN B N 1
ATOM 3006 C CA . ASN B 1 130 ? -4.155 37.093 -0.535 1.00 26.33 130 ASN B CA 1
ATOM 3007 C C . ASN B 1 130 ? -5.504 37.760 -0.787 1.00 27.48 130 ASN B C 1
ATOM 3008 O O . ASN B 1 130 ? -6.155 37.500 -1.801 1.00 24.91 130 ASN B O 1
ATOM 3013 N N . ASP B 1 131 ? -5.914 38.614 0.145 1.00 29.75 131 ASP B N 1
ATOM 3014 C CA . ASP B 1 131 ? -7.189 39.317 0.052 1.00 31.95 131 ASP B CA 1
ATOM 3015 C C . ASP B 1 131 ? -7.340 40.178 -1.194 1.00 30.67 131 ASP B C 1
ATOM 3016 O O . ASP B 1 131 ? -8.368 40.135 -1.866 1.00 29.89 131 ASP B O 1
ATOM 3021 N N . GLU B 1 132 ? -6.312 40.959 -1.502 1.00 30.40 132 GLU B N 1
ATOM 3022 C CA . GLU B 1 132 ? -6.348 41.846 -2.656 1.00 30.13 132 GLU B CA 1
ATOM 3023 C C . GLU B 1 132 ? -6.698 41.134 -3.955 1.00 29.32 132 GLU B C 1
ATOM 3024 O O . GLU B 1 132 ? -7.265 41.742 -4.862 1.00 28.22 132 GLU B O 1
ATOM 3030 N N . TYR B 1 133 ? -6.362 39.850 -4.049 1.00 27.47 133 TYR B N 1
ATOM 3031 C CA . TYR B 1 133 ? -6.633 39.084 -5.260 1.00 26.81 133 TYR B CA 1
ATOM 3032 C C . TYR B 1 133 ? -7.742 38.045 -5.122 1.00 26.83 133 TYR B C 1
ATOM 3033 O O . TYR B 1 133 ? -7.955 37.232 -6.023 1.00 27.32 133 TYR B O 1
ATOM 3042 N N . GLY B 1 134 ? -8.441 38.069 -3.992 1.00 27.33 134 GLY B N 1
ATOM 3043 C CA . GLY B 1 134 ? -9.535 37.135 -3.776 1.00 27.12 134 GLY B CA 1
ATOM 3044 C C . GLY B 1 134 ? -9.146 35.676 -3.584 1.00 27.81 134 GLY B C 1
ATOM 3045 O O . GLY B 1 134 ? -9.932 34.777 -3.889 1.00 27.58 134 GLY B O 1
ATOM 3046 N N . ASP B 1 135 ? -7.941 35.435 -3.079 1.00 25.18 135 ASP B N 1
ATOM 3047 C CA . ASP B 1 135 ? -7.469 34.074 -2.837 1.00 25.15 135 ASP B CA 1
ATOM 3048 C C . ASP B 1 135 ? -7.629 33.152 -4.049 1.00 22.53 135 ASP B C 1
ATOM 3049 O O . ASP B 1 135 ? -8.255 32.096 -3.958 1.00 22.38 135 ASP B O 1
ATOM 3054 N N . PRO B 1 136 ? -7.052 33.529 -5.197 1.00 21.18 136 PRO B N 1
ATOM 3055 C CA . PRO B 1 136 ? -7.169 32.692 -6.398 1.00 20.25 136 PRO B CA 1
ATOM 3056 C C . PRO B 1 136 ? -6.544 31.303 -6.246 1.00 20.78 136 PRO B C 1
ATOM 3057 O O . PRO B 1 136 ? -5.569 31.125 -5.501 1.00 18.94 136 PRO B O 1
ATOM 3061 N N . MET B 1 137 ? -7.104 30.320 -6.948 1.00 19.38 137 MET B N 1
ATOM 3062 C CA . MET B 1 137 ? -6.547 28.977 -6.902 1.00 21.02 137 MET B CA 1
ATOM 3063 C C . MET B 1 137 ? -5.218 29.049 -7.632 1.00 20.03 137 MET B C 1
ATOM 3064 O O . MET B 1 137 ? -5.040 29.871 -8.530 1.00 20.39 137 MET B O 1
ATOM 3069 N N . LEU B 1 138 ? -4.297 28.182 -7.241 1.00 18.25 138 LEU B N 1
ATOM 3070 C CA . LEU B 1 138 ? -2.965 28.134 -7.832 1.00 17.11 138 LEU B CA 1
ATOM 3071 C C . LEU B 1 138 ? -2.686 26.777 -8.453 1.00 16.89 138 LEU B C 1
ATOM 3072 O O . LEU B 1 138 ? -3.439 25.820 -8.266 1.00 17.93 138 LEU B O 1
ATOM 3077 N N . ASN B 1 139 ? -1.612 26.715 -9.227 1.00 16.50 139 ASN B N 1
ATOM 3078 C CA . ASN B 1 139 ? -1.152 25.445 -9.747 1.00 15.79 139 ASN B CA 1
ATOM 3079 C C . ASN B 1 139 ? 0.310 25.496 -9.315 1.00 14.98 139 ASN B C 1
ATOM 3080 O O . ASN B 1 139 ? 0.785 26.550 -8.865 1.00 13.22 139 ASN B O 1
ATOM 3085 N N . GLU B 1 140 ? 1.018 24.382 -9.387 1.00 13.81 140 GLU B N 1
ATOM 3086 C CA . GLU B 1 140 ? 2.395 24.380 -8.926 1.00 15.57 140 GLU B CA 1
ATOM 3087 C C . GLU B 1 140 ? 3.270 25.454 -9.571 1.00 14.60 140 GLU B C 1
ATOM 3088 O O . GLU B 1 140 ? 4.011 26.149 -8.876 1.00 13.13 140 GLU B O 1
ATOM 3094 N N . ASP B 1 141 ? 3.187 25.585 -10.891 1.00 14.12 141 ASP B N 1
ATOM 3095 C CA . ASP B 1 141 ? 3.984 26.575 -11.613 1.00 15.41 141 ASP B CA 1
ATOM 3096 C C . ASP B 1 141 ? 3.789 28.008 -11.126 1.00 14.85 141 ASP B C 1
ATOM 3097 O O . ASP B 1 141 ? 4.766 28.759 -10.997 1.00 13.91 141 ASP B O 1
ATOM 3102 N N . ILE B 1 142 ? 2.535 28.389 -10.874 1.00 14.19 142 ILE B N 1
ATOM 3103 C CA . ILE B 1 142 ? 2.222 29.745 -10.416 1.00 14.80 142 ILE B CA 1
ATOM 3104 C C . ILE B 1 142 ? 2.825 29.990 -9.039 1.00 13.73 142 ILE B C 1
ATOM 3105 O O . ILE B 1 142 ? 3.494 30.994 -8.823 1.00 13.79 142 ILE B O 1
ATOM 3110 N N . ALA B 1 143 ? 2.579 29.068 -8.111 1.00 14.17 143 ALA B N 1
ATOM 3111 C CA . ALA B 1 143 ? 3.102 29.196 -6.755 1.00 15.73 143 ALA B CA 1
ATOM 3112 C C . ALA B 1 143 ? 4.619 29.405 -6.749 1.00 16.70 143 ALA B C 1
ATOM 3113 O O . ALA B 1 143 ? 5.122 30.302 -6.060 1.00 16.90 143 ALA B O 1
ATOM 3115 N N . VAL B 1 144 ? 5.348 28.589 -7.509 1.00 15.65 144 VAL B N 1
ATOM 3116 C CA . VAL B 1 144 ? 6.806 28.724 -7.569 1.00 17.32 144 VAL B CA 1
ATOM 3117 C C . VAL B 1 144 ? 7.219 30.049 -8.210 1.00 16.53 144 VAL B C 1
ATOM 3118 O O . VAL B 1 144 ? 8.078 30.745 -7.688 1.00 17.66 144 VAL B O 1
ATOM 3122 N N . ALA B 1 145 ? 6.609 30.396 -9.340 1.00 18.25 145 ALA B N 1
ATOM 3123 C CA . ALA B 1 145 ? 6.933 31.646 -10.030 1.00 17.15 145 ALA B CA 1
ATOM 3124 C C . ALA B 1 145 ? 6.644 32.860 -9.137 1.00 18.65 145 ALA B C 1
ATOM 3125 O O . ALA B 1 145 ? 7.320 33.880 -9.233 1.00 17.08 145 ALA B O 1
ATOM 3127 N N . LEU B 1 146 ? 5.633 32.744 -8.279 1.00 16.95 146 LEU B N 1
ATOM 3128 C CA . LEU B 1 146 ? 5.280 33.817 -7.356 1.00 17.71 146 LEU B CA 1
ATOM 3129 C C . LEU B 1 146 ? 6.274 33.863 -6.200 1.00 19.46 146 LEU B C 1
ATOM 3130 O O . LEU B 1 146 ? 6.357 34.861 -5.481 1.00 19.07 146 LEU B O 1
ATOM 3135 N N . GLY B 1 147 ? 7.027 32.776 -6.030 1.00 18.69 147 GLY B N 1
ATOM 3136 C CA . GLY B 1 147 ? 8.006 32.704 -4.961 1.00 20.17 147 GLY B CA 1
ATOM 3137 C C . GLY B 1 147 ? 7.401 32.344 -3.614 1.00 20.92 147 GLY B C 1
ATOM 3138 O O . GLY B 1 147 ? 7.988 32.626 -2.576 1.00 21.75 147 GLY B O 1
ATOM 3139 N N . LEU B 1 148 ? 6.238 31.700 -3.624 1.00 19.12 148 LEU B N 1
ATOM 3140 C CA . LEU B 1 148 ? 5.579 31.326 -2.377 1.00 19.73 148 LEU B CA 1
ATOM 3141 C C . LEU B 1 148 ? 6.285 30.173 -1.663 1.00 20.60 148 LEU B C 1
ATOM 3142 O O . LEU B 1 148 ? 6.264 30.087 -0.435 1.00 20.74 148 LEU B O 1
ATOM 3147 N N . ALA B 1 149 ? 6.908 29.294 -2.439 1.00 20.24 149 ALA B N 1
ATOM 3148 C CA . ALA B 1 149 ? 7.616 28.139 -1.895 1.00 19.84 149 ALA B CA 1
ATOM 3149 C C . ALA B 1 149 ? 8.294 27.423 -3.053 1.00 20.59 149 ALA B C 1
ATOM 3150 O O . ALA B 1 149 ? 7.957 27.666 -4.211 1.00 19.62 149 ALA B O 1
ATOM 3152 N N . THR B 1 150 ? 9.249 26.549 -2.745 1.00 19.82 150 THR B N 1
ATOM 3153 C CA . THR B 1 150 ? 9.959 25.800 -3.785 1.00 19.57 150 THR B CA 1
ATOM 3154 C C . THR B 1 150 ? 9.101 24.626 -4.236 1.00 19.05 150 THR B C 1
ATOM 3155 O O . THR B 1 150 ? 8.190 24.212 -3.522 1.00 17.43 150 THR B O 1
ATOM 3159 N N . ARG B 1 151 ? 9.385 24.089 -5.416 1.00 18.35 151 ARG B N 1
ATOM 3160 C CA . ARG B 1 151 ? 8.615 22.956 -5.904 1.00 21.04 151 ARG B CA 1
ATOM 3161 C C . ARG B 1 151 ? 8.676 21.820 -4.902 1.00 20.03 151 ARG B C 1
ATOM 3162 O O . ARG B 1 151 ? 7.667 21.169 -4.631 1.00 20.03 151 ARG B O 1
ATOM 3170 N N . GLU B 1 152 ? 9.863 21.584 -4.352 1.00 19.99 152 GLU B N 1
ATOM 3171 C CA . GLU B 1 152 ? 10.037 20.514 -3.379 1.00 21.71 152 GLU B CA 1
ATOM 3172 C C . GLU B 1 152 ? 9.164 20.720 -2.152 1.00 19.82 152 GLU B C 1
ATOM 3173 O O . GLU B 1 152 ? 8.589 19.769 -1.641 1.00 20.37 152 GLU B O 1
ATOM 3179 N N . GLU B 1 153 ? 9.069 21.960 -1.680 1.00 20.16 153 GLU B N 1
ATOM 3180 C CA . GLU B 1 153 ? 8.247 22.258 -0.509 1.00 20.14 153 GLU B CA 1
ATOM 3181 C C . GLU B 1 153 ? 6.778 22.031 -0.838 1.00 20.02 153 GLU B C 1
ATOM 3182 O O . GLU B 1 153 ? 6.048 21.400 -0.072 1.00 18.49 153 GLU B O 1
ATOM 3188 N N . LEU B 1 154 ? 6.357 22.534 -1.994 1.00 19.44 154 LEU B N 1
ATOM 3189 C CA . LEU B 1 154 ? 4.976 22.387 -2.426 1.00 21.26 154 LEU B CA 1
ATOM 3190 C C . LEU B 1 154 ? 4.576 20.919 -2.462 1.00 22.50 154 LEU B C 1
ATOM 3191 O O . LEU B 1 154 ? 3.503 20.549 -1.993 1.00 21.20 154 LEU B O 1
ATOM 3196 N N . ASN B 1 155 ? 5.442 20.073 -2.999 1.00 23.29 155 ASN B N 1
ATOM 3197 C CA . ASN B 1 155 ? 5.119 18.657 -3.059 1.00 25.71 155 ASN B CA 1
ATOM 3198 C C . ASN B 1 155 ? 5.177 18.030 -1.667 1.00 24.82 155 ASN B C 1
ATOM 3199 O O . ASN B 1 155 ? 4.389 17.136 -1.347 1.00 25.77 155 ASN B O 1
ATOM 3204 N N . LYS B 1 156 ? 6.095 18.509 -0.835 1.00 23.20 156 LYS B N 1
ATOM 3205 C CA . LYS B 1 156 ? 6.191 18.003 0.528 1.00 23.13 156 LYS B CA 1
ATOM 3206 C C . LYS B 1 156 ? 4.906 18.407 1.266 1.00 22.37 156 LYS B C 1
ATOM 3207 O O . LYS B 1 156 ? 4.355 17.631 2.046 1.00 21.30 156 LYS B O 1
ATOM 3213 N N . ILE B 1 157 ? 4.436 19.627 1.003 1.00 21.32 157 ILE B N 1
ATOM 3214 C CA . ILE B 1 157 ? 3.213 20.130 1.620 1.00 21.07 157 ILE B CA 1
ATOM 3215 C C . ILE B 1 157 ? 2.032 19.267 1.184 1.00 20.61 157 ILE B C 1
ATOM 3216 O O . ILE B 1 157 ? 1.136 18.994 1.969 1.00 20.88 157 ILE B O 1
ATOM 3221 N N . LYS B 1 158 ? 2.033 18.826 -0.067 1.00 19.61 158 LYS B N 1
ATOM 3222 C CA . LYS B 1 158 ? 0.943 17.982 -0.537 1.00 20.88 158 LYS B CA 1
ATOM 3223 C C . LYS B 1 158 ? 0.977 16.622 0.169 1.00 21.94 158 LYS B C 1
ATOM 3224 O O . LYS B 1 158 ? -0.063 16.089 0.558 1.00 20.23 158 LYS B O 1
ATOM 3230 N N . GLU B 1 159 ? 2.173 16.064 0.333 1.00 23.34 159 GLU B N 1
ATOM 3231 C CA . GLU B 1 159 ? 2.325 14.775 1.006 1.00 23.67 159 GLU B CA 1
ATOM 3232 C C . GLU B 1 159 ? 1.793 14.897 2.428 1.00 22.53 159 GLU B C 1
ATOM 3233 O O . GLU B 1 159 ? 1.120 13.998 2.922 1.00 21.96 159 GLU B O 1
ATOM 3239 N N . ILE B 1 160 ? 2.095 16.016 3.081 1.00 21.19 160 ILE B N 1
ATOM 3240 C CA . ILE B 1 160 ? 1.628 16.246 4.448 1.00 20.94 160 ILE B CA 1
ATOM 3241 C C . ILE B 1 160 ? 0.092 16.309 4.477 1.00 20.56 160 ILE B C 1
ATOM 3242 O O . ILE B 1 160 ? -0.548 15.637 5.280 1.00 20.10 160 ILE B O 1
ATOM 3247 N N . ALA B 1 161 ? -0.487 17.102 3.581 1.00 19.44 161 ALA B N 1
ATOM 3248 C CA . ALA B 1 161 ? -1.938 17.251 3.504 1.00 18.44 161 ALA B CA 1
ATOM 3249 C C . ALA B 1 161 ? -2.632 15.896 3.382 1.00 18.29 161 ALA B C 1
ATOM 3250 O O . ALA B 1 161 ? -3.654 15.647 4.025 1.00 16.49 161 ALA B O 1
ATOM 3252 N N . LEU B 1 162 ? -2.077 15.019 2.553 1.00 18.22 162 LEU B N 1
ATOM 3253 C CA . LEU B 1 162 ? -2.666 13.702 2.360 1.00 18.87 162 LEU B CA 1
ATOM 3254 C C . LEU B 1 162 ? -2.514 12.792 3.576 1.00 19.32 162 LEU B C 1
ATOM 3255 O O . LEU B 1 162 ? -3.361 11.935 3.813 1.00 18.85 162 LEU B O 1
ATOM 3260 N N . LYS B 1 163 ? -1.441 12.965 4.344 1.00 20.04 163 LYS B N 1
ATOM 3261 C CA . LYS B 1 163 ? -1.246 12.139 5.536 1.00 21.33 163 LYS B CA 1
ATOM 3262 C C . LYS B 1 163 ? -2.228 12.625 6.591 1.00 21.02 163 LYS B C 1
ATOM 3263 O O . LYS B 1 163 ? -2.835 11.832 7.311 1.00 21.91 163 LYS B O 1
ATOM 3269 N N . VAL B 1 164 ? -2.375 13.941 6.673 1.00 19.17 164 VAL B N 1
ATOM 3270 C CA . VAL B 1 164 ? -3.313 14.543 7.604 1.00 18.61 164 VAL B CA 1
ATOM 3271 C C . VAL B 1 164 ? -4.706 13.993 7.290 1.00 19.92 164 VAL B C 1
ATOM 3272 O O . VAL B 1 164 ? -5.445 13.574 8.191 1.00 18.04 164 VAL B O 1
ATOM 3276 N N . ASN B 1 165 ? -5.050 13.984 6.003 1.00 19.21 165 ASN B N 1
ATOM 3277 C CA . ASN B 1 165 ? -6.353 13.503 5.556 1.00 20.10 165 ASN B CA 1
ATOM 3278 C C . ASN B 1 165 ? -6.559 12.048 5.959 1.00 21.46 165 ASN B C 1
ATOM 3279 O O . ASN B 1 165 ? -7.619 11.670 6.453 1.00 17.69 165 ASN B O 1
ATOM 3284 N N . GLU B 1 166 ? -5.531 11.239 5.736 1.00 22.16 166 GLU B N 1
ATOM 3285 C CA . GLU B 1 166 ? -5.577 9.826 6.073 1.00 23.05 166 GLU B CA 1
ATOM 3286 C C . GLU B 1 166 ? -5.891 9.656 7.557 1.00 21.42 166 GLU B C 1
ATOM 3287 O O . GLU B 1 166 ? -6.759 8.873 7.935 1.00 20.75 166 GLU B O 1
ATOM 3293 N N . VAL B 1 167 ? -5.194 10.409 8.398 1.00 19.33 167 VAL B N 1
ATOM 3294 C CA . VAL B 1 167 ? -5.403 10.318 9.836 1.00 18.81 167 VAL B CA 1
ATOM 3295 C C . VAL B 1 167 ? -6.780 10.821 10.268 1.00 19.00 167 VAL B C 1
ATOM 3296 O O . VAL B 1 167 ? -7.507 10.124 10.972 1.00 18.05 167 VAL B O 1
ATOM 3300 N N . LEU B 1 168 ? -7.141 12.023 9.835 1.00 17.68 168 LEU B N 1
ATOM 3301 C CA . LEU B 1 168 ? -8.419 12.607 10.224 1.00 18.25 168 LEU B CA 1
ATOM 3302 C C . LEU B 1 168 ? -9.654 11.890 9.688 1.00 19.01 168 LEU B C 1
ATOM 3303 O O . LEU B 1 168 ? -10.619 11.671 10.425 1.00 19.35 168 LEU B O 1
ATOM 3308 N N . LYS B 1 169 ? -9.629 11.526 8.411 1.00 20.73 169 LYS B N 1
ATOM 3309 C CA . LYS B 1 169 ? -10.769 10.850 7.805 1.00 21.89 169 LYS B CA 1
ATOM 3310 C C . LYS B 1 169 ? -11.118 9.576 8.573 1.00 22.83 169 LYS B C 1
ATOM 3311 O O . LYS B 1 169 ? -12.294 9.307 8.842 1.00 22.05 169 LYS B O 1
ATOM 3317 N N . LYS B 1 170 ? -10.092 8.804 8.930 1.00 22.67 170 LYS B N 1
ATOM 3318 C CA . LYS B 1 170 ? -10.283 7.558 9.664 1.00 24.16 170 LYS B CA 1
ATOM 3319 C C . LYS B 1 170 ? -10.817 7.840 11.062 1.00 23.70 170 LYS B C 1
ATOM 3320 O O . LYS B 1 170 ? -11.735 7.170 11.533 1.00 22.60 170 LYS B O 1
ATOM 3326 N N . LEU B 1 171 ? -10.234 8.838 11.718 1.00 23.60 171 LEU B N 1
ATOM 3327 C CA . LEU B 1 171 ? -10.647 9.209 13.064 1.00 23.35 171 LEU B CA 1
ATOM 3328 C C . LEU B 1 171 ? -12.120 9.602 13.117 1.00 23.44 171 LEU B C 1
ATOM 3329 O O . LEU B 1 171 ? -12.867 9.114 13.963 1.00 22.60 171 LEU B O 1
ATOM 3334 N N . PHE B 1 172 ? -12.542 10.484 12.217 1.00 21.82 172 PHE B N 1
ATOM 3335 C CA . PHE B 1 172 ? -13.933 10.923 12.204 1.00 21.59 172 PHE B CA 1
ATOM 3336 C C . PHE B 1 172 ? -14.908 9.821 11.778 1.00 22.77 172 PHE B C 1
ATOM 3337 O O . PHE B 1 172 ? -16.024 9.741 12.298 1.00 21.52 172 PHE B O 1
ATOM 3345 N N . ASP B 1 173 ? -14.488 8.971 10.846 1.00 22.54 173 ASP B N 1
ATOM 3346 C CA . ASP B 1 173 ? -15.349 7.890 10.386 1.00 25.43 173 ASP B CA 1
ATOM 3347 C C . ASP B 1 173 ? -15.684 6.949 11.536 1.00 26.65 173 ASP B C 1
ATOM 3348 O O . ASP B 1 173 ? -16.788 6.407 11.605 1.00 27.77 173 ASP B O 1
ATOM 3353 N N . GLU B 1 174 ? -14.725 6.751 12.434 1.00 26.90 174 GLU B N 1
ATOM 3354 C CA . GLU B 1 174 ? -14.935 5.881 13.583 1.00 27.57 174 GLU B CA 1
ATOM 3355 C C . GLU B 1 174 ? -15.909 6.550 14.555 1.00 27.17 174 GLU B C 1
ATOM 3356 O O . GLU B 1 174 ? -16.499 5.894 15.410 1.00 26.49 174 GLU B O 1
ATOM 3362 N N . LYS B 1 175 ? -16.067 7.863 14.414 1.00 25.73 175 LYS B N 1
ATOM 3363 C CA . LYS B 1 175 ? -16.963 8.622 15.274 1.00 26.50 175 LYS B CA 1
ATOM 3364 C C . LYS B 1 175 ? -18.247 9.010 14.534 1.00 25.00 175 LYS B C 1
ATOM 3365 O O . LYS B 1 175 ? -18.888 10.003 14.868 1.00 26.56 175 LYS B O 1
ATOM 3371 N N . GLY B 1 176 ? -18.609 8.225 13.524 1.00 24.48 176 GLY B N 1
ATOM 3372 C CA . GLY B 1 176 ? -19.818 8.501 12.763 1.00 24.20 176 GLY B CA 1
ATOM 3373 C C . GLY B 1 176 ? -19.839 9.856 12.077 1.00 23.45 176 GLY B C 1
ATOM 3374 O O . GLY B 1 176 ? -20.879 10.519 12.012 1.00 23.25 176 GLY B O 1
ATOM 3375 N N . ILE B 1 177 ? -18.690 10.276 11.559 1.00 21.62 177 ILE B N 1
ATOM 3376 C CA . ILE B 1 177 ? -18.603 11.557 10.879 1.00 19.92 177 ILE B CA 1
ATOM 3377 C C . ILE B 1 177 ? -17.804 11.438 9.592 1.00 20.15 177 ILE B C 1
ATOM 3378 O O . ILE B 1 177 ? -16.748 10.807 9.553 1.00 20.73 177 ILE B O 1
ATOM 3383 N N . ILE B 1 178 ? -18.332 12.048 8.538 1.00 19.19 178 ILE B N 1
ATOM 3384 C CA . ILE B 1 178 ? -17.708 12.041 7.227 1.00 19.32 178 ILE B CA 1
ATOM 3385 C C . ILE B 1 178 ? -16.890 13.310 7.040 1.00 18.63 178 ILE B C 1
ATOM 3386 O O . ILE B 1 178 ? -17.433 14.412 7.072 1.00 18.59 178 ILE B O 1
ATOM 3391 N N . LEU B 1 179 ? -15.584 13.155 6.856 1.00 18.17 179 LEU B N 1
ATOM 3392 C CA . LEU B 1 179 ? -14.717 14.301 6.628 1.00 16.96 179 LEU B CA 1
ATOM 3393 C C . LEU B 1 179 ? -14.849 14.606 5.144 1.00 16.68 179 LEU B C 1
ATOM 3394 O O . LEU B 1 179 ? -14.243 13.930 4.316 1.00 15.64 179 LEU B O 1
ATOM 3399 N N . VAL B 1 180 ? -15.659 15.609 4.818 1.00 17.04 180 VAL B N 1
ATOM 3400 C CA . VAL B 1 180 ? -15.905 15.997 3.430 1.00 16.53 180 VAL B CA 1
ATOM 3401 C C . VAL B 1 180 ? -14.671 16.617 2.806 1.00 15.80 180 VAL B C 1
ATOM 3402 O O . VAL B 1 180 ? -14.262 16.228 1.711 1.00 16.14 180 VAL B O 1
ATOM 3406 N N . ASP B 1 181 ? -14.098 17.590 3.506 1.00 16.33 181 ASP B N 1
ATOM 3407 C CA . ASP B 1 181 ? -12.884 18.277 3.073 1.00 16.89 181 ASP B CA 1
ATOM 3408 C C . ASP B 1 181 ? -12.381 19.128 4.235 1.00 17.84 181 ASP B C 1
ATOM 3409 O O . ASP B 1 181 ? -13.035 19.224 5.277 1.00 17.73 181 ASP B O 1
ATOM 3414 N N . PHE B 1 182 ? -11.212 19.732 4.053 1.00 18.14 182 PHE B N 1
ATOM 3415 C CA . PHE B 1 182 ? -10.634 20.579 5.077 1.00 18.76 182 PHE B CA 1
ATOM 3416 C C . PHE B 1 182 ? -9.547 21.450 4.474 1.00 18.86 182 PHE B C 1
ATOM 3417 O O . PHE B 1 182 ? -9.106 21.236 3.341 1.00 18.92 182 PHE B O 1
ATOM 3425 N N . LYS B 1 183 ? -9.130 22.443 5.241 1.00 19.14 183 LYS B N 1
ATOM 3426 C CA . LYS B 1 183 ? -8.101 23.360 4.804 1.00 21.76 183 LYS B CA 1
ATOM 3427 C C . LYS B 1 183 ? -7.100 23.575 5.926 1.00 21.22 183 LYS B C 1
ATOM 3428 O O . LYS B 1 183 ? -7.477 23.865 7.065 1.00 22.25 183 LYS B O 1
ATOM 3434 N N . ILE B 1 184 ? -5.823 23.414 5.605 1.00 18.86 184 ILE B N 1
ATOM 3435 C CA . ILE B 1 184 ? -4.777 23.613 6.589 1.00 18.51 184 ILE B CA 1
ATOM 3436 C C . ILE B 1 184 ? -3.787 24.658 6.111 1.00 19.24 184 ILE B C 1
ATOM 3437 O O . ILE B 1 184 ? -3.730 24.994 4.924 1.00 17.68 184 ILE B O 1
ATOM 3442 N N . GLU B 1 185 ? -3.016 25.176 7.056 1.00 19.16 185 GLU B N 1
ATOM 3443 C CA . GLU B 1 185 ? -1.983 26.148 6.750 1.00 20.00 185 GLU B CA 1
ATOM 3444 C C . GLU B 1 185 ? -0.678 25.548 7.219 1.00 20.42 185 GLU B C 1
ATOM 3445 O O . GLU B 1 185 ? -0.629 24.885 8.260 1.00 19.55 185 GLU B O 1
ATOM 3451 N N . ILE B 1 186 ? 0.374 25.757 6.436 1.00 21.19 186 ILE B N 1
ATOM 3452 C CA . ILE B 1 186 ? 1.690 25.250 6.792 1.00 21.22 186 ILE B CA 1
ATOM 3453 C C . ILE B 1 186 ? 2.602 26.430 7.110 1.00 23.32 186 ILE B C 1
ATOM 3454 O O . ILE B 1 186 ? 2.472 27.510 6.523 1.00 20.05 186 ILE B O 1
ATOM 3459 N N . GLY B 1 187 ? 3.515 26.223 8.053 1.00 23.73 187 GLY B N 1
ATOM 3460 C CA . GLY B 1 187 ? 4.445 27.271 8.414 1.00 23.94 187 GLY B CA 1
ATOM 3461 C C . GLY B 1 187 ? 5.825 26.700 8.685 1.00 24.49 187 GLY B C 1
ATOM 3462 O O . GLY B 1 187 ? 5.980 25.498 8.902 1.00 22.32 187 GLY B O 1
ATOM 3463 N N . LYS B 1 188 ? 6.832 27.565 8.657 1.00 24.71 188 LYS B N 1
ATOM 3464 C CA . LYS B 1 188 ? 8.207 27.154 8.921 1.00 26.55 188 LYS B CA 1
ATOM 3465 C C . LYS B 1 188 ? 8.609 27.599 10.315 1.00 25.45 188 LYS B C 1
ATOM 3466 O O . LYS B 1 188 ? 8.479 28.775 10.650 1.00 25.07 188 LYS B O 1
ATOM 3472 N N . ASP B 1 189 ? 9.095 26.670 11.130 1.00 28.30 189 ASP B N 1
ATOM 3473 C CA . ASP B 1 189 ? 9.522 27.025 12.476 1.00 31.57 189 ASP B CA 1
ATOM 3474 C C . ASP B 1 189 ? 10.913 27.649 12.414 1.00 33.87 189 ASP B C 1
ATOM 3475 O O . ASP B 1 189 ? 11.487 27.803 11.336 1.00 34.09 189 ASP B O 1
ATOM 3480 N N . ARG B 1 190 ? 11.447 28.003 13.575 1.00 35.79 190 ARG B N 1
ATOM 3481 C CA . ARG B 1 190 ? 12.765 28.621 13.672 1.00 38.49 190 ARG B CA 1
ATOM 3482 C C . ARG B 1 190 ? 13.856 27.814 12.960 1.00 37.57 190 ARG B C 1
ATOM 3483 O O . ARG B 1 190 ? 14.835 28.376 12.481 1.00 38.80 190 ARG B O 1
ATOM 3491 N N . GLU B 1 191 ? 13.676 26.500 12.884 1.00 37.18 191 GLU B N 1
ATOM 3492 C CA . GLU B 1 191 ? 14.652 25.621 12.248 1.00 38.09 191 GLU B CA 1
ATOM 3493 C C . GLU B 1 191 ? 14.348 25.298 10.784 1.00 37.71 191 GLU B C 1
ATOM 3494 O O . GLU B 1 191 ? 15.072 24.528 10.150 1.00 37.34 191 GLU B O 1
ATOM 3500 N N . GLY B 1 192 ? 13.273 25.871 10.251 1.00 35.99 192 GLY B N 1
ATOM 3501 C CA . GLY B 1 192 ? 12.926 25.617 8.865 1.00 34.24 192 GLY B CA 1
ATOM 3502 C C . GLY B 1 192 ? 12.074 24.385 8.627 1.00 32.66 192 GLY B C 1
ATOM 3503 O O . GLY B 1 192 ? 11.894 23.978 7.483 1.00 33.30 192 GLY B O 1
ATOM 3504 N N . ASN B 1 193 ? 11.553 23.782 9.692 1.00 32.22 193 ASN B N 1
ATOM 3505 C CA . ASN B 1 193 ? 10.704 22.604 9.540 1.00 30.63 193 ASN B CA 1
ATOM 3506 C C . ASN B 1 193 ? 9.306 23.027 9.084 1.00 27.31 193 ASN B C 1
ATOM 3507 O O . ASN B 1 193 ? 8.784 24.050 9.535 1.00 25.47 193 ASN B O 1
ATOM 3512 N N . LEU B 1 194 ? 8.715 22.234 8.191 1.00 25.56 194 LEU B N 1
ATOM 3513 C CA . LEU B 1 194 ? 7.369 22.495 7.683 1.00 25.01 194 LEU B CA 1
ATOM 3514 C C . LEU B 1 194 ? 6.369 21.881 8.652 1.00 23.80 194 LEU B C 1
ATOM 3515 O O . LEU B 1 194 ? 6.289 20.657 8.779 1.00 22.63 194 LEU B O 1
ATOM 3520 N N . LEU B 1 195 ? 5.601 22.735 9.323 1.00 22.58 195 LEU B N 1
ATOM 3521 C CA . LEU B 1 195 ? 4.626 22.275 10.305 1.00 21.44 195 LEU B CA 1
ATOM 3522 C C . LEU B 1 195 ? 3.185 22.667 9.998 1.00 21.76 195 LEU B C 1
ATOM 3523 O O . LEU B 1 195 ? 2.916 23.768 9.511 1.00 20.95 195 LEU B O 1
ATOM 3528 N N . VAL B 1 196 ? 2.262 21.755 10.292 1.00 20.54 196 VAL B N 1
ATOM 3529 C CA . VAL B 1 196 ? 0.853 22.045 10.120 1.00 20.59 196 VAL B CA 1
ATOM 3530 C C . VAL B 1 196 ? 0.622 23.019 11.266 1.00 21.15 196 VAL B C 1
ATOM 3531 O O . VAL B 1 196 ? 0.910 22.702 12.419 1.00 19.82 196 VAL B O 1
ATOM 3535 N N . ALA B 1 197 ? 0.136 24.212 10.947 1.00 19.73 197 ALA B N 1
ATOM 3536 C CA . ALA B 1 197 ? -0.096 25.225 11.960 1.00 19.63 197 ALA B CA 1
ATOM 3537 C C . ALA B 1 197 ? -1.564 25.624 12.041 1.00 19.15 197 ALA B C 1
ATOM 3538 O O . ALA B 1 197 ? -2.457 24.823 11.754 1.00 19.58 197 ALA B O 1
ATOM 3540 N N . ASP B 1 198 ? -1.796 26.871 12.444 1.00 18.74 198 ASP B N 1
ATOM 3541 C CA . ASP B 1 198 ? -3.136 27.431 12.577 1.00 18.55 198 ASP B CA 1
ATOM 3542 C C . ASP B 1 198 ? -4.068 26.537 13.386 1.00 19.03 198 ASP B C 1
ATOM 3543 O O . ASP B 1 198 ? -3.774 26.210 14.532 1.00 19.72 198 ASP B O 1
ATOM 3548 N N . GLU B 1 199 ? -5.189 26.142 12.792 1.00 17.60 199 GLU B N 1
ATOM 3549 C CA . GLU B 1 199 ? -6.161 25.299 13.490 1.00 18.90 199 GLU B CA 1
ATOM 3550 C C . GLU B 1 199 ? -6.812 24.265 12.582 1.00 19.35 199 GLU B C 1
ATOM 3551 O O . GLU B 1 199 ? -6.753 24.361 11.357 1.00 21.21 199 GLU B O 1
ATOM 3557 N N . ILE B 1 200 ? -7.445 23.283 13.210 1.00 18.61 200 ILE B N 1
ATOM 3558 C CA . ILE B 1 200 ? -8.167 22.237 12.509 1.00 18.92 200 ILE B CA 1
ATOM 3559 C C . ILE B 1 200 ? -9.429 22.103 13.341 1.00 18.98 200 ILE B C 1
ATOM 3560 O O . ILE B 1 200 ? -9.433 21.446 14.384 1.00 16.87 200 ILE B O 1
ATOM 3565 N N . SER B 1 201 ? -10.497 22.750 12.878 1.00 19.30 201 SER B N 1
ATOM 3566 C CA . SER B 1 201 ? -11.760 22.761 13.604 1.00 18.68 201 SER B CA 1
ATOM 3567 C C . SER B 1 201 ? -12.946 22.811 12.657 1.00 18.07 201 SER B C 1
ATOM 3568 O O . SER B 1 201 ? -12.775 22.864 11.439 1.00 17.33 201 SER B O 1
ATOM 3571 N N . PRO B 1 202 ? -14.172 22.791 13.213 1.00 17.95 202 PRO B N 1
ATOM 3572 C CA . PRO B 1 202 ? -15.381 22.847 12.389 1.00 17.65 202 PRO B CA 1
ATOM 3573 C C . PRO B 1 202 ? -15.387 24.117 11.534 1.00 17.63 202 PRO B C 1
ATOM 3574 O O . PRO B 1 202 ? -16.140 24.222 10.569 1.00 18.27 202 PRO B O 1
ATOM 3578 N N . ASP B 1 203 ? -14.546 25.084 11.897 1.00 18.84 203 ASP B N 1
ATOM 3579 C CA . ASP B 1 203 ? -14.429 26.326 11.126 1.00 19.53 203 ASP B CA 1
ATOM 3580 C C . ASP B 1 203 ? -13.629 26.061 9.851 1.00 19.24 203 ASP B C 1
ATOM 3581 O O . ASP B 1 203 ? -13.800 26.751 8.848 1.00 18.91 203 ASP B O 1
ATOM 3586 N N . THR B 1 204 ? -12.751 25.061 9.904 1.00 18.46 204 THR B N 1
ATOM 3587 C CA . THR B 1 204 ? -11.883 24.746 8.778 1.00 19.34 204 THR B CA 1
ATOM 3588 C C . THR B 1 204 ? -12.121 23.395 8.107 1.00 18.78 204 THR B C 1
ATOM 3589 O O . THR B 1 204 ? -11.396 23.022 7.190 1.00 19.61 204 THR B O 1
ATOM 3593 N N . MET B 1 205 ? -13.135 22.667 8.555 1.00 19.30 205 MET B N 1
ATOM 3594 C CA . MET B 1 205 ? -13.442 21.368 7.965 1.00 19.91 205 MET B CA 1
ATOM 3595 C C . MET B 1 205 ? -14.925 21.244 7.666 1.00 19.33 205 MET B C 1
ATOM 3596 O O . MET B 1 205 ? -15.754 21.799 8.382 1.00 20.25 205 MET B O 1
ATOM 3601 N N . ARG B 1 206 ? -15.257 20.517 6.608 1.00 18.19 206 ARG B N 1
ATOM 3602 C CA . ARG B 1 206 ? -16.651 20.249 6.313 1.00 17.56 206 ARG B CA 1
ATOM 3603 C C . ARG B 1 206 ? -16.850 18.861 6.914 1.00 18.25 206 ARG B C 1
ATOM 3604 O O . ARG B 1 206 ? -16.148 17.904 6.559 1.00 17.16 206 ARG B O 1
ATOM 3612 N N . LEU B 1 207 ? -17.776 18.776 7.861 1.00 18.23 207 LEU B N 1
ATOM 3613 C CA . LEU B 1 207 ? -18.072 17.534 8.569 1.00 18.53 207 LEU B CA 1
ATOM 3614 C C . LEU B 1 207 ? -19.562 17.224 8.510 1.00 18.12 207 LEU B C 1
ATOM 3615 O O . LEU B 1 207 ? -20.379 18.042 8.928 1.00 18.39 207 LEU B O 1
ATOM 3620 N N . TRP B 1 208 ? -19.906 16.043 8.003 1.00 18.56 208 TRP B N 1
ATOM 3621 C CA . TRP B 1 208 ? -21.307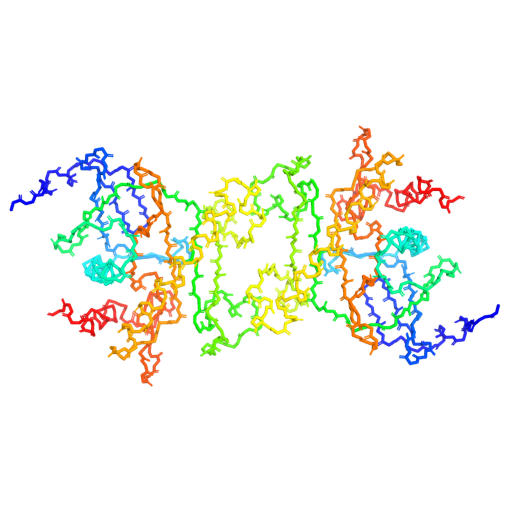 15.623 7.903 1.00 19.00 208 TRP B CA 1
ATOM 3622 C C . TRP B 1 208 ? -21.549 14.362 8.731 1.00 18.87 208 TRP B C 1
ATOM 3623 O O . TRP B 1 208 ? -20.707 13.463 8.758 1.00 19.42 208 TRP B O 1
ATOM 3634 N N . ASP B 1 209 ? -22.695 14.292 9.405 1.00 20.11 209 ASP B N 1
ATOM 3635 C CA . ASP B 1 209 ? -23.016 13.104 10.185 1.00 20.75 209 ASP B CA 1
ATOM 3636 C C . ASP B 1 209 ? -23.093 11.953 9.194 1.00 21.82 209 ASP B C 1
ATOM 3637 O O . ASP B 1 209 ? -23.714 12.075 8.143 1.00 18.90 209 ASP B O 1
ATOM 3642 N N . LYS B 1 210 ? -22.471 10.834 9.530 1.00 22.09 210 LYS B N 1
ATOM 3643 C CA . LYS B 1 210 ? -22.452 9.690 8.628 1.00 24.38 210 LYS B CA 1
ATOM 3644 C C . LYS B 1 210 ? -23.827 9.165 8.211 1.00 25.36 210 LYS B C 1
ATOM 3645 O O . LYS B 1 210 ? -24.075 8.934 7.029 1.00 23.27 210 LYS B O 1
ATOM 3651 N N . GLU B 1 211 ? -24.725 8.994 9.173 1.00 26.02 211 GLU B N 1
ATOM 3652 C CA . GLU B 1 211 ? -26.050 8.466 8.868 1.00 27.97 211 GLU B CA 1
ATOM 3653 C C . GLU B 1 211 ? -27.023 9.423 8.179 1.00 25.58 211 GLU B C 1
ATOM 3654 O O . GLU B 1 211 ? -27.659 9.060 7.195 1.00 26.95 211 GLU B O 1
ATOM 3660 N N . THR B 1 212 ? -27.128 10.642 8.687 1.00 24.41 212 THR B N 1
ATOM 3661 C CA . THR B 1 212 ? -28.074 11.614 8.145 1.00 23.19 212 THR B CA 1
ATOM 3662 C C . THR B 1 212 ? -27.490 12.650 7.195 1.00 21.74 212 THR B C 1
ATOM 3663 O O . THR B 1 212 ? -28.223 13.304 6.451 1.00 18.62 212 THR B O 1
ATOM 3667 N N . ARG B 1 213 ? -26.171 12.795 7.239 1.00 20.75 213 ARG B N 1
ATOM 3668 C CA . ARG B 1 213 ? -25.453 13.778 6.439 1.00 20.85 213 ARG B CA 1
ATOM 3669 C C . ARG B 1 213 ? -25.810 15.203 6.859 1.00 19.81 213 ARG B C 1
ATOM 3670 O O . ARG B 1 213 ? -25.694 16.147 6.074 1.00 20.44 213 ARG B O 1
ATOM 3678 N N . ASP B 1 214 ? -26.259 15.344 8.106 1.00 20.40 214 ASP B N 1
ATOM 3679 C CA . ASP B 1 214 ? -26.571 16.657 8.668 1.00 20.57 214 ASP B CA 1
ATOM 3680 C C . ASP B 1 214 ? -25.231 17.396 8.701 1.00 20.89 214 ASP B C 1
ATOM 3681 O O . ASP B 1 214 ? -24.192 16.788 8.960 1.00 21.07 214 ASP B O 1
ATOM 3686 N N . VAL B 1 215 ? -25.250 18.696 8.439 1.00 20.80 215 VAL B N 1
ATOM 3687 C CA . VAL B 1 215 ? -24.022 19.485 8.440 1.00 22.04 215 VAL B CA 1
ATOM 3688 C C . VAL B 1 215 ? -23.607 19.837 9.870 1.00 22.46 215 VAL B C 1
ATOM 3689 O O . VAL B 1 215 ? -24.421 20.297 10.672 1.00 20.57 215 VAL B O 1
ATOM 3693 N N . LEU B 1 216 ? -22.332 19.624 10.181 1.00 21.33 216 LEU B N 1
ATOM 3694 C CA . LEU B 1 216 ? -21.824 19.885 11.523 1.00 21.58 216 LEU B CA 1
ATOM 3695 C C . LEU B 1 216 ? -20.756 20.970 11.568 1.00 22.59 216 LEU B C 1
ATOM 3696 O O . LEU B 1 216 ? -20.243 21.294 12.641 1.00 25.10 216 LEU B O 1
ATOM 3701 N N . ASP B 1 217 ? -20.424 21.533 10.412 1.00 21.55 217 ASP B N 1
ATOM 3702 C CA . ASP B 1 217 ? -19.381 22.552 10.349 1.00 19.94 217 ASP B CA 1
ATOM 3703 C C . ASP B 1 217 ? -19.895 23.974 10.129 1.00 19.98 217 ASP B C 1
ATOM 3704 O O . ASP B 1 217 ? -21.097 24.227 10.143 1.00 18.47 217 ASP B O 1
ATOM 3709 N N . LYS B 1 218 ? -18.965 24.896 9.899 1.00 19.26 218 LYS B N 1
ATOM 3710 C CA . LYS B 1 218 ? -19.308 26.298 9.709 1.00 19.34 218 LYS B CA 1
ATOM 3711 C C . LYS B 1 218 ? -20.316 26.571 8.593 1.00 18.37 218 LYS B C 1
ATOM 3712 O O . LYS B 1 218 ? -20.870 27.670 8.523 1.00 18.59 218 LYS B O 1
ATOM 3718 N N . ASP B 1 219 ? -20.559 25.594 7.721 1.00 16.60 219 ASP B N 1
ATOM 3719 C CA . ASP B 1 219 ? -21.540 25.802 6.659 1.00 17.34 219 ASP B CA 1
ATOM 3720 C C . ASP B 1 219 ? -22.912 26.044 7.300 1.00 19.00 219 ASP B C 1
ATOM 3721 O O . ASP B 1 219 ? -23.788 26.665 6.701 1.00 19.85 219 ASP B O 1
ATOM 3726 N N . VAL B 1 220 ? -23.084 25.553 8.525 1.00 20.24 220 VAL B N 1
ATOM 3727 C CA . VAL B 1 220 ? -24.334 25.732 9.255 1.00 21.64 220 VAL B CA 1
ATOM 3728 C C . VAL B 1 220 ? -24.542 27.227 9.462 1.00 22.30 220 VAL B C 1
ATOM 3729 O O . VAL B 1 220 ? -25.670 27.720 9.417 1.00 21.58 220 VAL B O 1
ATOM 3733 N N . PHE B 1 221 ? -23.442 27.942 9.682 1.00 22.68 221 PHE B N 1
ATOM 3734 C CA . PHE B 1 221 ? -23.492 29.388 9.891 1.00 23.00 221 PHE B CA 1
ATOM 3735 C C . PHE B 1 221 ? -23.575 30.121 8.551 1.00 24.17 221 PHE B C 1
ATOM 3736 O O . PHE B 1 221 ? -24.363 31.060 8.392 1.00 22.95 221 PHE B O 1
ATOM 3744 N N . ARG B 1 222 ? -22.760 29.687 7.592 1.00 23.86 222 ARG B N 1
ATOM 3745 C CA . ARG B 1 222 ? -22.743 30.299 6.266 1.00 25.57 222 ARG B CA 1
ATOM 3746 C C . ARG B 1 222 ? -24.130 30.298 5.636 1.00 25.93 222 ARG B C 1
ATOM 3747 O O . ARG B 1 222 ? -24.596 31.318 5.128 1.00 24.14 222 ARG B O 1
ATOM 3755 N N . LYS B 1 223 ? -24.785 29.145 5.673 1.00 24.90 223 LYS B N 1
ATOM 3756 C CA . LYS B 1 223 ? -26.099 29.003 5.060 1.00 26.98 223 LYS B CA 1
ATOM 3757 C C . LYS B 1 223 ? -27.279 28.974 6.027 1.00 27.92 223 LYS B C 1
ATOM 3758 O O . LYS B 1 223 ? -28.382 28.595 5.643 1.00 26.92 223 LYS B O 1
ATOM 3764 N N . ASP B 1 224 ? -27.047 29.388 7.271 1.00 27.41 224 ASP B N 1
ATOM 3765 C CA . ASP B 1 224 ? -28.092 29.415 8.289 1.00 28.09 224 ASP B CA 1
ATOM 3766 C C . ASP B 1 224 ? -28.880 28.110 8.314 1.00 28.34 224 ASP B C 1
ATOM 3767 O O . ASP B 1 224 ? -30.087 28.104 8.092 1.00 28.98 224 ASP B O 1
ATOM 3772 N N . LEU B 1 225 ? -28.199 27.006 8.595 1.00 26.28 225 LEU B N 1
ATOM 3773 C CA . LEU B 1 225 ? -28.861 25.711 8.628 1.00 25.95 225 LEU B CA 1
ATOM 3774 C C . LEU B 1 225 ? -29.432 25.390 10.000 1.00 25.87 225 LEU B C 1
ATOM 3775 O O . LEU B 1 225 ? -30.219 24.455 10.143 1.00 27.33 225 LEU B O 1
ATOM 3780 N N . GLY B 1 226 ? -29.034 26.163 11.005 1.00 25.12 226 GLY B N 1
ATOM 3781 C CA . GLY B 1 226 ? -29.520 25.923 12.352 1.00 26.03 226 GLY B CA 1
ATOM 3782 C C . GLY B 1 226 ? -28.584 26.428 13.434 1.00 26.14 226 GLY B C 1
ATOM 3783 O O . GLY B 1 226 ? -27.928 27.454 13.267 1.00 26.68 226 GLY B O 1
ATOM 3784 N N . ASP B 1 227 ? -28.527 25.702 14.546 1.00 26.53 227 ASP B N 1
ATOM 3785 C CA . ASP B 1 227 ? -27.681 26.065 15.686 1.00 27.08 227 ASP B CA 1
ATOM 3786 C C . ASP B 1 227 ? -26.252 25.579 15.437 1.00 26.37 227 ASP B C 1
ATOM 3787 O O . ASP B 1 227 ? -25.940 24.409 15.667 1.00 24.08 227 ASP B O 1
ATOM 3792 N N . VAL B 1 228 ? -25.392 26.482 14.975 1.00 25.29 228 VAL B N 1
ATOM 3793 C CA . VAL B 1 228 ? -24.009 26.138 14.664 1.00 26.26 228 VAL B CA 1
ATOM 3794 C C . VAL B 1 228 ? -23.220 25.667 15.875 1.00 25.69 228 VAL B C 1
ATOM 3795 O O . VAL B 1 228 ? -22.470 24.699 15.788 1.00 25.08 228 VAL B O 1
ATOM 3799 N N . ILE B 1 229 ? -23.397 26.346 17.005 1.00 24.93 229 ILE B N 1
ATOM 3800 C CA . ILE B 1 229 ? -22.682 25.982 18.218 1.00 24.95 229 ILE B CA 1
ATOM 3801 C C . ILE B 1 229 ? -23.067 24.591 18.705 1.00 24.07 229 ILE B C 1
ATOM 3802 O O . ILE B 1 229 ? -22.211 23.822 19.140 1.00 24.36 229 ILE B O 1
ATOM 3807 N N . ALA B 1 230 ? -24.355 24.274 18.626 1.00 23.64 230 ALA B N 1
ATOM 3808 C CA . ALA B 1 230 ? -24.853 22.974 19.054 1.00 22.42 230 ALA B CA 1
ATOM 3809 C C . ALA B 1 230 ? -24.240 21.875 18.188 1.00 23.05 230 ALA B C 1
ATOM 3810 O O . ALA B 1 230 ? -23.939 20.782 18.675 1.00 22.99 230 ALA B O 1
ATOM 3812 N N . LYS B 1 231 ? -24.055 22.166 16.902 1.00 23.11 231 LYS B N 1
ATOM 3813 C CA . LYS B 1 231 ? -23.464 21.191 15.993 1.00 23.22 231 LYS B CA 1
ATOM 3814 C C . LYS B 1 231 ? -21.971 21.036 16.288 1.00 22.92 231 LYS B C 1
ATOM 3815 O O . LYS B 1 231 ? -21.445 19.921 16.297 1.00 23.06 231 LYS B O 1
ATOM 3821 N N . TYR B 1 232 ? -21.291 22.157 16.518 1.00 22.87 232 TYR B N 1
ATOM 3822 C CA . TYR B 1 232 ? -19.873 22.126 16.852 1.00 23.09 232 TYR B CA 1
ATOM 3823 C C . TYR B 1 232 ? -19.722 21.260 18.099 1.00 23.43 232 TYR B C 1
ATOM 3824 O O . TYR B 1 232 ? -18.796 20.452 18.200 1.00 23.11 232 TYR B O 1
ATOM 3833 N N . ARG B 1 233 ? -20.644 21.427 19.046 1.00 24.18 233 ARG B N 1
ATOM 3834 C CA . ARG B 1 233 ? -20.597 20.659 20.286 1.00 25.07 233 ARG B CA 1
ATOM 3835 C C . ARG B 1 233 ? -20.745 19.164 20.009 1.00 24.05 233 ARG B C 1
ATOM 3836 O O . ARG B 1 233 ? -20.133 18.338 20.688 1.00 25.67 233 ARG B O 1
ATOM 3844 N N . ILE B 1 234 ? -21.557 18.813 19.017 1.00 22.30 234 ILE B N 1
ATOM 3845 C CA . ILE B 1 234 ? -21.731 17.411 18.665 1.00 22.71 234 ILE B CA 1
ATOM 3846 C C . ILE B 1 234 ? -20.387 16.846 18.211 1.00 22.13 234 ILE B C 1
ATOM 3847 O O . ILE B 1 234 ? -20.041 15.712 18.543 1.00 21.94 234 ILE B O 1
ATOM 3852 N N . VAL B 1 235 ? -19.625 17.639 17.462 1.00 21.29 235 VAL B N 1
ATOM 3853 C CA . VAL B 1 235 ? -18.314 17.188 17.001 1.00 19.75 235 VAL B CA 1
ATOM 3854 C C . VAL B 1 235 ? -17.448 16.889 18.224 1.00 20.22 235 VAL B C 1
ATOM 3855 O O . VAL B 1 235 ? -16.795 15.844 18.290 1.00 20.69 235 VAL B O 1
ATOM 3859 N N . ALA B 1 236 ? -17.462 17.804 19.194 1.00 19.51 236 ALA B N 1
ATOM 3860 C CA . ALA B 1 236 ? -16.687 17.644 20.423 1.00 21.70 236 ALA B CA 1
ATOM 3861 C C . ALA B 1 236 ? -17.121 16.383 21.156 1.00 23.29 236 ALA B C 1
ATOM 3862 O O . ALA B 1 236 ? -16.287 15.609 21.627 1.00 23.31 236 ALA B O 1
ATOM 3864 N N . GLU B 1 237 ? -18.435 16.187 21.243 1.00 25.26 237 GLU B N 1
ATOM 3865 C CA . GLU B 1 237 ? -19.006 15.019 21.903 1.00 27.35 237 GLU B CA 1
ATOM 3866 C C . GLU B 1 237 ? -18.529 13.726 21.252 1.00 27.66 237 GLU B C 1
ATOM 3867 O O . GLU B 1 237 ? -18.057 12.822 21.937 1.00 27.56 237 GLU B O 1
ATOM 3873 N N . ARG B 1 238 ? -18.672 13.636 19.933 1.00 26.73 238 ARG B N 1
ATOM 3874 C CA . ARG B 1 238 ? -18.262 12.440 19.196 1.00 26.10 238 ARG B CA 1
ATOM 3875 C C . ARG B 1 238 ? -16.791 12.126 19.425 1.00 25.59 238 ARG B C 1
ATOM 3876 O O . ARG B 1 238 ? -16.403 10.964 19.505 1.00 25.30 238 ARG B O 1
ATOM 3884 N N . LEU B 1 239 ? -15.969 13.164 19.517 1.00 25.32 239 LEU B N 1
ATOM 3885 C CA . LEU B 1 239 ? -14.542 12.967 19.738 1.00 25.41 239 LEU B CA 1
ATOM 3886 C C . LEU B 1 239 ? -14.246 12.659 21.205 1.00 26.58 239 LEU B C 1
ATOM 3887 O O . LEU B 1 239 ? -13.092 12.472 21.584 1.00 26.76 239 LEU B O 1
ATOM 3892 N N . GLY B 1 240 ? -15.301 12.610 22.019 1.00 26.35 240 GLY B N 1
ATOM 3893 C CA . GLY B 1 240 ? -15.173 12.315 23.438 1.00 25.98 240 GLY B CA 1
ATOM 3894 C C . GLY B 1 240 ? -14.500 13.394 24.266 1.00 27.10 240 GLY B C 1
ATOM 3895 O O . GLY B 1 240 ? -13.923 13.112 25.318 1.00 26.96 240 GLY B O 1
ATOM 3896 N N . LEU B 1 241 ? -14.589 14.638 23.811 1.00 26.45 241 LEU B N 1
ATOM 3897 C CA . LEU B 1 241 ? -13.947 15.748 24.508 1.00 27.11 241 LEU B CA 1
ATOM 3898 C C . LEU B 1 241 ? -14.836 16.476 25.515 1.00 26.89 241 LEU B C 1
ATOM 3899 O O . LEU B 1 241 ? -14.400 17.447 26.132 1.00 26.23 241 LEU B O 1
ATOM 3904 N N . LEU B 1 242 ? -16.073 16.018 25.684 1.00 27.43 242 LEU B N 1
ATOM 3905 C CA . LEU B 1 242 ? -16.988 16.672 26.615 1.00 29.62 242 LEU B CA 1
ATOM 3906 C C . LEU B 1 242 ? -17.376 15.814 27.822 1.00 30.86 242 LEU B C 1
ATOM 3907 O O . LEU B 1 242 ? -17.878 16.395 28.810 1.00 31.74 242 LEU B O 1
#